Protein AF-A0A3N5QD27-F1 (afdb_monomer)

Solvent-accessible surface area (backbone atoms only — not comparable to full-atom values): 23273 Å² total; per-residue (Å²): 140,82,84,78,80,78,79,81,76,82,70,66,79,84,43,48,78,38,31,32,39,36,38,35,66,45,70,68,58,44,52,51,54,43,53,56,39,44,76,50,41,27,45,69,46,76,38,63,42,72,64,62,54,51,49,45,49,72,77,63,57,81,54,65,32,36,41,28,34,33,88,31,80,101,51,34,28,68,57,48,50,54,58,40,43,73,36,90,74,33,61,78,36,42,35,34,38,38,32,70,77,86,74,79,89,77,92,76,63,62,80,80,71,63,56,64,48,77,46,58,50,87,71,53,70,68,61,55,51,53,50,53,53,58,57,72,56,48,86,78,74,69,70,83,82,73,84,85,74,94,62,98,60,91,68,74,73,79,75,61,42,34,36,37,34,38,56,49,70,65,58,43,53,52,53,49,52,50,37,46,77,71,75,42,61,65,51,81,22,54,29,30,63,47,44,57,57,46,54,76,75,42,85,42,52,33,31,45,29,31,43,81,30,64,103,33,29,30,50,60,35,34,40,50,51,63,72,74,40,58,82,90,66,51,45,47,35,31,35,39,32,82,61,94,52,94,60,50,65,57,53,40,47,75,24,66,34,76,49,73,45,54,52,80,79,45,67,67,60,52,49,52,50,49,52,55,49,50,51,50,51,48,46,55,48,45,50,56,46,40,74,64,58,62,41,47,39,60,81,53,22,91,69,49,62,100,79,57,50,75,66,46,54,53,50,48,49,52,51,51,52,53,50,62,68,46,46,64,59,48,51,51,50,34,50,52,16,54,79,67,67,33,35,71,53,22,29,51,43,26,51,51,50,35,54,58,31,42,58,62,13,28,58,75,50,43,66,51,24,50,52,44,31,49,27,26,75,69,70,50,77,49,74,67,48,53,49,46,52,49,52,49,56,62,50,47,61,55,49,56,54,50,54,54,50,49,48,54,58,52,62,75,72,110

Mean predicted aligned error: 20.29 Å

Secondary structure (DSSP, 8-state):
------------TTTTT-EEEEE-S-HHHHHHHHHHHHHTT-EEEEESSHHHHHHHHHTT---SEEEEESS-SSS-HHHHHHHHHTSTTTSSS-EEEEEETT----S--TTTTT--EEEEESPPHHHHHHHHHHHHT-TTSSTTTS-S-------------EEEE-S-HHHHHHHHHHHHHTT--EEEESSHHHHHHHHHHS--SEEEEES--SSS-HHHHHHHHHHHS-TTTPPEEEEEES---TTHHHHHHHTT--EEEESS--HHHHHHHHHHHHHHHHHHHHHHHHHTTTTB-GGGSTT-STT--HHHHHHHHHHHHHHHHHHHHHHHHHHHHHHTT-HHHHHHHHHHHHHHHHHTTB-TTHHHHHHHHHHHHTT--SHHHHHHHHHHHHHHHHHHHHHHHHHHHHHTT-

Nearest PDB structures (foldseek):
  3fgz-assembly2_B  TM=9.003E-01  e=7.999E-07  Escherichia coli K-12
  3olw-assembly2_B  TM=8.894E-01  e=9.435E-07  Escherichia coli K-12
  1e6m-assembly1_A  TM=8.479E-01  e=9.435E-07  Escherichia coli K-12
  1c4w-assembly1_A  TM=8.609E-01  e=2.684E-06  Escherichia coli
  1e6k-assembly1_A  TM=8.411E-01  e=1.826E-06  Escherichia coli

Sequence (414 aa):
PLQSKVYLSIQPQQLFNKRILIVDDNDTNLKILKMQTENWGMIPVVVNSTMQALDLIKEGAKFDLAILDYNMPVMNGTELAMEIRKTQHGMSMPLIILTSMGKRYSTVNPKELKLSAFLSKPIKQAHLYETITSVLSGPERVHKKIQSKESTSSSKIKQLKILIAEDNAINQKVTLKILEKMGYRADIAATGLEVLDAVRRIPYDLILMDILMPELDGYDTARMLNSELPAEKKPKIIAMTANAVSGEREKCLNAGMDDFICKPIRPIDLKEILLRWSEIIQKEKFERYDIGRHIIDEKKVPFLDEYYSEEDITFLFELIDIYILDLPKIIGNIKNAIDHRNDKKLLFYAHKLKGSSLSMGIDALTEICVGLENAAINLTFDSDTDAIFKNLTDSIQLIVQELELLKSKYSNRL

Foldseek 3Di:
DDDDPDPPPPQPPLLAAFEEEEEALDPVVQVVVCVLSVVSNYHYDYDNDLVVVLVCVVVPPAGQAYEAEQDHPPAGRLRSLVSLCPGPRSVPREYEYEYEPDDDDDDDDCVVSVHQYYHYPVDDSVNVVVSVSVSSVPPPPVPPPPDDDPDDDPPPPPEFAEEEEAQDPVLVVVVQVLQVVVVYHYHYDNALVSVVVCLVPDQGQEYAHEQDGPPAGRLNSLLCLVVPDDPVSRHAYEYEAQDPDPPVQVSCVVSVHDYYAYPVHDSVRVVVVCVVSVVVSVVVVVVVVVVLQQLADQCLQPQRDPDHDPVSLVVLLVLLVVLLVCVVVLLVQCVVCLVVLPLVSQLVSLVVNLVSCSNRRRPVSNVLSVVSNVCSVVSNNDPVNVVSSVVVVVVVVSVNVNSVVVNVVVVVVD

Structure (mmCIF, N/CA/C/O backbone):
data_AF-A0A3N5QD27-F1
#
_entry.id   AF-A0A3N5QD27-F1
#
loop_
_atom_site.group_PDB
_atom_site.id
_atom_site.type_symbol
_atom_site.label_atom_id
_atom_site.label_alt_id
_atom_site.label_comp_id
_atom_site.label_asym_id
_atom_site.label_entity_id
_atom_site.label_seq_id
_atom_site.pdbx_PDB_ins_code
_atom_site.Cartn_x
_atom_site.Cartn_y
_atom_site.Cartn_z
_atom_site.occupancy
_atom_site.B_iso_or_equiv
_atom_site.auth_seq_id
_atom_site.auth_comp_id
_atom_site.auth_asym_id
_atom_site.auth_atom_id
_atom_site.pdbx_PDB_model_num
ATOM 1 N N . PRO A 1 1 ? 44.074 -3.683 25.173 1.00 32.56 1 PRO A N 1
ATOM 2 C CA . PRO A 1 1 ? 43.276 -2.449 24.985 1.00 32.56 1 PRO A CA 1
ATOM 3 C C . PRO A 1 1 ? 42.001 -2.752 24.181 1.00 32.56 1 PRO A C 1
ATOM 5 O O . PRO A 1 1 ? 41.990 -2.669 22.959 1.00 32.56 1 PRO A O 1
ATOM 8 N N . LEU A 1 2 ? 40.952 -3.184 24.882 1.00 29.22 2 LEU A N 1
ATOM 9 C CA . LEU A 1 2 ? 39.611 -3.366 24.328 1.00 29.22 2 LEU A CA 1
ATOM 10 C C . LEU A 1 2 ? 38.834 -2.085 24.632 1.00 29.22 2 LEU A C 1
ATOM 12 O O . LEU A 1 2 ? 38.545 -1.800 25.792 1.00 29.22 2 LEU A O 1
ATOM 16 N N . GLN A 1 3 ? 38.576 -1.277 23.604 1.00 29.08 3 GLN A N 1
ATOM 17 C CA . GLN A 1 3 ? 37.743 -0.086 23.727 1.00 29.08 3 GLN A CA 1
ATOM 18 C C . GLN A 1 3 ? 36.303 -0.508 24.027 1.00 29.08 3 GLN A C 1
ATOM 20 O O . GLN A 1 3 ? 35.623 -1.129 23.210 1.00 29.08 3 GLN A O 1
ATOM 25 N N . SER A 1 4 ? 35.857 -0.147 25.223 1.00 29.70 4 SER A N 1
ATOM 26 C CA . SER A 1 4 ? 34.470 -0.140 25.653 1.00 29.70 4 SER A CA 1
ATOM 27 C C . SER A 1 4 ? 33.648 0.769 24.736 1.00 29.70 4 SER A C 1
ATOM 29 O O . SER A 1 4 ? 33.758 1.993 24.779 1.00 29.70 4 SER A O 1
ATOM 31 N N . LYS A 1 5 ? 32.781 0.178 23.906 1.00 30.42 5 LYS A N 1
ATOM 32 C CA . LYS A 1 5 ? 31.675 0.925 23.299 1.00 30.42 5 LYS A CA 1
ATOM 33 C C . LYS A 1 5 ? 30.649 1.207 24.393 1.00 30.42 5 LYS A C 1
ATOM 35 O O . LYS A 1 5 ? 29.896 0.330 24.803 1.00 30.42 5 LYS A O 1
ATOM 40 N N . VAL A 1 6 ? 30.672 2.441 24.881 1.00 27.86 6 VAL A N 1
ATOM 41 C CA . VAL A 1 6 ? 29.640 3.025 25.736 1.00 27.86 6 VAL A CA 1
ATOM 42 C C . VAL A 1 6 ? 28.346 3.076 24.924 1.00 27.86 6 VAL A C 1
ATOM 44 O O . VAL A 1 6 ? 28.213 3.883 24.006 1.00 27.86 6 VAL A O 1
ATOM 47 N N . TYR A 1 7 ? 27.394 2.199 25.236 1.00 27.17 7 TYR A N 1
ATOM 48 C CA . TYR A 1 7 ? 26.016 2.365 24.788 1.00 27.17 7 TYR A CA 1
ATOM 49 C C . TYR A 1 7 ? 25.403 3.497 25.614 1.00 27.17 7 TYR A C 1
ATOM 51 O O . TYR A 1 7 ? 24.989 3.296 26.752 1.00 27.17 7 TYR A O 1
ATOM 59 N N . LEU A 1 8 ? 25.365 4.704 25.049 1.00 26.78 8 LEU A N 1
ATOM 60 C CA . LEU A 1 8 ? 24.464 5.751 25.517 1.00 26.78 8 LEU A CA 1
ATOM 61 C C . LEU A 1 8 ? 23.036 5.263 25.255 1.00 26.78 8 LEU A C 1
ATOM 63 O O . LEU A 1 8 ? 22.517 5.381 24.147 1.00 26.78 8 LEU A O 1
ATOM 67 N N . SER A 1 9 ? 22.412 4.666 26.271 1.00 30.95 9 SER A N 1
ATOM 68 C CA . SER A 1 9 ? 20.972 4.443 26.288 1.00 30.95 9 SER A CA 1
ATOM 69 C C . SER A 1 9 ? 20.301 5.813 26.252 1.00 30.95 9 SER A C 1
ATOM 71 O O . SER A 1 9 ? 20.266 6.520 27.259 1.00 30.95 9 SER A O 1
ATOM 73 N N . ILE A 1 10 ? 19.797 6.208 25.086 1.00 32.25 10 ILE A N 1
ATOM 74 C CA . ILE A 1 10 ? 18.885 7.341 24.956 1.00 32.25 10 ILE A CA 1
ATOM 75 C C . ILE A 1 10 ? 17.597 6.914 25.669 1.00 32.25 10 ILE A C 1
ATOM 77 O O . ILE A 1 10 ? 16.701 6.331 25.063 1.00 32.25 10 ILE A O 1
ATOM 81 N N . GLN A 1 11 ? 17.539 7.113 26.989 1.00 40.19 11 GLN A N 1
ATOM 82 C CA . GLN A 1 11 ? 16.289 7.009 27.722 1.00 40.19 11 GLN A CA 1
ATOM 83 C C . GLN A 1 11 ? 15.396 8.171 27.266 1.00 40.19 11 GLN A C 1
ATOM 85 O O . GLN A 1 11 ? 15.824 9.328 27.284 1.00 40.19 11 GLN A O 1
ATOM 90 N N . PRO A 1 12 ? 14.161 7.898 26.843 1.00 46.53 12 PRO A N 1
ATOM 91 C CA . PRO A 1 12 ? 13.222 8.940 26.474 1.00 46.53 12 PRO A CA 1
ATOM 92 C C . PRO A 1 12 ? 12.861 9.754 27.725 1.00 46.53 12 PRO A C 1
ATOM 94 O O . PRO A 1 12 ? 12.191 9.260 28.628 1.00 46.53 12 PRO A O 1
ATOM 97 N N . GLN A 1 13 ? 13.285 11.024 27.762 1.00 57.38 13 GLN A N 1
ATOM 98 C CA . GLN A 1 13 ? 13.073 11.993 28.858 1.00 57.38 13 GLN A CA 1
ATOM 99 C C . GLN A 1 13 ? 11.605 12.173 29.304 1.00 57.38 13 GLN A C 1
ATOM 101 O O . GLN A 1 13 ? 11.346 12.831 30.305 1.00 57.38 13 GLN A O 1
ATOM 106 N N . GLN A 1 14 ? 10.634 11.625 28.570 1.00 67.00 14 GLN A N 1
ATOM 107 C CA . GLN A 1 14 ? 9.205 11.884 28.755 1.00 67.00 14 GLN A CA 1
ATOM 108 C C . GLN A 1 14 ? 8.548 11.065 29.878 1.00 67.00 14 GLN A C 1
ATOM 110 O O . GLN A 1 14 ? 7.564 11.528 30.452 1.00 67.00 14 GLN A O 1
ATOM 115 N N . LEU A 1 15 ? 9.065 9.872 30.200 1.00 80.12 15 LEU A N 1
ATOM 116 C CA . LEU A 1 15 ? 8.495 9.001 31.245 1.00 80.12 15 LEU A CA 1
ATOM 117 C C . LEU A 1 15 ? 9.205 9.129 32.596 1.00 80.12 15 LEU A C 1
ATOM 119 O O . LEU A 1 15 ? 8.673 8.715 33.626 1.00 80.12 15 LEU A O 1
ATOM 123 N N . PHE A 1 16 ? 10.397 9.722 32.598 1.00 85.31 16 PHE A N 1
ATOM 124 C CA . PHE A 1 16 ? 11.226 9.824 33.786 1.00 85.31 16 PHE A CA 1
ATOM 125 C C . PHE A 1 16 ? 10.523 10.623 34.895 1.00 85.31 16 PHE A C 1
ATOM 127 O O . PHE A 1 16 ? 9.975 11.699 34.652 1.00 85.31 16 PHE A O 1
ATOM 134 N N . ASN A 1 17 ? 10.555 10.099 36.122 1.00 86.19 17 ASN A N 1
ATOM 135 C CA . ASN A 1 17 ? 9.976 10.692 37.331 1.00 86.19 17 ASN A CA 1
ATOM 136 C C . ASN A 1 17 ? 8.437 10.845 37.325 1.00 86.19 17 ASN A C 1
ATOM 138 O O . ASN A 1 17 ? 7.878 11.519 38.193 1.00 86.19 17 ASN A O 1
ATOM 142 N N . LYS A 1 18 ? 7.735 10.223 36.368 1.00 90.75 18 LYS A N 1
ATOM 143 C CA . LYS A 1 18 ? 6.266 10.201 36.315 1.00 90.75 18 LYS A CA 1
ATOM 144 C C . LYS A 1 18 ? 5.698 9.173 37.287 1.00 90.75 18 LYS A C 1
ATOM 146 O O . LYS A 1 18 ? 6.124 8.019 37.287 1.00 90.75 18 LYS A O 1
ATOM 151 N N . ARG A 1 19 ? 4.726 9.573 38.110 1.00 93.81 19 ARG A N 1
ATOM 152 C CA . ARG A 1 19 ? 4.078 8.699 39.100 1.00 93.81 19 ARG A CA 1
ATOM 153 C C . ARG A 1 19 ? 2.928 7.941 38.454 1.00 93.81 19 ARG A C 1
ATOM 155 O O . ARG A 1 19 ? 1.995 8.564 37.954 1.00 93.81 19 ARG A O 1
ATOM 162 N N . ILE A 1 20 ? 2.962 6.614 38.502 1.00 94.50 20 ILE A N 1
ATOM 163 C CA . ILE A 1 20 ? 1.937 5.760 37.890 1.00 94.50 20 ILE A CA 1
ATOM 164 C C . ILE A 1 20 ? 1.248 4.894 38.942 1.00 94.50 20 ILE A C 1
ATOM 166 O O . ILE A 1 20 ? 1.913 4.243 39.742 1.00 94.50 20 ILE A O 1
ATOM 170 N N . LEU A 1 21 ? -0.084 4.890 38.951 1.00 95.19 21 LEU A N 1
ATOM 171 C CA . LEU A 1 21 ? -0.882 3.979 39.775 1.00 95.19 21 LEU A CA 1
ATOM 172 C C . LEU A 1 21 ? -1.180 2.707 38.978 1.00 95.19 21 LEU A C 1
ATOM 174 O O . LEU A 1 21 ? -1.641 2.790 37.844 1.00 95.19 21 LEU A O 1
ATOM 178 N N . ILE A 1 22 ? -0.937 1.535 39.556 1.00 94.44 22 ILE A N 1
ATOM 179 C CA . ILE A 1 22 ? -1.196 0.242 38.916 1.00 94.44 22 ILE A CA 1
ATOM 180 C C . ILE A 1 22 ? -2.100 -0.571 39.840 1.00 94.44 22 ILE A C 1
ATOM 182 O O . ILE A 1 22 ? -1.724 -0.852 40.978 1.00 94.44 22 ILE A O 1
ATOM 186 N N . VAL A 1 23 ? -3.282 -0.934 39.346 1.00 92.25 23 VAL A N 1
ATOM 187 C CA . VAL A 1 23 ? -4.299 -1.682 40.094 1.00 92.25 23 VAL A CA 1
ATOM 188 C C . VAL A 1 23 ? -4.579 -2.989 39.365 1.00 92.25 23 VAL A C 1
ATOM 190 O O . VAL A 1 23 ? -5.027 -2.967 38.222 1.00 92.25 23 VAL A O 1
ATOM 193 N N . ASP A 1 24 ? -4.293 -4.118 40.002 1.00 87.12 24 ASP A N 1
ATOM 194 C CA . ASP A 1 24 ? -4.503 -5.462 39.450 1.00 87.12 24 ASP A CA 1
ATOM 195 C C . ASP A 1 24 ? -4.657 -6.437 40.620 1.00 87.12 24 ASP A C 1
ATOM 197 O O . ASP A 1 24 ? -3.872 -6.379 41.562 1.00 87.12 24 ASP A O 1
ATOM 201 N N . ASP A 1 25 ? -5.649 -7.323 40.587 1.00 84.00 25 ASP A N 1
ATOM 202 C CA . ASP A 1 25 ? -5.884 -8.306 41.653 1.00 84.00 25 ASP A CA 1
ATOM 203 C C . ASP A 1 25 ? -4.838 -9.438 41.657 1.00 84.00 25 ASP A C 1
ATOM 205 O O . ASP A 1 25 ? -4.738 -10.202 42.618 1.00 84.00 25 ASP A O 1
ATOM 209 N N . ASN A 1 26 ? -4.024 -9.539 40.600 1.00 81.62 26 ASN A N 1
ATOM 210 C CA . ASN A 1 26 ? -2.994 -10.553 40.454 1.00 81.62 26 ASN A CA 1
ATOM 211 C C . ASN A 1 26 ? -1.586 -10.003 40.752 1.00 81.62 26 ASN A C 1
ATOM 213 O O . ASN A 1 26 ? -0.994 -9.258 39.964 1.00 81.62 26 ASN A O 1
ATOM 217 N N . ASP A 1 27 ? -0.979 -10.485 41.841 1.00 82.25 27 ASP A N 1
ATOM 218 C CA . ASP A 1 27 ? 0.371 -10.096 42.280 1.00 82.25 27 ASP A CA 1
ATOM 219 C C . ASP A 1 27 ? 1.465 -10.313 41.217 1.00 82.25 27 ASP A C 1
ATOM 221 O O . ASP A 1 27 ? 2.478 -9.608 41.198 1.00 82.25 27 ASP A O 1
ATOM 225 N N . THR A 1 28 ? 1.292 -11.286 40.317 1.00 71.88 28 THR A N 1
ATOM 226 C CA . THR A 1 28 ? 2.248 -11.539 39.226 1.00 71.88 28 THR A CA 1
ATOM 227 C C . THR A 1 28 ? 2.189 -10.424 38.185 1.00 71.88 28 THR A C 1
ATOM 229 O O . THR A 1 28 ? 3.235 -9.936 37.754 1.00 71.88 28 THR A O 1
ATOM 232 N N . ASN A 1 29 ? 0.985 -9.963 37.828 1.00 80.31 29 ASN A N 1
ATOM 233 C CA . ASN A 1 29 ? 0.804 -8.832 36.914 1.00 80.31 29 ASN A CA 1
ATOM 234 C C . ASN A 1 29 ? 1.374 -7.549 37.523 1.00 80.31 29 ASN A C 1
ATOM 236 O O . ASN A 1 29 ? 2.099 -6.824 36.839 1.00 80.31 29 ASN A O 1
ATOM 240 N N . LEU A 1 30 ? 1.119 -7.308 38.816 1.00 86.56 30 LEU A N 1
ATOM 241 C CA . LEU A 1 30 ? 1.676 -6.161 39.536 1.00 86.56 30 LEU A CA 1
ATOM 242 C C . LEU A 1 30 ? 3.206 -6.157 39.490 1.00 86.56 30 LEU A C 1
ATOM 244 O O . LEU A 1 30 ? 3.800 -5.128 39.178 1.00 86.56 30 LEU A O 1
ATOM 248 N N . LYS A 1 31 ? 3.859 -7.303 39.735 1.00 79.56 31 LYS A N 1
ATOM 249 C CA . LYS A 1 31 ? 5.326 -7.425 39.655 1.00 79.56 31 LYS A CA 1
ATOM 250 C C . LYS A 1 31 ? 5.859 -7.133 38.252 1.00 79.56 31 LYS A C 1
ATOM 252 O O . LYS A 1 31 ? 6.849 -6.416 38.120 1.00 79.56 31 LYS A O 1
ATOM 257 N N . ILE A 1 32 ? 5.209 -7.663 37.214 1.00 77.81 32 ILE A N 1
ATOM 258 C CA . ILE A 1 32 ? 5.616 -7.452 35.816 1.00 77.81 32 ILE A CA 1
ATOM 259 C C . ILE A 1 32 ? 5.480 -5.974 35.431 1.00 77.81 32 ILE A C 1
ATOM 261 O O . ILE A 1 32 ? 6.434 -5.382 34.928 1.00 77.81 32 ILE A O 1
ATOM 265 N N . LEU A 1 33 ? 4.320 -5.366 35.692 1.00 84.56 33 LEU A N 1
ATOM 266 C CA . LEU A 1 33 ? 4.047 -3.970 35.344 1.00 84.56 33 LEU A CA 1
ATOM 267 C C . LEU A 1 33 ? 4.926 -3.002 36.147 1.00 84.56 33 LEU A C 1
ATOM 269 O O . LEU A 1 33 ? 5.439 -2.031 35.587 1.00 84.56 33 LEU A O 1
ATOM 273 N N . LYS A 1 34 ? 5.169 -3.294 37.431 1.00 88.94 34 LYS A N 1
ATOM 274 C CA . LYS A 1 34 ? 6.114 -2.548 38.271 1.00 88.94 34 LYS A CA 1
ATOM 275 C C . LYS A 1 34 ? 7.516 -2.546 37.664 1.00 88.94 34 LYS A C 1
ATOM 277 O O . LYS A 1 34 ? 8.058 -1.481 37.402 1.00 88.94 34 LYS A O 1
ATOM 282 N N . MET A 1 35 ? 8.058 -3.724 37.357 1.00 79.19 35 MET A N 1
ATOM 283 C CA . MET A 1 35 ? 9.399 -3.857 36.779 1.00 79.19 35 MET A CA 1
ATOM 284 C C . MET A 1 35 ? 9.521 -3.137 35.427 1.00 79.19 35 MET A C 1
ATOM 286 O O . MET A 1 35 ? 10.512 -2.462 35.162 1.00 79.19 35 MET A O 1
ATOM 290 N N . GLN A 1 36 ? 8.508 -3.257 34.562 1.00 81.75 36 GLN A N 1
ATOM 291 C CA . GLN A 1 36 ? 8.505 -2.597 33.254 1.00 81.75 36 GLN A CA 1
ATOM 292 C C . GLN A 1 36 ? 8.506 -1.070 33.379 1.00 81.75 36 GLN A C 1
ATOM 294 O O . GLN A 1 36 ? 9.270 -0.406 32.683 1.00 81.75 36 GLN A O 1
ATOM 299 N N . THR A 1 37 ? 7.685 -0.523 34.275 1.00 85.31 37 THR A N 1
ATOM 300 C CA . THR A 1 37 ? 7.561 0.929 34.473 1.00 85.31 37 THR A CA 1
ATOM 301 C C . THR A 1 37 ? 8.758 1.532 35.213 1.00 85.31 37 THR A C 1
ATOM 303 O O . THR A 1 37 ? 9.214 2.609 34.830 1.00 85.31 37 THR A O 1
ATOM 306 N N . GLU A 1 38 ? 9.346 0.819 36.180 1.00 88.00 38 GLU A N 1
ATOM 307 C CA . GLU A 1 38 ? 10.625 1.195 36.811 1.00 88.00 38 GLU A CA 1
ATOM 308 C C . GLU A 1 38 ? 11.764 1.245 35.784 1.00 88.00 38 GLU A C 1
ATOM 310 O O . GLU A 1 38 ? 12.530 2.208 35.759 1.00 88.00 38 GLU A O 1
ATOM 315 N N . ASN A 1 39 ? 11.833 0.269 34.868 1.00 81.12 39 ASN A N 1
ATOM 316 C CA . ASN A 1 39 ? 12.828 0.254 33.788 1.00 81.12 39 ASN A CA 1
ATOM 317 C C . ASN A 1 39 ? 12.709 1.457 32.833 1.00 81.12 39 ASN A C 1
ATOM 319 O O . ASN A 1 39 ? 13.684 1.821 32.173 1.00 81.12 39 ASN A O 1
ATOM 323 N N . TRP A 1 40 ? 11.535 2.088 32.758 1.00 86.12 40 TRP A N 1
ATOM 324 C CA . TRP A 1 40 ? 11.308 3.318 31.993 1.00 86.12 40 TRP A CA 1
ATOM 325 C C . TRP A 1 40 ? 11.535 4.602 32.805 1.00 86.12 40 TRP A C 1
ATOM 327 O O . TRP A 1 40 ? 11.305 5.697 32.293 1.00 86.12 40 TRP A O 1
ATOM 337 N N . GLY A 1 41 ? 11.990 4.486 34.056 1.00 83.19 41 GLY A N 1
ATOM 338 C CA . GLY A 1 41 ? 12.253 5.617 34.946 1.00 83.19 41 GLY A CA 1
ATOM 339 C C . GLY A 1 41 ? 11.004 6.215 35.597 1.00 83.19 41 GLY A C 1
ATOM 340 O O . GLY A 1 41 ? 11.077 7.327 36.120 1.00 83.19 41 GLY A O 1
ATOM 341 N N . MET A 1 42 ? 9.865 5.516 35.562 1.00 93.12 42 MET A N 1
ATOM 342 C CA . MET A 1 42 ? 8.640 5.926 36.257 1.00 93.12 42 MET A CA 1
ATOM 343 C C . MET A 1 42 ? 8.688 5.532 37.741 1.00 93.12 42 MET A C 1
ATOM 345 O O . MET A 1 42 ? 9.489 4.696 38.156 1.00 93.12 42 MET A O 1
ATOM 349 N N . ILE A 1 43 ? 7.784 6.102 38.539 1.00 94.69 43 ILE A N 1
ATOM 350 C CA . ILE A 1 43 ? 7.596 5.776 39.957 1.00 94.69 43 ILE A CA 1
ATOM 351 C C . ILE A 1 43 ? 6.255 5.042 40.109 1.00 94.69 43 ILE A C 1
ATOM 353 O O . ILE A 1 43 ? 5.216 5.704 40.240 1.00 94.69 43 ILE A O 1
ATOM 357 N N . PRO A 1 44 ? 6.228 3.696 40.056 1.00 94.69 44 PRO A N 1
ATOM 358 C CA . PRO A 1 44 ? 4.988 2.952 40.209 1.00 94.69 44 PRO A CA 1
ATOM 359 C C . PRO A 1 44 ? 4.546 2.828 41.665 1.00 94.69 44 PRO A C 1
ATOM 361 O O . PRO A 1 44 ? 5.327 2.514 42.561 1.00 94.69 44 PRO A O 1
ATOM 364 N N . VAL A 1 45 ? 3.244 2.990 41.873 1.00 95.88 45 VAL A N 1
ATOM 365 C CA . VAL A 1 45 ? 2.529 2.602 43.087 1.00 95.88 45 VAL A CA 1
ATOM 366 C C . VAL A 1 45 ? 1.581 1.476 42.702 1.00 95.88 45 VAL A C 1
ATOM 368 O O . VAL A 1 45 ? 0.657 1.677 41.917 1.00 95.88 45 VAL A O 1
ATOM 371 N N . VAL A 1 46 ? 1.850 0.282 43.223 1.00 94.56 46 VAL A N 1
ATOM 372 C CA . VAL A 1 46 ? 1.064 -0.927 42.960 1.00 94.56 46 VAL A CA 1
ATOM 373 C C . VAL A 1 46 ? 0.109 -1.190 44.115 1.00 94.56 46 VAL A C 1
ATOM 375 O O . VAL A 1 46 ? 0.516 -1.132 45.273 1.00 94.56 46 VAL A O 1
ATOM 378 N N . VAL A 1 47 ? -1.141 -1.507 43.800 1.00 92.50 47 VAL A N 1
ATOM 379 C CA . VAL A 1 47 ? -2.154 -1.928 44.774 1.00 92.50 47 VAL A CA 1
ATOM 380 C C . VAL A 1 47 ? -2.942 -3.103 44.208 1.00 92.50 47 VAL A C 1
ATOM 382 O O . VAL A 1 47 ? -3.211 -3.160 43.010 1.00 92.50 47 VAL A O 1
ATOM 385 N N . ASN A 1 48 ? -3.317 -4.043 45.073 1.00 88.25 48 ASN A N 1
ATOM 386 C CA . ASN A 1 48 ? -4.037 -5.258 44.679 1.00 88.25 48 ASN A CA 1
ATOM 387 C C . ASN A 1 48 ? -5.552 -5.187 44.923 1.00 88.25 48 ASN A C 1
ATOM 389 O O . ASN A 1 48 ? -6.264 -6.175 44.769 1.00 88.25 48 ASN A O 1
ATOM 393 N N . SER A 1 49 ? -6.051 -4.017 45.330 1.00 85.75 49 SER A N 1
ATOM 394 C CA . SER A 1 49 ? -7.457 -3.790 45.645 1.00 85.75 49 SER A CA 1
ATOM 395 C C . SER A 1 49 ? -7.919 -2.425 45.150 1.00 85.75 49 SER A C 1
ATOM 397 O O . SER A 1 49 ? -7.222 -1.416 45.287 1.00 85.75 49 SER A O 1
ATOM 399 N N . THR A 1 50 ? -9.140 -2.391 44.621 1.00 87.75 50 THR A N 1
ATOM 400 C CA . THR A 1 50 ? -9.813 -1.174 44.153 1.00 87.75 50 THR A CA 1
ATOM 401 C C . THR A 1 50 ? -10.034 -0.158 45.272 1.00 87.75 50 THR A C 1
ATOM 403 O O . THR A 1 50 ? -9.897 1.042 45.044 1.00 87.75 50 THR A O 1
ATOM 406 N N . MET A 1 51 ? -10.299 -0.619 46.498 1.00 88.12 51 MET A N 1
ATOM 407 C CA . MET A 1 51 ? -10.502 0.260 47.655 1.00 88.12 51 MET A CA 1
ATOM 408 C C . MET A 1 51 ? -9.216 0.983 48.052 1.00 88.12 51 MET A C 1
ATOM 410 O O . MET A 1 51 ? -9.235 2.199 48.209 1.00 88.12 51 MET A O 1
ATOM 414 N N . GLN A 1 52 ? -8.083 0.272 48.092 1.00 90.06 52 GLN A N 1
ATOM 415 C CA . GLN A 1 52 ? -6.778 0.885 48.372 1.00 90.06 52 GLN A CA 1
ATOM 416 C C . GLN A 1 52 ? -6.429 1.961 47.335 1.00 90.06 52 GLN A C 1
ATOM 418 O O . GLN A 1 52 ? -5.904 3.015 47.685 1.00 90.06 52 GLN A O 1
ATOM 423 N N . ALA A 1 53 ? -6.752 1.722 46.058 1.00 90.00 53 ALA A N 1
ATOM 424 C CA . ALA A 1 53 ? -6.556 2.708 44.999 1.00 90.00 53 ALA A CA 1
ATOM 425 C C . ALA A 1 53 ? -7.361 3.997 45.253 1.00 90.00 53 ALA A C 1
ATOM 427 O O . ALA A 1 53 ? -6.837 5.100 45.086 1.00 90.00 53 ALA A O 1
ATOM 428 N N . LEU A 1 54 ? -8.625 3.867 45.669 1.00 88.81 54 LEU A N 1
ATOM 429 C CA . LEU A 1 54 ? -9.494 5.008 45.968 1.00 88.81 54 LEU A CA 1
ATOM 430 C C . LEU A 1 54 ? -9.071 5.751 47.235 1.00 88.81 54 LEU A C 1
ATOM 432 O O . LEU A 1 54 ? -9.119 6.981 47.243 1.00 88.81 54 LEU A O 1
ATOM 436 N N . ASP A 1 55 ? -8.647 5.034 48.274 1.00 90.50 55 ASP A N 1
ATOM 437 C CA . ASP A 1 55 ? -8.188 5.634 49.527 1.00 90.50 55 ASP A CA 1
ATOM 438 C C . ASP A 1 55 ? -6.940 6.492 49.288 1.00 90.50 55 ASP A C 1
ATOM 440 O O . ASP A 1 55 ? -6.941 7.668 49.643 1.00 90.50 55 ASP A O 1
ATOM 444 N N . LEU A 1 56 ? -5.955 5.987 48.533 1.00 90.44 56 LEU A N 1
ATOM 445 C CA . LEU A 1 56 ? -4.765 6.758 48.145 1.00 90.44 56 LEU A CA 1
ATOM 446 C C . LEU A 1 56 ? -5.116 8.061 47.409 1.00 90.44 56 LEU A C 1
ATOM 448 O O . LEU A 1 56 ? -4.535 9.115 47.673 1.00 90.44 56 LEU A O 1
ATOM 452 N N . ILE A 1 57 ? -6.068 8.007 46.473 1.00 88.19 57 ILE A N 1
ATOM 453 C CA . ILE A 1 57 ? -6.487 9.190 45.707 1.00 88.19 57 ILE A CA 1
ATOM 454 C C . ILE A 1 57 ? -7.234 10.187 46.608 1.00 88.19 57 ILE A C 1
ATOM 456 O O . ILE A 1 57 ? -7.038 11.398 46.476 1.00 88.19 57 ILE A O 1
ATOM 460 N N . LYS A 1 58 ? -8.067 9.704 47.539 1.00 85.56 58 LYS A N 1
ATOM 461 C CA . LYS A 1 58 ? -8.803 10.540 48.505 1.00 85.56 58 LYS A CA 1
ATOM 462 C C . LYS A 1 58 ? -7.886 11.186 49.543 1.00 85.56 58 LYS A C 1
ATOM 464 O O . LYS A 1 58 ? -8.108 12.340 49.895 1.00 85.56 58 LYS A O 1
ATOM 469 N N . GLU A 1 59 ? -6.839 10.486 49.969 1.00 87.44 59 GLU A N 1
ATOM 470 C CA . GLU A 1 59 ? -5.777 11.001 50.846 1.00 87.44 59 GLU A CA 1
ATOM 471 C C . GLU A 1 59 ? -4.892 12.058 50.159 1.00 87.44 59 GLU A C 1
ATOM 473 O O . GLU A 1 59 ? -4.057 12.696 50.799 1.00 87.44 59 GLU A O 1
ATOM 478 N N . GLY A 1 60 ? -5.092 12.294 48.857 1.00 82.25 60 GLY A N 1
ATOM 479 C CA . GLY A 1 60 ? -4.432 13.357 48.103 1.00 82.25 60 GLY A CA 1
ATOM 480 C C . GLY A 1 60 ? -3.180 12.911 47.350 1.00 82.25 60 GLY A C 1
ATOM 481 O O . GLY A 1 60 ? -2.424 13.764 46.871 1.00 82.25 60 GLY A O 1
ATOM 482 N N . ALA A 1 61 ? -2.942 11.601 47.203 1.00 86.81 61 ALA A N 1
ATOM 483 C CA . ALA A 1 61 ? -1.875 11.113 46.340 1.00 86.81 61 ALA A CA 1
ATOM 484 C C . ALA A 1 61 ? -2.130 11.534 44.883 1.00 86.81 61 ALA A C 1
ATOM 486 O O . ALA A 1 61 ? -3.216 11.349 44.331 1.00 86.81 61 ALA A O 1
ATOM 487 N N . LYS A 1 62 ? -1.102 12.103 44.246 1.00 87.19 62 LYS A N 1
ATOM 488 C CA . LYS A 1 62 ? -1.145 12.541 42.847 1.00 87.19 62 LYS A CA 1
ATOM 489 C C . LYS A 1 62 ? -0.427 11.537 41.956 1.00 87.19 62 LYS A C 1
ATOM 491 O O . LYS A 1 62 ? 0.714 11.166 42.245 1.00 87.19 62 LYS A O 1
ATOM 496 N N . PHE A 1 63 ? -1.076 11.171 40.858 1.00 91.31 63 PHE A N 1
A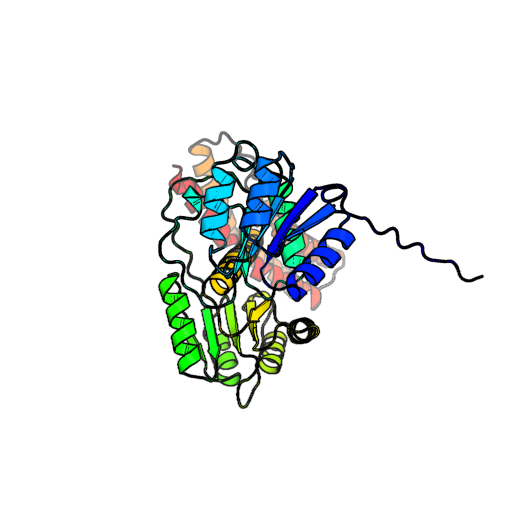TOM 497 C CA . PHE A 1 63 ? -0.530 10.302 39.821 1.00 91.31 63 PHE A CA 1
ATOM 498 C C . PHE A 1 63 ? -0.646 10.991 38.459 1.00 91.31 63 PHE A C 1
ATOM 500 O O . PHE A 1 63 ? -1.616 11.700 38.194 1.00 91.31 63 PHE A O 1
ATOM 507 N N . ASP A 1 64 ? 0.353 10.787 37.605 1.00 89.31 64 ASP A N 1
ATOM 508 C CA . ASP A 1 64 ? 0.371 11.269 36.223 1.00 89.31 64 ASP A CA 1
ATOM 509 C C . ASP A 1 64 ? -0.448 10.361 35.287 1.00 89.31 64 ASP A C 1
ATOM 511 O O . ASP A 1 64 ? -0.850 10.795 34.212 1.00 89.31 64 ASP A O 1
ATOM 515 N N . LEU A 1 65 ? -0.677 9.101 35.672 1.00 90.44 65 LEU A N 1
ATOM 516 C CA . LEU A 1 65 ? -1.403 8.080 34.909 1.00 90.44 65 LEU A CA 1
ATOM 517 C C . LEU A 1 65 ? -1.848 6.950 35.850 1.00 90.44 65 LEU A C 1
ATOM 519 O O . LEU A 1 65 ? -1.138 6.642 36.811 1.00 90.44 65 LEU A O 1
ATOM 523 N N . ALA A 1 66 ? -2.957 6.272 35.535 1.00 91.25 66 ALA A N 1
ATOM 524 C CA . ALA A 1 66 ? -3.266 4.971 36.130 1.00 91.25 66 ALA A CA 1
ATOM 525 C C . ALA A 1 66 ? -3.500 3.860 35.093 1.00 91.25 66 ALA A C 1
ATOM 527 O O . ALA A 1 66 ? -4.106 4.085 34.043 1.00 91.25 66 ALA A O 1
ATOM 528 N N . ILE A 1 67 ? -3.041 2.655 35.430 1.00 90.50 67 ILE A N 1
ATOM 529 C CA . ILE A 1 67 ? -3.308 1.393 34.740 1.00 90.50 67 ILE A CA 1
ATOM 530 C C . ILE A 1 67 ? -4.221 0.559 35.638 1.00 90.50 67 ILE A C 1
ATOM 532 O O . ILE A 1 67 ? -3.855 0.248 36.770 1.00 90.50 67 ILE A O 1
ATOM 536 N N . LEU A 1 68 ? -5.395 0.195 35.133 1.00 89.50 68 LEU A N 1
ATOM 537 C CA . LEU A 1 68 ? -6.418 -0.531 35.882 1.00 89.50 68 LEU A CA 1
ATOM 538 C C . LEU A 1 68 ? -6.690 -1.869 35.205 1.00 89.50 68 LEU A C 1
ATOM 540 O O . LEU A 1 68 ? -7.015 -1.888 34.020 1.00 89.50 68 LEU A O 1
ATOM 544 N N . ASP A 1 69 ? -6.613 -2.980 35.926 1.00 85.12 69 ASP A N 1
ATOM 545 C CA . ASP A 1 69 ? -7.170 -4.226 35.419 1.00 85.12 69 ASP A CA 1
ATOM 546 C C . ASP A 1 69 ? -8.693 -4.135 35.307 1.00 85.12 69 ASP A C 1
ATOM 548 O O . ASP A 1 69 ? -9.364 -3.443 36.067 1.00 85.12 69 ASP A O 1
ATOM 552 N N . TYR A 1 70 ? -9.259 -4.813 34.321 1.00 80.94 70 TYR A N 1
ATOM 553 C CA . TYR A 1 70 ? -10.696 -4.863 34.133 1.00 80.94 70 TYR A CA 1
ATOM 554 C C . TYR A 1 70 ? -11.347 -5.893 35.054 1.00 80.94 70 TYR A C 1
ATOM 556 O O . TYR A 1 70 ? -12.414 -5.621 35.598 1.00 80.94 70 TYR A O 1
ATOM 564 N N . ASN A 1 71 ? -10.741 -7.071 35.219 1.00 73.06 71 ASN A N 1
ATOM 565 C CA . ASN A 1 71 ? -11.334 -8.201 35.930 1.00 73.06 71 ASN A CA 1
ATOM 566 C C . ASN A 1 71 ? -10.831 -8.262 37.376 1.00 73.06 71 ASN A C 1
ATOM 568 O O . ASN A 1 71 ? -10.155 -9.208 37.754 1.00 73.06 71 ASN A O 1
ATOM 572 N N . MET A 1 72 ? -11.242 -7.300 38.197 1.00 79.12 72 MET A N 1
ATOM 573 C CA . MET A 1 72 ? -10.960 -7.323 39.633 1.00 79.12 72 MET A CA 1
ATOM 574 C C . MET A 1 72 ? -12.198 -7.770 40.433 1.00 79.12 72 MET A C 1
ATOM 576 O O . MET A 1 72 ? -13.330 -7.467 40.034 1.00 79.12 72 MET A O 1
ATOM 580 N N . PRO A 1 73 ? -12.027 -8.483 41.563 1.00 67.81 73 PRO A N 1
ATOM 581 C CA . PRO A 1 73 ? -13.117 -8.814 42.473 1.00 67.81 73 PRO A CA 1
ATOM 582 C C . PRO A 1 73 ? -13.795 -7.555 43.025 1.00 67.81 73 PRO A C 1
ATOM 584 O O . PRO A 1 73 ? -13.149 -6.527 43.217 1.00 67.81 73 PRO A O 1
ATOM 587 N N . VAL A 1 74 ? -15.084 -7.664 43.362 1.00 76.25 74 VAL A N 1
ATOM 588 C CA . VAL A 1 74 ? -15.922 -6.603 43.966 1.00 76.25 74 VAL A CA 1
ATOM 589 C C . VAL A 1 74 ? -16.252 -5.437 43.025 1.00 76.25 74 VAL A C 1
ATOM 591 O O . VAL A 1 74 ? -17.420 -5.079 42.922 1.00 76.25 74 VAL A O 1
ATOM 594 N N . MET A 1 75 ? -15.262 -4.864 42.339 1.00 76.94 75 MET A N 1
ATOM 595 C CA . MET A 1 75 ? -15.408 -3.711 41.447 1.00 76.94 75 MET A CA 1
ATOM 596 C C . MET A 1 75 ? -14.515 -3.888 40.218 1.00 76.94 75 MET A C 1
ATOM 598 O O . MET A 1 75 ? -13.308 -4.075 40.356 1.00 76.94 75 MET A O 1
ATOM 602 N N . ASN A 1 76 ? -15.087 -3.795 39.017 1.00 75.56 76 ASN A N 1
ATOM 603 C CA . ASN A 1 76 ? -14.326 -3.929 37.772 1.00 75.56 76 ASN A CA 1
ATOM 604 C C . ASN A 1 76 ? -13.576 -2.633 37.398 1.00 75.56 76 ASN A C 1
ATOM 606 O O . ASN A 1 76 ? -13.841 -1.552 37.925 1.00 75.56 76 ASN A O 1
ATOM 610 N N . GLY A 1 77 ? -12.641 -2.719 36.447 1.00 76.62 77 GLY A N 1
ATOM 611 C CA . GLY A 1 77 ? -11.797 -1.579 36.057 1.00 76.62 77 GLY A CA 1
ATOM 612 C C . GLY A 1 77 ? -12.559 -0.363 35.520 1.00 76.62 77 GLY A C 1
ATOM 613 O O . GLY A 1 77 ? -12.110 0.769 35.692 1.00 76.62 77 GLY A O 1
ATOM 614 N N . THR A 1 78 ? -13.726 -0.563 34.899 1.00 75.75 78 THR A N 1
ATOM 615 C CA . THR A 1 78 ? -14.573 0.545 34.424 1.00 75.75 78 THR A CA 1
ATOM 616 C C . THR A 1 78 ? -15.343 1.226 35.552 1.00 75.75 78 THR A C 1
ATOM 618 O O . THR A 1 78 ? -15.455 2.449 35.550 1.00 75.75 78 THR A O 1
ATOM 621 N N . GLU A 1 79 ? -15.823 0.467 36.535 1.00 79.31 79 GLU A N 1
ATOM 622 C CA . GLU A 1 79 ? -16.452 1.002 37.748 1.00 79.31 79 GLU A CA 1
ATOM 623 C C . GLU A 1 79 ? -15.430 1.777 38.586 1.00 79.31 79 GLU A C 1
ATOM 625 O O . GLU A 1 79 ? -15.696 2.905 39.002 1.00 79.31 79 GLU A O 1
ATOM 630 N N . LEU A 1 80 ? -14.215 1.239 38.733 1.00 86.12 80 LEU A N 1
ATOM 631 C CA . LEU A 1 80 ? -13.116 1.945 39.388 1.00 86.12 80 LEU A CA 1
ATOM 632 C C . LEU A 1 80 ? -12.766 3.244 38.652 1.00 86.12 80 LEU A C 1
ATOM 634 O O . LEU A 1 80 ? -12.587 4.283 39.285 1.00 86.12 80 LEU A O 1
ATOM 638 N N . ALA A 1 81 ? -12.717 3.223 37.317 1.00 84.69 81 ALA A N 1
ATOM 639 C CA . ALA A 1 81 ? -12.492 4.428 36.526 1.00 84.69 81 ALA A CA 1
ATOM 640 C C . ALA A 1 81 ? -13.570 5.499 36.778 1.00 84.69 81 ALA A C 1
ATOM 642 O O . ALA A 1 81 ? -13.230 6.676 36.911 1.00 84.69 81 ALA A O 1
ATOM 643 N N . MET A 1 82 ? -14.849 5.115 36.891 1.00 82.12 82 MET A N 1
ATOM 644 C CA . MET A 1 82 ? -15.936 6.044 37.235 1.00 82.12 82 MET A CA 1
ATOM 645 C C . MET A 1 82 ? -15.737 6.672 38.616 1.00 82.12 82 MET A C 1
ATOM 647 O O . MET A 1 82 ? -15.890 7.884 38.759 1.00 82.12 82 MET A O 1
ATOM 651 N N . GLU A 1 83 ? -15.369 5.880 39.622 1.00 85.12 83 GLU A N 1
ATOM 652 C CA . GLU A 1 83 ? -15.125 6.385 40.977 1.00 85.12 83 GLU A CA 1
ATOM 653 C C . GLU A 1 83 ? -13.909 7.315 41.037 1.00 85.12 83 GLU A C 1
ATOM 655 O O . GLU A 1 83 ? -13.972 8.387 41.641 1.00 85.12 83 GLU A O 1
ATOM 660 N N . ILE A 1 84 ? -12.828 6.981 40.326 1.00 87.19 84 ILE A N 1
ATOM 661 C CA . ILE A 1 84 ? -11.659 7.857 40.193 1.00 87.19 84 ILE A CA 1
ATOM 662 C C . ILE A 1 84 ? -12.065 9.198 39.570 1.00 87.19 84 ILE A C 1
ATOM 664 O O . ILE A 1 84 ? -11.670 10.253 40.073 1.00 87.19 84 ILE A O 1
ATOM 668 N N . ARG A 1 85 ? -12.898 9.189 38.521 1.00 84.56 85 ARG A N 1
ATOM 669 C CA . ARG A 1 85 ? -13.367 10.408 37.834 1.00 84.56 85 ARG A CA 1
ATOM 670 C C . ARG A 1 85 ? -14.200 11.333 38.726 1.00 84.56 85 ARG A C 1
ATOM 672 O O . ARG A 1 85 ? -14.254 12.523 38.432 1.00 84.56 85 ARG A O 1
ATOM 679 N N . LYS A 1 86 ? -14.801 10.834 39.814 1.00 84.88 86 LYS A N 1
ATOM 680 C CA . LYS A 1 86 ? -15.524 11.658 40.805 1.00 84.88 86 LYS A CA 1
ATOM 681 C C . LYS A 1 86 ? -14.595 12.441 41.739 1.00 84.88 86 LYS A C 1
ATOM 683 O O . LYS A 1 86 ? -15.048 13.351 42.427 1.00 84.88 86 LYS A O 1
ATOM 688 N N . THR A 1 87 ? -13.306 12.107 41.785 1.00 81.19 87 THR A N 1
ATOM 689 C CA . THR A 1 87 ? -12.329 12.794 42.641 1.00 81.19 87 THR A CA 1
ATOM 690 C C . THR A 1 87 ? -11.715 14.005 41.932 1.00 81.19 87 THR A C 1
ATOM 692 O O . THR A 1 87 ? -11.530 14.002 40.714 1.00 81.19 87 THR A O 1
ATOM 695 N N . GLN A 1 88 ? -11.336 15.040 42.692 1.00 77.12 88 GLN A N 1
ATOM 696 C CA . GLN A 1 88 ? -10.734 16.266 42.142 1.00 77.12 88 GLN A CA 1
ATOM 697 C C . GLN A 1 88 ? -9.473 15.982 41.308 1.00 77.12 88 GLN A C 1
ATOM 699 O O . GLN A 1 88 ? -9.270 16.595 40.263 1.00 77.12 88 GLN A O 1
ATOM 704 N N . HIS A 1 89 ? -8.648 15.031 41.750 1.00 73.25 89 HIS A N 1
ATOM 705 C CA . HIS A 1 89 ? -7.394 14.668 41.087 1.00 73.25 89 HIS A CA 1
ATOM 706 C C . HIS A 1 89 ? -7.584 13.628 39.973 1.00 73.25 89 HIS A C 1
ATOM 708 O O . HIS A 1 89 ? -6.785 13.574 39.043 1.00 73.25 89 HIS A O 1
ATOM 714 N N . GLY A 1 90 ? -8.655 12.832 40.019 1.00 75.38 90 GLY A N 1
ATOM 715 C CA . GLY A 1 90 ? -8.951 11.821 39.010 1.00 75.38 90 GLY A CA 1
ATOM 716 C C . GLY A 1 90 ? -9.746 12.326 37.803 1.00 75.38 90 GLY A C 1
ATOM 717 O O . GLY A 1 90 ? -9.869 11.587 36.832 1.00 75.38 90 GLY A O 1
ATOM 718 N N . MET A 1 91 ? -10.263 13.562 37.800 1.00 74.88 91 MET A N 1
ATOM 719 C CA . MET A 1 91 ? -11.022 14.115 36.661 1.00 74.88 91 MET A CA 1
ATOM 720 C C . MET A 1 91 ? -10.201 14.265 35.369 1.00 74.88 91 MET A C 1
ATOM 722 O O . MET A 1 91 ? -10.728 14.032 34.280 1.00 74.88 91 MET A O 1
ATOM 726 N N . SER A 1 92 ? -8.933 14.666 35.477 1.00 74.56 92 SER A N 1
ATOM 727 C CA . SER A 1 92 ? -8.027 14.896 34.338 1.00 74.56 92 SER A CA 1
ATOM 728 C C . SER A 1 92 ? -6.933 13.839 34.205 1.00 74.56 92 SER A C 1
ATOM 730 O O . SER A 1 92 ? -6.216 13.832 33.207 1.00 74.56 92 SER A O 1
ATOM 732 N N . MET A 1 93 ? -6.809 12.943 35.188 1.00 83.62 93 MET A N 1
ATOM 733 C CA . MET A 1 93 ? -5.801 11.891 35.181 1.00 83.62 93 MET A CA 1
ATOM 734 C C . MET A 1 93 ? -6.059 10.913 34.026 1.00 83.62 93 MET A C 1
ATOM 736 O O . MET A 1 93 ? -7.150 10.330 33.945 1.00 83.62 93 MET A O 1
ATOM 740 N N . PRO A 1 94 ? -5.084 10.682 33.142 1.00 84.88 94 PRO A N 1
ATOM 741 C CA . PRO A 1 94 ? -5.216 9.668 32.117 1.00 84.88 94 PRO A CA 1
ATOM 742 C C . PRO A 1 94 ? -5.416 8.269 32.714 1.00 84.88 94 PRO A C 1
ATOM 744 O O . PRO A 1 94 ? -4.817 7.929 33.736 1.00 84.88 94 PRO A O 1
ATOM 747 N N . LEU A 1 95 ? -6.277 7.464 32.087 1.00 83.94 95 LEU A N 1
ATOM 748 C CA . LEU A 1 95 ? -6.607 6.105 32.536 1.00 83.94 95 LEU A CA 1
ATOM 749 C C . LEU A 1 95 ? -6.438 5.113 31.387 1.00 83.94 95 LEU A C 1
ATOM 751 O O . LEU A 1 95 ? -7.006 5.311 30.308 1.00 83.94 95 LEU A O 1
ATOM 755 N N . ILE A 1 96 ? -5.697 4.038 31.648 1.00 82.69 96 ILE A N 1
ATOM 756 C CA . ILE A 1 96 ? -5.534 2.886 30.760 1.00 82.69 96 ILE A CA 1
ATOM 757 C C . ILE A 1 96 ? -6.183 1.678 31.433 1.00 82.69 96 ILE A C 1
ATOM 759 O O . ILE A 1 96 ? -5.851 1.359 32.572 1.00 82.69 96 ILE A O 1
ATOM 763 N N . ILE A 1 97 ? -7.081 0.986 30.733 1.00 79.44 97 ILE A N 1
ATOM 764 C CA . ILE A 1 97 ? -7.711 -0.238 31.249 1.00 79.44 97 ILE A CA 1
ATOM 765 C C . ILE A 1 97 ? -7.111 -1.468 30.563 1.00 79.44 97 ILE A C 1
ATOM 767 O O . ILE A 1 97 ? -7.097 -1.550 29.335 1.00 79.44 97 ILE A O 1
ATOM 771 N N . LEU A 1 98 ? -6.653 -2.439 31.352 1.00 75.44 98 LEU A N 1
ATOM 772 C CA . LEU A 1 98 ? -6.162 -3.734 30.896 1.00 75.44 98 LEU A CA 1
ATOM 773 C C . LEU A 1 98 ? -7.299 -4.7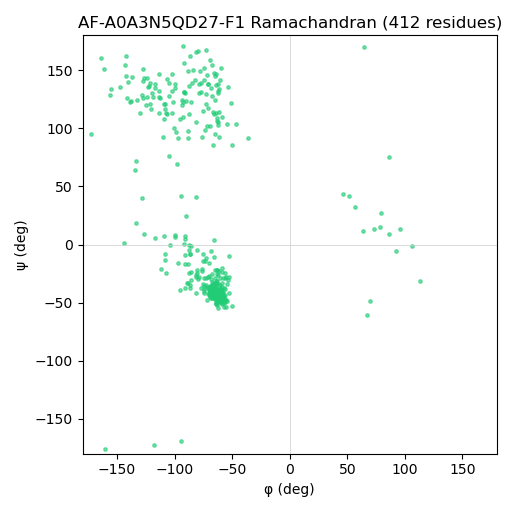52 30.916 1.00 75.44 98 LEU A C 1
ATOM 775 O O . LEU A 1 98 ? -7.920 -4.976 31.942 1.00 75.44 98 LEU A O 1
ATOM 779 N N . THR A 1 99 ? -7.578 -5.402 29.797 1.00 64.50 99 THR A N 1
ATOM 780 C CA . THR A 1 99 ? -8.688 -6.355 29.667 1.00 64.50 99 THR A CA 1
ATOM 781 C C . THR A 1 99 ? -8.169 -7.752 29.356 1.00 64.50 99 THR A C 1
ATOM 783 O O . THR A 1 99 ? -7.270 -7.918 28.533 1.00 64.50 99 THR A O 1
ATOM 786 N N . SER A 1 100 ? -8.725 -8.788 29.985 1.00 53.47 100 SER A N 1
ATOM 787 C CA . SER A 1 100 ? -8.493 -10.174 29.555 1.00 53.47 100 SER A CA 1
ATOM 788 C C . SER A 1 100 ? -9.229 -10.447 28.236 1.00 53.47 100 SER A C 1
ATOM 790 O O . SER A 1 100 ? -10.317 -9.916 28.006 1.00 53.47 100 SER A O 1
ATOM 792 N N . MET A 1 101 ? -8.651 -11.278 27.365 1.00 41.25 101 MET A N 1
ATOM 793 C CA . MET A 1 101 ? -9.215 -11.588 26.045 1.00 41.25 101 MET A CA 1
ATOM 794 C C . MET A 1 101 ? -10.673 -12.079 26.115 1.00 41.25 101 MET A C 1
ATOM 796 O O . MET A 1 101 ? -11.003 -12.959 26.905 1.00 41.25 101 MET A O 1
ATOM 800 N N . GLY A 1 102 ? -11.530 -11.562 25.225 1.00 38.94 102 GLY A N 1
ATOM 801 C CA . GLY A 1 102 ? -12.782 -12.229 24.839 1.00 38.94 102 GLY A CA 1
ATOM 802 C C . GLY A 1 102 ? -14.106 -11.666 25.371 1.00 38.94 102 GLY A C 1
ATOM 803 O O . GLY A 1 102 ? -15.150 -12.182 24.978 1.00 38.94 102 GLY A O 1
ATOM 804 N N . LYS A 1 103 ? -14.137 -10.605 26.190 1.00 35.78 103 LYS A N 1
ATOM 805 C CA . LYS A 1 103 ? -15.417 -9.988 26.599 1.00 35.78 103 LYS A CA 1
ATOM 806 C C . LYS A 1 103 ? -15.821 -8.841 25.666 1.00 35.78 103 LYS A C 1
ATOM 808 O O . LYS A 1 103 ? -15.084 -7.880 25.475 1.00 35.78 103 LYS A O 1
ATOM 813 N N . ARG A 1 104 ? -17.019 -8.960 25.081 1.00 37.66 104 ARG A N 1
ATOM 814 C CA . ARG A 1 104 ? -17.725 -7.871 24.388 1.00 37.66 104 ARG A CA 1
ATOM 815 C C . ARG A 1 104 ? -18.028 -6.764 25.400 1.00 37.66 104 ARG A C 1
ATOM 817 O O . ARG A 1 104 ? -18.572 -7.061 26.460 1.00 37.66 104 ARG A O 1
ATOM 824 N N . TYR A 1 105 ? -17.735 -5.513 25.056 1.00 46.50 105 TYR A N 1
ATOM 825 C CA . TYR A 1 105 ? -18.193 -4.364 25.833 1.00 46.50 105 TYR A CA 1
ATOM 826 C C . TYR A 1 105 ? -19.705 -4.229 25.669 1.00 46.50 105 TYR A C 1
ATOM 828 O O . TYR A 1 105 ? -20.198 -3.763 24.643 1.00 46.50 105 TYR A O 1
ATOM 836 N N . SER A 1 106 ? -20.446 -4.669 26.674 1.00 39.06 106 SER A N 1
ATOM 837 C CA . SER A 1 106 ? -21.804 -4.205 26.897 1.00 39.06 106 SER A CA 1
ATOM 838 C C . SER A 1 106 ? -21.734 -3.014 27.855 1.00 39.06 106 SER A C 1
ATOM 840 O O . SER A 1 106 ? -21.070 -3.104 28.880 1.00 39.06 106 SER A O 1
ATOM 842 N N . THR A 1 107 ? -22.423 -1.935 27.478 1.00 36.69 107 THR A N 1
ATOM 843 C CA . THR A 1 107 ? -22.990 -0.859 28.318 1.00 36.69 107 THR A CA 1
ATOM 844 C C . THR A 1 107 ? -22.233 0.433 28.645 1.00 36.69 107 THR A C 1
ATOM 846 O O . THR A 1 107 ? -22.904 1.310 29.177 1.00 36.69 107 THR A O 1
ATOM 849 N N . VAL A 1 108 ? -20.959 0.674 28.293 1.00 42.91 108 VAL A N 1
ATOM 850 C CA . VAL A 1 108 ? -20.369 2.018 28.543 1.00 42.91 108 VAL A CA 1
ATOM 851 C C . VAL A 1 108 ? -19.626 2.594 27.341 1.00 42.91 108 VAL A C 1
ATOM 853 O O . VAL A 1 108 ? -18.708 1.981 26.802 1.00 42.91 108 VAL A O 1
ATOM 856 N N . ASN A 1 109 ? -20.040 3.793 26.923 1.00 46.41 109 ASN A N 1
ATOM 857 C CA . ASN A 1 109 ? -19.446 4.546 25.826 1.00 46.41 109 ASN A CA 1
ATOM 858 C C . ASN A 1 109 ? -18.059 5.083 26.252 1.00 46.41 109 ASN A C 1
ATOM 860 O O . ASN A 1 109 ? -17.987 5.905 27.168 1.00 46.41 109 ASN A O 1
ATOM 864 N N . PRO A 1 110 ? -16.945 4.691 25.599 1.00 46.12 110 PRO A N 1
ATOM 865 C CA . PRO A 1 110 ? -15.594 5.153 25.950 1.00 46.12 110 PRO A CA 1
ATOM 866 C C . PRO A 1 110 ? -15.432 6.682 25.949 1.00 46.12 110 PRO A C 1
ATOM 868 O O . PRO A 1 110 ? -14.578 7.215 26.660 1.00 46.12 110 PRO A O 1
ATOM 871 N N . LYS A 1 111 ? -16.277 7.393 25.185 1.00 46.59 111 LYS A N 1
ATOM 872 C CA . LYS A 1 111 ? -16.317 8.861 25.139 1.00 46.59 111 LYS A CA 1
ATOM 873 C C . LYS A 1 111 ? -16.861 9.500 26.424 1.00 46.59 111 LYS A C 1
ATOM 875 O O . LYS A 1 111 ? -16.461 10.615 26.740 1.00 46.59 111 LYS A O 1
ATOM 880 N N . GLU A 1 112 ? -17.717 8.813 27.181 1.00 45.69 112 GLU A N 1
ATOM 881 C CA . GLU A 1 112 ? -18.313 9.336 28.424 1.00 45.69 112 GLU A CA 1
ATOM 882 C C . GLU A 1 112 ? -17.356 9.235 29.622 1.00 45.69 112 GLU A C 1
ATOM 884 O O . GLU A 1 112 ? -17.369 10.090 30.503 1.00 45.69 112 GLU A O 1
ATOM 889 N N . LEU A 1 113 ? -16.460 8.242 29.626 1.00 48.97 113 LEU A N 1
ATOM 890 C CA . LEU A 1 113 ? -15.504 8.009 30.717 1.00 48.97 113 LEU A CA 1
ATOM 891 C C . LEU A 1 113 ? -14.182 8.790 30.579 1.00 48.97 113 LEU A C 1
ATOM 893 O O . LEU A 1 113 ? -13.328 8.718 31.469 1.00 48.97 113 LEU A O 1
ATOM 897 N N . LYS A 1 114 ? -13.981 9.522 29.470 1.00 54.31 114 LYS A N 1
ATOM 898 C CA . LYS A 1 114 ? -12.694 10.156 29.109 1.00 54.31 114 LYS A CA 1
ATOM 899 C C . LYS A 1 114 ? -11.515 9.186 29.291 1.00 54.31 114 LYS A C 1
ATOM 901 O O . LYS A 1 114 ? -10.503 9.536 29.903 1.00 54.31 114 LYS A O 1
ATOM 906 N N . LEU A 1 115 ? -11.678 7.934 28.864 1.00 56.62 115 LEU A N 1
ATOM 907 C CA . LEU A 1 115 ? -10.609 6.938 28.947 1.00 56.62 115 LEU A CA 1
ATOM 908 C C . LEU A 1 115 ? -9.555 7.226 27.886 1.00 56.62 115 LEU A C 1
ATOM 910 O O . LEU A 1 115 ? -9.886 7.615 26.768 1.00 56.62 115 LEU A O 1
ATOM 914 N N . SER A 1 116 ? -8.291 7.032 28.251 1.00 54.66 116 SER A N 1
ATOM 915 C CA . SER A 1 116 ? -7.163 7.358 27.384 1.00 54.66 116 SER A CA 1
ATOM 916 C C . SER A 1 116 ? -6.772 6.178 26.491 1.00 54.66 116 SER A C 1
ATOM 918 O O . SER A 1 116 ? -6.377 6.410 25.354 1.00 54.66 116 SER A O 1
ATOM 920 N N . ALA A 1 117 ? -6.926 4.930 26.963 1.00 53.34 117 ALA A N 1
ATOM 921 C CA . ALA A 1 117 ? -6.767 3.719 26.146 1.00 53.34 117 ALA A CA 1
ATOM 922 C C . ALA A 1 117 ? -7.364 2.452 26.803 1.00 53.34 117 ALA A C 1
ATOM 924 O O . ALA A 1 117 ? -7.515 2.378 28.024 1.00 53.34 117 ALA A O 1
ATOM 925 N N . PHE A 1 118 ? -7.628 1.424 25.989 1.00 60.00 118 PHE A N 1
ATOM 926 C CA . PHE A 1 118 ? -7.852 0.038 26.423 1.00 60.00 118 PHE A CA 1
ATOM 927 C C . PHE A 1 118 ? -6.751 -0.849 25.845 1.00 60.00 118 PHE A C 1
ATOM 929 O O . PHE A 1 118 ? -6.472 -0.771 24.652 1.00 60.00 118 PHE A O 1
ATOM 936 N N . LEU A 1 119 ? -6.173 -1.726 26.663 1.00 56.84 119 LEU A N 1
ATOM 937 C CA . LEU A 1 119 ? -5.166 -2.697 26.242 1.00 56.84 119 LEU A CA 1
ATOM 938 C C . LEU A 1 119 ? -5.645 -4.112 26.556 1.00 56.84 119 LEU A C 1
ATOM 940 O O . LEU A 1 119 ? -6.208 -4.367 27.618 1.00 56.84 119 LEU A O 1
ATOM 944 N N . SER A 1 120 ? -5.426 -5.056 25.644 1.00 49.03 120 SER A N 1
ATOM 945 C CA . SER A 1 120 ? -5.724 -6.470 25.890 1.00 49.03 120 SER A CA 1
ATOM 946 C C . SER A 1 120 ? -4.503 -7.197 26.453 1.00 49.03 120 SER A C 1
ATOM 948 O O . SER A 1 120 ? -3.424 -7.117 25.867 1.00 49.03 120 SER A O 1
ATOM 950 N N . LYS A 1 121 ? -4.675 -7.953 27.540 1.00 52.31 121 LYS A N 1
ATOM 951 C CA . LYS A 1 121 ? -3.702 -8.933 28.046 1.00 52.31 121 LYS A CA 1
ATOM 952 C C . LYS A 1 121 ? -3.644 -10.143 27.088 1.00 52.31 121 LYS A C 1
ATOM 954 O O . LYS A 1 121 ? -4.713 -10.574 26.660 1.00 52.31 121 LYS A O 1
ATOM 959 N N . PRO A 1 122 ? -2.465 -10.715 26.758 1.00 45.03 122 PRO A N 1
ATOM 960 C CA . PRO A 1 122 ? -1.139 -10.364 27.265 1.00 45.03 122 PRO A CA 1
ATOM 961 C C . PRO A 1 122 ? -0.593 -9.093 26.604 1.00 45.03 122 PRO A C 1
ATOM 963 O O . PRO A 1 122 ? -0.582 -8.955 25.383 1.00 45.03 122 PRO A O 1
ATOM 966 N N . ILE A 1 123 ? -0.111 -8.166 27.429 1.00 60.31 123 ILE A N 1
ATOM 967 C CA . ILE A 1 123 ? 0.397 -6.878 26.957 1.00 60.31 123 ILE A CA 1
ATOM 968 C C . ILE A 1 123 ? 1.893 -7.016 26.678 1.00 60.31 123 ILE A C 1
ATOM 970 O O . ILE A 1 123 ? 2.668 -7.380 27.563 1.00 60.31 123 ILE A O 1
ATOM 974 N N . LYS A 1 124 ? 2.310 -6.709 25.446 1.00 60.31 124 LYS A N 1
ATOM 975 C CA . LYS A 1 124 ? 3.730 -6.624 25.080 1.00 60.31 124 LYS A CA 1
ATOM 976 C C . LYS A 1 124 ? 4.321 -5.307 25.597 1.00 60.31 124 LYS A C 1
ATOM 978 O O . LYS A 1 124 ? 3.701 -4.256 25.453 1.00 60.31 124 LYS A O 1
ATOM 983 N N . GLN A 1 125 ? 5.544 -5.358 26.130 1.00 61.53 125 GLN A N 1
ATOM 984 C CA . GLN A 1 125 ? 6.237 -4.211 26.735 1.00 61.53 125 GLN A CA 1
ATOM 985 C C . GLN A 1 125 ? 6.301 -2.983 25.803 1.00 61.53 125 GLN A C 1
ATOM 987 O O . GLN A 1 125 ? 6.039 -1.871 26.249 1.00 61.53 125 GLN A O 1
ATOM 992 N N . ALA A 1 126 ? 6.577 -3.181 24.508 1.00 60.41 126 ALA A N 1
ATOM 993 C CA . ALA A 1 126 ? 6.633 -2.097 23.519 1.00 60.41 126 ALA A CA 1
ATOM 994 C C . ALA A 1 126 ? 5.282 -1.382 23.332 1.00 60.41 126 ALA A C 1
ATOM 996 O O . ALA A 1 126 ? 5.224 -0.158 23.311 1.00 60.41 126 ALA A O 1
ATOM 997 N N . HIS A 1 127 ? 4.185 -2.139 23.285 1.00 63.84 127 HIS A N 1
ATOM 998 C CA . HIS A 1 127 ? 2.851 -1.574 23.091 1.00 63.84 127 HIS A CA 1
ATOM 999 C C . HIS A 1 127 ? 2.359 -0.816 24.334 1.00 63.84 127 HIS A C 1
ATOM 1001 O O . HIS A 1 127 ? 1.740 0.244 24.226 1.00 63.84 127 HIS A O 1
ATOM 1007 N N . LEU A 1 128 ? 2.685 -1.319 25.531 1.00 72.62 128 LEU A N 1
ATOM 1008 C CA . LEU A 1 128 ? 2.433 -0.593 26.776 1.00 72.62 128 LEU A CA 1
ATOM 1009 C C . LEU A 1 128 ? 3.221 0.721 26.819 1.00 72.62 128 LEU A C 1
ATOM 1011 O O . LEU A 1 128 ? 2.657 1.759 27.151 1.00 72.62 128 LEU A O 1
ATOM 1015 N N . TYR A 1 129 ? 4.496 0.684 26.432 1.00 72.25 129 TYR A N 1
ATOM 1016 C CA . TYR A 1 129 ? 5.361 1.859 26.361 1.00 72.25 129 TYR A CA 1
ATOM 1017 C C . TYR A 1 129 ? 4.803 2.938 25.410 1.00 72.25 129 TYR A C 1
ATOM 1019 O O . TYR A 1 129 ? 4.633 4.094 25.803 1.00 72.25 129 TYR A O 1
ATOM 1027 N N . GLU A 1 130 ? 4.447 2.563 24.178 1.00 69.56 130 GLU A N 1
ATOM 1028 C CA . GLU A 1 130 ? 3.848 3.469 23.184 1.00 69.56 130 GLU A CA 1
ATOM 1029 C C . GLU A 1 130 ? 2.537 4.082 23.686 1.00 69.56 130 GLU A C 1
ATOM 1031 O O . GLU A 1 130 ? 2.318 5.288 23.581 1.00 69.56 130 GLU A O 1
ATOM 1036 N N . THR A 1 131 ? 1.690 3.271 24.321 1.00 68.69 131 THR A N 1
ATOM 1037 C CA . THR A 1 131 ? 0.421 3.750 24.876 1.00 68.69 131 THR A CA 1
ATOM 1038 C C . THR A 1 131 ? 0.654 4.769 25.992 1.00 68.69 131 THR A C 1
ATOM 1040 O O . THR A 1 131 ? 0.058 5.842 25.981 1.00 68.69 131 THR A O 1
ATOM 1043 N N . ILE A 1 132 ? 1.556 4.486 26.936 1.00 79.06 132 ILE A N 1
ATOM 1044 C CA . ILE A 1 132 ? 1.866 5.396 28.049 1.00 79.06 132 ILE A CA 1
ATOM 1045 C C . ILE A 1 132 ? 2.451 6.719 27.531 1.00 79.06 132 ILE A C 1
ATOM 1047 O O . ILE A 1 132 ? 2.020 7.789 27.962 1.00 79.06 132 ILE A O 1
ATOM 1051 N N . THR A 1 133 ? 3.392 6.664 26.585 1.00 76.69 133 THR A N 1
ATOM 1052 C CA . THR A 1 133 ? 4.001 7.871 25.991 1.00 76.69 133 THR A CA 1
ATOM 1053 C C . THR A 1 133 ? 2.990 8.722 25.226 1.00 76.69 133 THR A C 1
ATOM 1055 O O . THR A 1 133 ? 2.969 9.945 25.396 1.00 76.69 133 THR A O 1
ATOM 1058 N N . SER A 1 134 ? 2.108 8.094 24.442 1.00 69.31 134 SER A N 1
ATOM 1059 C CA . SER A 1 134 ? 1.035 8.785 23.723 1.00 69.31 134 SER A CA 1
ATOM 1060 C C . SER A 1 134 ? 0.061 9.467 24.681 1.00 69.31 134 SER A C 1
ATOM 1062 O O . SER A 1 134 ? -0.390 10.580 24.422 1.00 69.31 134 SER A O 1
ATOM 1064 N N . VAL A 1 135 ? -0.270 8.804 25.787 1.00 76.31 135 VAL A N 1
ATOM 1065 C CA . VAL A 1 135 ? -1.255 9.290 26.752 1.00 76.31 135 VAL A CA 1
ATOM 1066 C C . VAL A 1 135 ? -0.701 10.438 27.606 1.00 76.31 135 VAL A C 1
ATOM 1068 O O . VAL A 1 135 ? -1.405 11.418 27.848 1.00 76.31 135 VAL A O 1
ATOM 1071 N N . LEU A 1 136 ? 0.565 10.361 28.024 1.00 76.12 136 LEU A N 1
ATOM 1072 C CA . LEU A 1 136 ? 1.215 11.390 28.846 1.00 76.12 136 LEU A CA 1
ATOM 1073 C C . LEU A 1 136 ? 1.629 12.646 28.062 1.00 76.12 136 LEU A C 1
ATOM 1075 O O . LEU A 1 136 ? 1.799 13.706 28.662 1.00 76.12 136 LEU A O 1
ATOM 1079 N N . SER A 1 137 ? 1.773 12.553 26.737 1.00 66.00 137 SER A N 1
ATOM 1080 C CA . SER A 1 137 ? 2.141 13.694 25.880 1.00 66.00 137 SER A CA 1
ATOM 1081 C C . SER A 1 137 ? 0.993 14.686 25.634 1.00 66.00 137 SER A C 1
ATOM 1083 O O . SER A 1 137 ? 1.225 15.764 25.082 1.00 66.00 137 SER A O 1
ATOM 1085 N N . GLY A 1 138 ? -0.230 14.350 26.065 1.00 48.78 138 GLY A N 1
ATOM 1086 C CA . GLY A 1 138 ? -1.433 15.156 25.865 1.00 48.78 138 GLY A CA 1
ATOM 1087 C C . GLY A 1 138 ? -1.839 15.302 24.386 1.00 48.78 138 GLY A C 1
ATOM 1088 O O . GLY A 1 138 ? -1.081 14.956 23.477 1.00 48.78 138 GLY A O 1
ATOM 1089 N N . PRO A 1 139 ? -3.037 15.841 24.104 1.00 39.12 139 PRO A N 1
ATOM 1090 C CA . PRO A 1 139 ? -3.530 16.031 22.737 1.00 39.12 139 PRO A CA 1
ATOM 1091 C C . PRO A 1 139 ? -2.740 17.058 21.893 1.00 39.12 139 PRO A C 1
ATOM 1093 O O . PRO A 1 139 ? -3.103 17.296 20.749 1.00 39.12 139 PRO A O 1
ATOM 1096 N N . GLU A 1 140 ? -1.639 17.646 22.375 1.00 34.75 140 GLU A N 1
ATOM 1097 C CA . GLU A 1 140 ? -0.969 18.763 21.683 1.00 34.75 140 GLU A CA 1
ATOM 1098 C C . GLU A 1 140 ? 0.388 18.464 21.025 1.00 34.75 140 GLU A C 1
ATOM 1100 O O . GLU A 1 140 ? 1.008 19.376 20.479 1.00 34.75 140 GLU A O 1
ATOM 1105 N N . ARG A 1 141 ? 0.857 17.209 20.954 1.00 31.38 141 ARG A N 1
ATOM 1106 C CA . ARG A 1 141 ? 2.074 16.895 20.161 1.00 31.38 141 ARG A CA 1
ATOM 1107 C C . ARG A 1 141 ? 1.967 15.789 19.115 1.00 31.38 141 ARG A C 1
ATOM 1109 O O . ARG A 1 141 ? 2.957 15.498 18.452 1.00 31.38 141 ARG A O 1
ATOM 1116 N N . VAL A 1 142 ? 0.759 15.294 18.847 1.00 30.11 142 VAL A N 1
ATOM 1117 C CA . VAL A 1 142 ? 0.467 14.483 17.643 1.00 30.11 142 VAL A CA 1
ATOM 1118 C C . VAL A 1 142 ? -0.386 15.261 16.616 1.00 30.11 142 VAL A C 1
ATOM 1120 O O . VAL A 1 142 ? -0.402 14.938 15.429 1.00 30.11 142 VAL A O 1
ATOM 1123 N N . HIS A 1 143 ? -0.969 16.401 17.008 1.00 28.23 143 HIS A N 1
ATOM 1124 C CA . HIS A 1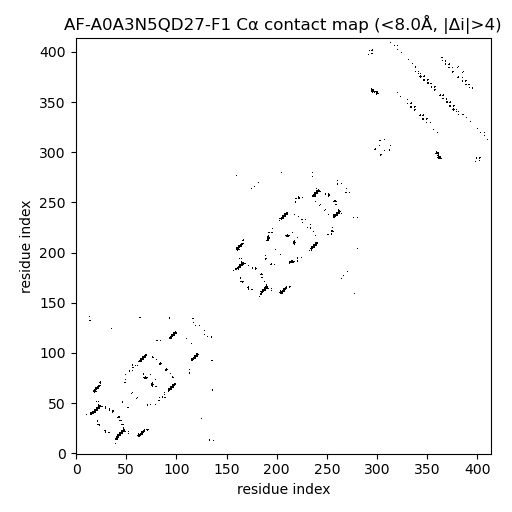 143 ? -1.777 17.289 16.157 1.00 28.23 143 HIS A CA 1
ATOM 1125 C C . HIS A 1 143 ? -0.967 18.267 15.273 1.00 28.23 143 HIS A C 1
ATOM 1127 O O . HIS A 1 143 ? -1.350 19.420 15.093 1.00 28.23 143 HIS A O 1
ATOM 1133 N N . LYS A 1 144 ? 0.152 17.832 14.669 1.00 26.59 144 LYS A N 1
ATOM 1134 C CA . LYS A 1 144 ? 0.814 18.631 13.609 1.00 26.59 144 LYS A CA 1
ATOM 1135 C C . LYS A 1 144 ? 1.242 17.877 12.349 1.00 26.59 144 LYS A C 1
ATOM 1137 O O . LYS A 1 144 ? 2.013 18.413 11.559 1.00 26.59 144 LYS A O 1
ATOM 1142 N N . LYS A 1 145 ? 0.700 16.682 12.089 1.00 27.52 145 LYS A N 1
ATOM 1143 C CA . LYS A 1 145 ? 0.762 16.113 10.725 1.00 27.52 145 LYS A CA 1
ATOM 1144 C C . LYS A 1 145 ? -0.454 15.315 10.260 1.00 27.52 145 LYS A C 1
ATOM 1146 O O . LYS A 1 145 ? -0.468 14.870 9.122 1.00 27.52 145 LYS A O 1
ATOM 1151 N N . ILE A 1 146 ? -1.491 15.200 11.088 1.00 32.03 146 ILE A N 1
ATOM 1152 C CA . ILE A 1 146 ? -2.753 14.555 10.716 1.00 32.03 146 ILE A CA 1
ATOM 1153 C C . ILE A 1 146 ? -3.892 15.463 11.173 1.00 32.03 146 ILE A C 1
ATOM 1155 O O . ILE A 1 146 ? -4.533 15.215 12.184 1.00 32.03 146 ILE A O 1
ATOM 1159 N N . GLN A 1 147 ? -4.059 16.590 10.485 1.00 29.66 147 GLN A N 1
ATOM 1160 C CA . GLN A 1 147 ? -5.340 17.282 10.340 1.00 29.66 147 GLN A CA 1
ATOM 1161 C C . GLN A 1 147 ? -5.165 18.430 9.342 1.00 29.66 147 GLN A C 1
ATOM 1163 O O . GLN A 1 147 ? -4.779 19.544 9.683 1.00 29.66 147 GLN A O 1
ATOM 1168 N N . SER A 1 148 ? -5.504 18.158 8.088 1.00 30.75 148 SER A N 1
ATOM 1169 C CA . SER A 1 148 ? -6.332 19.092 7.340 1.00 30.75 148 SER A CA 1
ATOM 1170 C C . SER A 1 148 ? -7.366 18.295 6.546 1.00 30.75 148 SER A C 1
ATOM 1172 O O . SER A 1 148 ? -7.035 17.414 5.758 1.00 30.75 148 SER A O 1
ATOM 1174 N N . LYS A 1 149 ? -8.627 18.657 6.809 1.00 31.36 149 LYS A N 1
ATOM 1175 C CA . LYS A 1 149 ? -9.881 18.264 6.149 1.00 31.36 149 LYS A CA 1
ATOM 1176 C C . LYS A 1 149 ? -10.561 16.976 6.626 1.00 31.36 149 LYS A C 1
ATOM 1178 O O . LYS A 1 149 ? -10.719 16.010 5.889 1.00 31.36 149 LYS A O 1
ATOM 1183 N N . GLU A 1 150 ? -11.191 17.089 7.796 1.00 33.91 150 GLU A N 1
ATOM 1184 C CA . GLU A 1 150 ? -12.622 16.773 7.860 1.00 33.91 150 GLU A CA 1
ATOM 1185 C C . GLU A 1 150 ? -13.374 17.743 6.937 1.00 33.91 150 GLU A C 1
ATOM 1187 O O . GLU A 1 150 ? -13.736 18.858 7.300 1.00 33.91 150 GLU A O 1
ATOM 1192 N N . SER A 1 151 ? -13.566 17.318 5.697 1.00 27.48 151 SER A N 1
ATOM 1193 C CA . SER A 1 151 ? -14.741 17.687 4.923 1.00 27.48 151 SER A CA 1
ATOM 1194 C C . SER A 1 151 ? -15.581 16.427 4.844 1.00 27.48 151 SER A C 1
ATOM 1196 O O . SER A 1 151 ? -15.104 15.397 4.362 1.00 27.48 151 SER A O 1
ATOM 1198 N N . THR A 1 152 ? -16.807 16.524 5.342 1.00 33.41 152 THR A N 1
ATOM 1199 C CA . THR A 1 152 ? -17.944 15.666 5.019 1.00 33.41 152 THR A CA 1
ATOM 1200 C C . THR A 1 152 ? -17.921 15.256 3.549 1.00 33.41 152 THR A C 1
ATOM 1202 O O . THR A 1 152 ? -18.463 15.909 2.667 1.00 33.41 152 THR A O 1
ATOM 1205 N N . SER A 1 153 ? -17.295 14.123 3.286 1.00 29.70 153 SER A N 1
ATOM 1206 C CA . SER A 1 153 ? -17.620 13.286 2.156 1.00 29.70 153 SER A CA 1
ATOM 1207 C C . SER A 1 153 ? -17.834 11.916 2.760 1.00 29.70 153 SER A C 1
ATOM 1209 O O . SER A 1 153 ? -17.009 11.413 3.522 1.00 29.70 153 SER A O 1
ATOM 1211 N N . SER A 1 154 ? -18.987 11.333 2.477 1.00 32.53 154 SER A N 1
ATOM 1212 C CA . SER A 1 154 ? -19.130 9.893 2.385 1.00 32.53 154 SER A CA 1
ATOM 1213 C C . SER A 1 154 ? -18.013 9.394 1.466 1.00 32.53 154 SER A C 1
ATOM 1215 O O . SER A 1 154 ? -18.162 9.323 0.246 1.00 32.53 154 SER A O 1
ATOM 1217 N N . SER A 1 155 ? -16.837 9.149 2.042 1.00 33.88 155 SER A N 1
ATOM 1218 C CA . SER A 1 155 ? -15.691 8.658 1.311 1.00 33.88 155 SER A CA 1
ATOM 1219 C C . SER A 1 155 ? -16.099 7.292 0.793 1.00 33.88 155 SER A C 1
ATOM 1221 O O . SER A 1 155 ? -16.293 6.338 1.544 1.00 33.88 155 SER A O 1
ATOM 1223 N N . LYS A 1 156 ? -16.304 7.216 -0.524 1.00 38.66 156 LYS A N 1
ATOM 1224 C CA . LYS A 1 156 ? -16.260 5.958 -1.257 1.00 38.66 156 LYS A CA 1
ATOM 1225 C C . LYS A 1 156 ? -14.999 5.252 -0.766 1.00 38.66 156 LYS A C 1
ATOM 1227 O O . LYS A 1 156 ? -13.902 5.672 -1.132 1.00 38.66 156 LYS A O 1
ATOM 1232 N N . ILE A 1 157 ? -15.147 4.243 0.096 1.00 47.00 157 ILE A N 1
ATOM 1233 C CA . ILE A 1 157 ? -14.064 3.323 0.435 1.00 47.00 157 ILE A CA 1
ATOM 1234 C C . ILE A 1 157 ? -13.610 2.795 -0.922 1.00 47.00 157 ILE A C 1
ATOM 1236 O O . ILE A 1 157 ? -14.342 2.044 -1.568 1.00 47.00 157 ILE A O 1
ATOM 1240 N N . LYS A 1 158 ? -12.475 3.290 -1.429 1.00 55.16 158 LYS A N 1
ATOM 1241 C CA . LYS A 1 158 ? -11.897 2.797 -2.677 1.00 55.16 158 LYS A CA 1
ATOM 1242 C C . LYS A 1 158 ? -11.577 1.329 -2.408 1.00 55.16 158 LYS A C 1
ATOM 1244 O O . LYS A 1 158 ? -10.697 1.031 -1.604 1.00 55.16 158 LYS A O 1
ATOM 1249 N N . GLN A 1 159 ? -12.392 0.442 -2.975 1.00 69.25 159 GLN A N 1
ATOM 1250 C CA . GLN A 1 159 ? -12.384 -0.986 -2.674 1.00 69.25 159 GLN A CA 1
ATOM 1251 C C . GLN A 1 159 ? -11.025 -1.579 -3.038 1.00 69.25 159 GLN A C 1
ATOM 1253 O O . GLN A 1 159 ? -10.667 -1.620 -4.213 1.00 69.25 159 GLN A O 1
ATOM 1258 N N . LEU A 1 160 ? -10.286 -2.035 -2.024 1.00 85.50 160 LEU A N 1
ATOM 1259 C CA . LEU A 1 160 ? -9.153 -2.929 -2.234 1.00 85.50 160 LEU A CA 1
ATOM 1260 C C . LEU A 1 160 ? -9.673 -4.248 -2.808 1.00 85.50 160 LEU A C 1
ATOM 1262 O O . LEU A 1 160 ? -10.677 -4.778 -2.321 1.00 85.50 160 LEU A O 1
ATOM 1266 N N . LYS A 1 161 ? -8.977 -4.791 -3.806 1.00 90.62 161 LYS A N 1
ATOM 1267 C CA . LYS A 1 161 ? -9.170 -6.173 -4.253 1.00 90.62 161 LYS A CA 1
ATOM 1268 C C . LYS A 1 161 ? -8.388 -7.096 -3.328 1.00 90.62 161 LYS A C 1
ATOM 1270 O O . LYS A 1 161 ? -7.161 -7.136 -3.397 1.00 90.62 161 LYS A O 1
ATOM 1275 N N . ILE A 1 162 ? -9.098 -7.802 -2.456 1.00 94.56 162 ILE A N 1
ATOM 1276 C CA . ILE A 1 162 ? -8.502 -8.649 -1.420 1.00 94.56 162 ILE A CA 1
ATOM 1277 C C . ILE A 1 162 ? -8.644 -10.122 -1.810 1.00 94.56 162 ILE A C 1
ATOM 1279 O O . ILE A 1 162 ? -9.704 -10.536 -2.276 1.00 94.56 162 ILE A O 1
ATOM 1283 N N . LEU A 1 163 ? -7.597 -10.909 -1.576 1.00 96.12 163 LEU A N 1
ATOM 1284 C CA . LEU A 1 163 ? -7.632 -12.369 -1.631 1.00 96.12 163 LEU A CA 1
ATOM 1285 C C . LEU A 1 163 ? -7.392 -12.931 -0.225 1.00 96.12 163 LEU A C 1
ATOM 1287 O O . LEU A 1 163 ? -6.472 -12.499 0.468 1.00 96.12 163 LEU A O 1
ATOM 1291 N N . ILE A 1 164 ? -8.216 -13.882 0.205 1.00 96.12 164 ILE A N 1
ATOM 1292 C CA . ILE A 1 164 ? -8.004 -14.663 1.428 1.00 96.12 164 ILE A CA 1
ATOM 1293 C C . ILE A 1 164 ? -7.451 -16.023 1.014 1.00 96.12 164 ILE A C 1
ATOM 1295 O O . ILE A 1 164 ? -8.117 -16.740 0.275 1.00 96.12 164 ILE A O 1
ATOM 1299 N N . ALA A 1 165 ? -6.278 -16.390 1.516 1.00 95.44 165 ALA A N 1
ATOM 1300 C CA . ALA A 1 165 ? -5.700 -17.717 1.355 1.00 95.44 165 ALA A CA 1
ATOM 1301 C C . ALA A 1 165 ? -5.748 -18.450 2.698 1.00 95.44 165 ALA A C 1
ATOM 1303 O O . ALA A 1 165 ? -5.058 -18.066 3.639 1.00 95.44 165 ALA A O 1
ATOM 1304 N N . GLU A 1 166 ? -6.628 -19.437 2.813 1.00 89.56 166 GLU A N 1
ATOM 1305 C CA . GLU A 1 166 ? -6.912 -20.162 4.053 1.00 89.56 166 GLU A CA 1
ATOM 1306 C C . GLU A 1 166 ? -7.480 -21.532 3.693 1.00 89.56 166 GLU A C 1
ATOM 1308 O O . GLU A 1 166 ? -8.457 -21.597 2.954 1.00 89.56 166 GLU A O 1
ATOM 1313 N N . ASP A 1 167 ? -6.938 -22.615 4.242 1.00 87.75 167 ASP A N 1
ATOM 1314 C CA . ASP A 1 167 ? -7.373 -23.984 3.932 1.00 87.75 167 ASP A CA 1
ATOM 1315 C C . ASP A 1 167 ? -8.641 -24.402 4.702 1.00 87.75 167 ASP A C 1
ATOM 1317 O O . ASP A 1 167 ? -9.431 -25.240 4.255 1.00 87.75 167 ASP A O 1
ATOM 1321 N N . ASN A 1 168 ? -8.896 -23.776 5.851 1.00 84.88 168 ASN A N 1
ATOM 1322 C CA . ASN A 1 168 ? -10.046 -24.074 6.684 1.00 84.88 168 ASN A CA 1
ATOM 1323 C C . ASN A 1 168 ? -11.289 -23.259 6.283 1.00 84.88 168 ASN A C 1
ATOM 1325 O O . ASN A 1 168 ? -11.397 -22.056 6.536 1.00 84.88 168 ASN A O 1
ATOM 1329 N N . ALA A 1 169 ? -12.311 -23.944 5.766 1.00 79.00 169 ALA A N 1
ATOM 1330 C CA . ALA A 1 169 ? -13.573 -23.335 5.330 1.00 79.00 169 ALA A CA 1
ATOM 1331 C C . ALA A 1 169 ? -14.305 -22.500 6.406 1.00 79.00 169 ALA A C 1
ATOM 1333 O O . ALA A 1 169 ? -15.044 -21.566 6.077 1.00 79.00 169 ALA A O 1
ATOM 1334 N N . ILE A 1 170 ? -14.134 -22.808 7.699 1.00 77.56 170 ILE A N 1
ATOM 1335 C CA . ILE A 1 170 ? -14.708 -22.001 8.787 1.00 77.56 170 ILE A CA 1
ATOM 1336 C C . ILE A 1 170 ? -13.945 -20.680 8.904 1.00 77.56 170 ILE A C 1
ATOM 1338 O O . ILE A 1 170 ? -14.570 -19.619 8.939 1.00 77.56 170 ILE A O 1
ATOM 1342 N N . ASN A 1 171 ? -12.613 -20.727 8.911 1.00 81.31 171 ASN A N 1
ATOM 1343 C CA . ASN A 1 171 ? -11.769 -19.534 8.977 1.00 81.31 171 ASN A CA 1
ATOM 1344 C C . ASN A 1 171 ? -11.942 -18.646 7.735 1.00 81.31 171 ASN A C 1
ATOM 1346 O O . ASN A 1 171 ? -12.022 -17.424 7.882 1.00 81.31 171 ASN A O 1
ATOM 1350 N N . GLN A 1 172 ? -12.113 -19.234 6.545 1.00 83.06 172 GLN A N 1
ATOM 1351 C CA . GLN A 1 172 ? -12.477 -18.511 5.321 1.00 83.06 172 GLN A CA 1
ATOM 1352 C C . GLN A 1 172 ? -13.766 -17.701 5.528 1.00 83.06 172 GLN A C 1
ATOM 1354 O O . GLN A 1 172 ? -13.785 -16.484 5.335 1.00 83.06 172 GLN A O 1
ATOM 1359 N N . LYS A 1 173 ? -14.845 -18.354 5.994 1.00 77.81 173 LYS A N 1
ATOM 1360 C CA . LYS A 1 173 ? -16.147 -17.703 6.233 1.00 77.81 173 LYS A CA 1
ATOM 1361 C C . LYS A 1 173 ? -16.078 -16.634 7.316 1.00 77.81 173 LYS A C 1
ATOM 1363 O O . LYS A 1 173 ? -16.714 -15.590 7.177 1.00 77.81 173 LYS A O 1
ATOM 1368 N N . VAL A 1 174 ? -15.333 -16.876 8.393 1.00 79.69 174 VAL A N 1
ATOM 1369 C CA . VAL A 1 174 ? -15.155 -15.900 9.477 1.00 79.69 174 VAL A CA 1
ATOM 1370 C C . VAL A 1 174 ? -14.425 -14.664 8.958 1.00 79.69 174 VAL A C 1
ATOM 1372 O O . VAL A 1 174 ? -14.925 -13.552 9.129 1.00 79.69 174 VAL A O 1
ATOM 1375 N N . THR A 1 175 ? -13.294 -14.848 8.279 1.00 83.00 175 THR A N 1
ATOM 1376 C CA . THR A 1 175 ? -12.476 -13.755 7.732 1.00 83.00 175 THR A CA 1
ATOM 1377 C C . THR A 1 175 ? -13.253 -12.950 6.697 1.00 83.00 175 THR A C 1
ATOM 1379 O O . THR A 1 175 ? -13.338 -11.725 6.805 1.00 83.00 175 THR A O 1
ATOM 1382 N N . LEU A 1 176 ? -13.928 -13.635 5.770 1.00 85.00 176 LEU A N 1
ATOM 1383 C CA . LEU A 1 176 ? -14.803 -13.004 4.786 1.00 85.00 176 LEU A CA 1
ATOM 1384 C C . LEU A 1 176 ? -15.918 -12.201 5.468 1.00 85.00 176 LEU A C 1
ATOM 1386 O O . LEU A 1 176 ? -16.147 -11.046 5.115 1.00 85.00 176 LEU A O 1
ATOM 1390 N N . LYS A 1 177 ? -16.575 -12.751 6.501 1.00 83.12 177 LYS A N 1
ATOM 1391 C CA . LYS A 1 177 ? -17.663 -12.042 7.190 1.00 83.12 177 LYS A CA 1
ATOM 1392 C C . LYS A 1 177 ? -17.189 -10.795 7.931 1.00 83.12 177 LYS A C 1
ATOM 1394 O O . LYS A 1 177 ? -17.943 -9.825 8.047 1.00 83.12 177 LYS A O 1
ATOM 1399 N N . ILE A 1 178 ? -15.968 -10.817 8.463 1.00 83.38 178 ILE A N 1
ATOM 1400 C CA . ILE A 1 178 ? -15.352 -9.647 9.093 1.00 83.38 178 ILE A CA 1
ATOM 1401 C C . ILE A 1 178 ? -15.090 -8.566 8.034 1.00 83.38 178 ILE A C 1
ATOM 1403 O O . ILE A 1 178 ? -15.469 -7.417 8.259 1.00 83.38 178 ILE A O 1
ATOM 1407 N N . LEU A 1 179 ? -14.532 -8.933 6.874 1.00 85.62 179 LEU A N 1
ATOM 1408 C CA . LEU A 1 179 ? -14.298 -8.015 5.752 1.00 85.62 179 LEU A CA 1
ATOM 1409 C C . LEU A 1 179 ? -15.599 -7.414 5.200 1.00 85.62 179 LEU A C 1
ATOM 1411 O O . LEU A 1 179 ? -15.683 -6.197 5.030 1.00 85.62 179 LEU A O 1
ATOM 1415 N N . GLU A 1 180 ? -16.639 -8.230 5.009 1.00 84.44 180 GLU A N 1
ATOM 1416 C CA . GLU A 1 180 ? -17.962 -7.775 4.558 1.00 84.44 180 GLU A CA 1
ATOM 1417 C C . GLU A 1 180 ? -18.552 -6.718 5.498 1.00 84.44 180 GLU A C 1
ATOM 1419 O O . GLU A 1 180 ? -19.062 -5.692 5.050 1.00 84.44 180 GLU A O 1
ATOM 1424 N N . LYS A 1 181 ? -18.460 -6.938 6.818 1.00 80.00 181 LYS A N 1
ATOM 1425 C CA . LYS A 1 181 ? -18.933 -5.974 7.827 1.00 80.00 181 LYS A CA 1
ATOM 1426 C C . LYS A 1 181 ? -18.169 -4.651 7.791 1.00 80.00 181 LYS A C 1
ATOM 1428 O O . LYS A 1 181 ? -18.687 -3.647 8.270 1.00 80.00 181 LYS A O 1
ATOM 1433 N N . MET A 1 182 ? -16.954 -4.653 7.248 1.00 80.38 182 MET A N 1
ATOM 1434 C CA . MET A 1 182 ? -16.132 -3.462 7.037 1.00 80.38 182 MET A CA 1
ATOM 1435 C C . MET A 1 182 ? -16.332 -2.837 5.646 1.00 80.38 182 MET A C 1
ATOM 1437 O O . MET A 1 182 ? -15.708 -1.823 5.351 1.00 80.38 182 MET A O 1
ATOM 1441 N N . GLY A 1 183 ? -17.202 -3.406 4.802 1.00 79.75 183 GLY A N 1
ATOM 1442 C CA . GLY A 1 183 ? -17.499 -2.904 3.457 1.00 79.75 183 GLY A CA 1
ATOM 1443 C C . GLY A 1 183 ? -16.554 -3.401 2.358 1.00 79.75 183 GLY A C 1
ATOM 1444 O O . GLY A 1 183 ? -16.635 -2.919 1.225 1.00 79.75 183 GLY A O 1
ATOM 1445 N N . TYR A 1 184 ? -15.679 -4.364 2.661 1.00 84.69 184 TYR A N 1
ATOM 1446 C CA . TYR A 1 184 ? -14.781 -4.979 1.684 1.00 84.69 184 TYR A CA 1
ATOM 1447 C C . TYR A 1 184 ? -15.397 -6.231 1.059 1.00 84.69 184 TYR A C 1
ATOM 1449 O O . TYR A 1 184 ? -16.259 -6.891 1.640 1.00 84.69 184 TYR A O 1
ATOM 1457 N N . ARG A 1 185 ? -14.915 -6.564 -0.139 1.00 83.75 185 ARG A N 1
ATOM 1458 C CA . ARG A 1 185 ? -15.129 -7.859 -0.789 1.00 83.75 185 ARG A CA 1
ATOM 1459 C C . ARG A 1 185 ? -13.785 -8.564 -0.887 1.00 83.75 185 ARG A C 1
ATOM 1461 O O . ARG A 1 185 ? -12.766 -7.894 -1.052 1.00 83.75 185 ARG A O 1
ATOM 1468 N N . ALA A 1 186 ? -13.801 -9.883 -0.789 1.00 90.00 186 ALA A N 1
ATOM 1469 C CA . ALA A 1 186 ? -12.610 -10.687 -0.974 1.00 90.00 186 ALA A CA 1
ATOM 1470 C C . ALA A 1 186 ? -12.943 -11.983 -1.701 1.00 90.00 186 ALA A C 1
ATOM 1472 O O . ALA A 1 186 ? -14.010 -12.559 -1.475 1.00 90.00 186 ALA A O 1
ATOM 1473 N N . ASP A 1 187 ? -12.008 -12.420 -2.533 1.00 89.25 187 ASP A N 1
ATOM 1474 C CA . ASP A 1 187 ? -12.017 -13.758 -3.109 1.00 89.25 187 ASP A CA 1
ATOM 1475 C C . ASP A 1 187 ? -11.323 -14.729 -2.145 1.00 89.25 187 ASP A C 1
ATOM 1477 O O . ASP A 1 187 ? -10.611 -14.308 -1.227 1.00 89.25 187 ASP A O 1
ATOM 1481 N N . ILE A 1 188 ? -11.549 -16.028 -2.325 1.00 91.44 188 ILE A N 1
ATOM 1482 C CA . ILE A 1 188 ? -11.005 -17.082 -1.463 1.00 91.44 188 ILE A CA 1
ATOM 1483 C C . ILE A 1 188 ? -10.174 -18.044 -2.311 1.00 91.44 188 ILE A C 1
ATOM 1485 O O . ILE A 1 188 ? -10.615 -18.457 -3.381 1.00 91.44 188 ILE A O 1
ATOM 1489 N N . ALA A 1 189 ? -9.014 -18.420 -1.784 1.00 90.12 189 ALA A N 1
ATOM 1490 C CA . ALA A 1 189 ? -8.183 -19.529 -2.224 1.00 90.12 189 ALA A CA 1
ATOM 1491 C C . ALA A 1 189 ? -7.970 -20.486 -1.039 1.00 90.12 189 ALA A C 1
ATOM 1493 O O . ALA A 1 189 ? -7.716 -20.047 0.086 1.00 90.12 189 ALA A O 1
ATOM 1494 N N . ALA A 1 190 ? -8.092 -21.788 -1.278 1.00 84.88 190 ALA A N 1
ATOM 1495 C CA . ALA A 1 190 ? -7.947 -22.826 -0.262 1.00 84.88 190 ALA A CA 1
ATOM 1496 C C . ALA A 1 190 ? -6.510 -23.358 -0.130 1.00 84.88 190 ALA A C 1
ATOM 1498 O O . ALA A 1 190 ? -6.186 -23.994 0.870 1.00 84.88 190 ALA A O 1
ATOM 1499 N N . THR A 1 191 ? -5.646 -23.114 -1.119 1.00 82.75 191 THR A N 1
ATOM 1500 C CA . THR A 1 191 ? -4.257 -23.603 -1.137 1.00 82.75 191 THR A CA 1
ATOM 1501 C C . THR A 1 191 ? -3.306 -22.567 -1.729 1.00 82.75 191 THR A C 1
ATOM 1503 O O . THR A 1 191 ? -3.726 -21.665 -2.460 1.00 82.75 191 THR A O 1
ATOM 1506 N N . GLY A 1 192 ? -2.001 -22.717 -1.476 1.00 89.12 192 GLY A N 1
ATOM 1507 C CA . GLY A 1 192 ? -0.979 -21.867 -2.091 1.00 89.12 192 GLY A CA 1
ATOM 1508 C C . GLY A 1 192 ? -0.986 -21.911 -3.626 1.00 89.12 192 GLY A C 1
ATOM 1509 O O . GLY A 1 192 ? -0.761 -20.892 -4.276 1.00 89.12 192 GLY A O 1
ATOM 1510 N N . LEU A 1 193 ? -1.324 -23.056 -4.229 1.00 89.69 193 LEU A N 1
ATOM 1511 C CA . LEU A 1 193 ? -1.441 -23.179 -5.688 1.00 89.69 193 LEU A CA 1
ATOM 1512 C C . LEU A 1 193 ? -2.612 -22.355 -6.240 1.00 89.69 193 LEU A C 1
ATOM 1514 O O . LEU A 1 193 ? -2.454 -21.654 -7.240 1.00 89.69 193 LEU A O 1
ATOM 1518 N N . GLU A 1 194 ? -3.760 -22.371 -5.557 1.00 89.25 194 GLU A N 1
ATOM 1519 C CA . GLU A 1 194 ? -4.905 -21.536 -5.928 1.00 89.25 194 GLU A CA 1
ATOM 1520 C C . GLU A 1 194 ? -4.584 -20.040 -5.815 1.00 89.25 194 GLU A C 1
ATOM 1522 O O . GLU A 1 194 ? -5.054 -19.250 -6.635 1.00 89.25 194 GLU A O 1
ATOM 1527 N N . VAL A 1 195 ? -3.741 -19.641 -4.855 1.00 94.12 195 VAL A N 1
ATOM 1528 C CA . VAL A 1 195 ? -3.258 -18.254 -4.742 1.00 94.12 195 VAL A CA 1
ATOM 1529 C C . VAL A 1 195 ? -2.460 -17.846 -5.975 1.00 94.12 195 VAL A C 1
ATOM 1531 O O . VAL A 1 195 ? -2.727 -16.790 -6.553 1.00 94.12 195 VAL A O 1
ATOM 1534 N N . LEU A 1 196 ? -1.497 -18.670 -6.396 1.00 91.62 196 LEU A N 1
ATOM 1535 C CA . LEU A 1 196 ? -0.677 -18.386 -7.577 1.00 91.62 196 LEU A CA 1
ATOM 1536 C C . LEU A 1 196 ? -1.549 -18.243 -8.832 1.00 91.62 196 LEU A C 1
ATOM 1538 O O . LEU A 1 196 ? -1.386 -17.295 -9.603 1.00 91.62 196 LEU A O 1
ATOM 1542 N N . ASP A 1 197 ? -2.523 -19.134 -9.010 1.00 89.44 197 ASP A N 1
ATOM 1543 C CA . ASP A 1 197 ? -3.447 -19.077 -10.142 1.00 89.44 197 ASP A CA 1
ATOM 1544 C C . ASP A 1 197 ? -4.388 -17.868 -10.090 1.00 89.44 197 ASP A C 1
ATOM 1546 O O . ASP A 1 197 ? -4.646 -17.244 -11.126 1.00 89.44 197 ASP A O 1
ATOM 1550 N N . ALA A 1 198 ? -4.871 -17.497 -8.903 1.00 88.94 198 ALA A N 1
ATOM 1551 C CA . ALA A 1 198 ? -5.725 -16.331 -8.718 1.00 88.94 198 ALA A CA 1
ATOM 1552 C C . ALA A 1 198 ? -4.982 -15.033 -9.075 1.00 88.94 198 ALA A C 1
ATOM 1554 O O . ALA A 1 198 ? -5.496 -14.226 -9.854 1.00 88.94 198 ALA A O 1
ATOM 1555 N N . VAL A 1 199 ? -3.751 -14.849 -8.582 1.00 90.94 199 VAL A N 1
ATOM 1556 C CA . VAL A 1 199 ? -2.961 -13.624 -8.812 1.00 90.94 199 VAL A CA 1
ATOM 1557 C C . VAL A 1 199 ? -2.522 -13.476 -10.274 1.00 90.94 199 VAL A C 1
ATOM 1559 O O . VAL A 1 199 ? -2.425 -12.359 -10.782 1.00 90.94 199 VAL A O 1
ATOM 1562 N N . ARG A 1 200 ? -2.325 -14.583 -11.003 1.00 87.19 200 ARG A N 1
ATOM 1563 C CA . ARG A 1 200 ? -2.058 -14.550 -12.455 1.00 87.19 200 ARG A CA 1
ATOM 1564 C C . ARG A 1 200 ? -3.243 -14.020 -13.267 1.00 87.19 200 ARG A C 1
ATOM 1566 O O . ARG A 1 200 ? -3.044 -13.466 -14.346 1.00 87.19 200 ARG A O 1
ATOM 1573 N N . ARG A 1 201 ? -4.472 -14.200 -12.772 1.00 84.31 201 ARG A N 1
ATOM 1574 C CA . ARG A 1 201 ? -5.712 -13.809 -13.466 1.00 84.31 201 ARG A CA 1
ATOM 1575 C C . ARG A 1 201 ? -6.215 -12.439 -13.035 1.00 84.31 201 ARG A C 1
ATOM 1577 O O . ARG A 1 201 ? -6.722 -11.683 -13.862 1.00 84.31 201 ARG A O 1
ATOM 1584 N N . ILE A 1 202 ? -6.111 -12.136 -11.745 1.00 83.62 202 ILE A N 1
ATOM 1585 C CA . ILE A 1 202 ? -6.684 -10.941 -11.134 1.00 83.62 202 ILE A CA 1
ATOM 1586 C C . ILE A 1 202 ? -5.569 -10.165 -10.421 1.00 83.62 202 ILE A C 1
ATOM 1588 O O . ILE A 1 202 ? -4.889 -10.720 -9.560 1.00 83.62 202 ILE A O 1
ATOM 1592 N N . PRO A 1 203 ? -5.397 -8.862 -10.718 1.00 85.88 203 PRO A N 1
ATOM 1593 C CA . PRO A 1 203 ? -4.456 -8.022 -9.992 1.00 85.88 203 PRO A CA 1
ATOM 1594 C C . PRO A 1 203 ? -5.049 -7.664 -8.626 1.00 85.88 203 PRO A C 1
ATOM 1596 O O . PRO A 1 203 ? -5.829 -6.712 -8.506 1.00 85.88 203 PRO A O 1
ATOM 1599 N N . TYR A 1 204 ? -4.724 -8.466 -7.616 1.00 90.62 204 TYR A N 1
ATOM 1600 C CA . TYR A 1 204 ? -5.079 -8.187 -6.229 1.00 90.62 204 TYR A CA 1
ATOM 1601 C C . TYR A 1 204 ? -4.201 -7.079 -5.647 1.00 90.62 204 TYR A C 1
ATOM 1603 O O . TYR A 1 204 ? -3.053 -6.892 -6.043 1.00 90.62 204 TYR A O 1
ATOM 1611 N N . ASP A 1 205 ? -4.756 -6.351 -4.685 1.00 91.38 205 ASP A N 1
ATOM 1612 C CA . ASP A 1 205 ? -4.048 -5.309 -3.945 1.00 91.38 205 ASP A CA 1
ATOM 1613 C C . ASP A 1 205 ? -3.396 -5.873 -2.685 1.00 91.38 205 ASP A C 1
ATOM 1615 O O . ASP A 1 205 ? -2.305 -5.459 -2.294 1.00 91.38 205 ASP A O 1
ATOM 1619 N N . LEU A 1 206 ? -4.088 -6.816 -2.043 1.00 94.75 206 LEU A N 1
ATOM 1620 C CA . LEU A 1 206 ? -3.708 -7.358 -0.751 1.00 94.75 206 LEU A CA 1
ATOM 1621 C C . LEU A 1 206 ? -4.122 -8.828 -0.643 1.00 94.75 206 LEU A C 1
ATOM 1623 O O . LEU A 1 206 ? -5.248 -9.185 -0.989 1.00 94.75 206 LEU A O 1
ATOM 1627 N N . ILE A 1 207 ? -3.224 -9.662 -0.126 1.00 97.12 207 ILE A N 1
ATOM 1628 C CA . ILE A 1 207 ? -3.488 -11.058 0.220 1.00 97.12 207 ILE A CA 1
ATOM 1629 C C . ILE A 1 207 ? -3.404 -11.198 1.740 1.00 97.12 207 ILE A C 1
ATOM 1631 O O . ILE A 1 207 ? -2.396 -10.839 2.346 1.00 97.12 207 ILE A O 1
ATOM 1635 N N . LEU A 1 208 ? -4.456 -11.735 2.352 1.00 96.19 208 LEU A N 1
ATOM 1636 C CA . LEU A 1 208 ? -4.420 -12.260 3.716 1.00 96.19 208 LEU A CA 1
ATOM 1637 C C . LEU A 1 208 ? -4.103 -13.749 3.609 1.00 96.19 208 LEU A C 1
ATOM 1639 O O . LEU A 1 208 ? -4.944 -14.499 3.117 1.00 96.19 208 LEU A O 1
ATOM 1643 N N . MET A 1 209 ? -2.905 -14.173 4.009 1.00 96.12 209 MET A N 1
ATOM 1644 C CA . MET A 1 209 ? -2.419 -15.520 3.705 1.00 96.12 209 MET A CA 1
ATOM 1645 C C . MET A 1 209 ? -2.077 -16.329 4.938 1.00 96.12 209 MET A C 1
ATOM 1647 O O . MET A 1 209 ? -1.190 -15.955 5.698 1.00 96.12 209 MET A O 1
ATOM 1651 N N . ASP A 1 210 ? -2.743 -17.464 5.104 1.00 92.75 210 ASP A N 1
ATOM 1652 C CA . ASP A 1 210 ? -2.380 -18.445 6.108 1.00 92.75 210 ASP A CA 1
ATOM 1653 C C . ASP A 1 210 ? -0.981 -18.994 5.852 1.00 92.75 210 ASP A C 1
ATOM 1655 O O . ASP A 1 210 ? -0.588 -19.264 4.719 1.00 92.75 210 ASP A O 1
ATOM 1659 N N . ILE A 1 211 ? -0.219 -19.147 6.929 1.00 89.88 211 ILE A N 1
ATOM 1660 C CA . ILE A 1 211 ? 1.113 -19.738 6.860 1.00 89.88 211 ILE A CA 1
ATOM 1661 C C . ILE A 1 211 ? 0.999 -21.245 6.659 1.00 89.88 211 ILE A C 1
ATOM 1663 O O . ILE A 1 211 ? 1.757 -21.815 5.881 1.00 89.88 211 ILE A O 1
ATOM 1667 N N . LEU A 1 212 ? 0.063 -21.891 7.354 1.00 86.69 212 LEU A N 1
ATOM 1668 C CA . LEU A 1 212 ? -0.084 -23.339 7.326 1.00 86.69 212 LEU A CA 1
ATOM 1669 C C . LEU A 1 212 ? -1.203 -23.713 6.357 1.00 86.69 212 LEU A C 1
ATOM 1671 O O . LEU A 1 212 ? -2.367 -23.695 6.722 1.00 86.69 212 LEU A O 1
ATOM 1675 N N . MET A 1 213 ? -0.832 -24.059 5.129 1.00 89.62 213 MET A N 1
ATOM 1676 C CA . MET A 1 213 ? -1.743 -24.591 4.116 1.00 89.62 213 MET A CA 1
ATOM 1677 C C . MET A 1 213 ? -1.175 -25.906 3.564 1.00 89.62 213 MET A C 1
ATOM 1679 O O . MET A 1 213 ? 0.047 -26.088 3.568 1.00 89.62 213 MET A O 1
ATOM 1683 N N . PRO A 1 214 ? -2.023 -26.844 3.108 1.00 76.19 214 PRO A N 1
ATOM 1684 C CA . PRO A 1 214 ? -1.566 -28.083 2.493 1.00 76.19 214 PRO A CA 1
ATOM 1685 C C . PRO A 1 214 ? -0.917 -27.822 1.127 1.00 76.19 214 PRO A C 1
ATOM 1687 O O . PRO A 1 214 ? -1.205 -26.822 0.469 1.00 76.19 214 PRO A O 1
ATOM 1690 N N . GLU A 1 215 ? -0.085 -28.775 0.694 1.00 86.06 215 GLU A N 1
ATOM 1691 C CA . GLU A 1 215 ? 0.643 -28.808 -0.591 1.00 86.06 215 GLU A CA 1
ATOM 1692 C C . GLU A 1 215 ? 1.716 -27.725 -0.742 1.00 86.06 215 GLU A C 1
ATOM 1694 O O . GLU A 1 215 ? 2.894 -28.051 -0.882 1.00 86.06 215 GLU A O 1
ATOM 1699 N N . LEU A 1 216 ? 1.316 -26.457 -0.680 1.00 90.25 216 LEU A N 1
ATOM 1700 C CA . LEU A 1 216 ? 2.194 -25.299 -0.733 1.00 90.25 216 LEU A CA 1
ATOM 1701 C C . LEU A 1 216 ? 1.847 -24.360 0.422 1.00 90.25 216 LEU A C 1
ATOM 1703 O O . LEU A 1 216 ? 0.762 -23.772 0.455 1.00 90.25 216 LEU A O 1
ATOM 1707 N N . ASP A 1 217 ? 2.779 -24.232 1.365 1.00 90.88 217 ASP A N 1
ATOM 1708 C CA . ASP A 1 217 ? 2.593 -23.398 2.547 1.00 90.88 217 ASP A CA 1
ATOM 1709 C C . ASP A 1 217 ? 2.653 -21.897 2.204 1.00 90.88 217 ASP A C 1
ATOM 1711 O O . ASP A 1 217 ? 3.049 -21.489 1.104 1.00 90.88 217 ASP A O 1
ATOM 1715 N N . GLY A 1 218 ? 2.239 -21.042 3.139 1.00 91.75 218 GLY A N 1
ATOM 1716 C CA . GLY A 1 218 ? 2.216 -19.598 2.912 1.00 91.75 218 GLY A CA 1
ATOM 1717 C C . GLY A 1 218 ? 3.607 -18.997 2.692 1.00 91.75 218 GLY A C 1
ATOM 1718 O O . GLY A 1 218 ? 3.751 -18.039 1.932 1.00 91.75 218 GLY A O 1
ATOM 1719 N N . TYR A 1 219 ? 4.659 -19.542 3.308 1.00 92.19 219 TYR A N 1
ATOM 1720 C CA . TYR A 1 219 ? 6.013 -19.018 3.120 1.00 92.19 219 TYR A CA 1
ATOM 1721 C C . TYR A 1 219 ? 6.528 -19.272 1.709 1.00 92.19 219 TYR A C 1
ATOM 1723 O O . TYR A 1 219 ? 7.065 -18.363 1.072 1.00 92.19 219 TYR A O 1
ATOM 1731 N N . ASP A 1 220 ? 6.348 -20.485 1.209 1.00 94.12 220 ASP A N 1
ATOM 1732 C CA . ASP A 1 220 ? 6.790 -20.863 -0.124 1.00 94.12 220 ASP A CA 1
ATOM 1733 C C . ASP A 1 220 ? 5.903 -20.224 -1.196 1.00 94.12 220 ASP A C 1
ATOM 1735 O O . ASP A 1 220 ? 6.422 -19.723 -2.196 1.00 94.12 220 ASP A O 1
ATOM 1739 N N . THR A 1 221 ? 4.602 -20.072 -0.926 1.00 95.56 221 THR A N 1
ATOM 1740 C CA . THR A 1 221 ? 3.698 -19.265 -1.763 1.00 95.56 221 THR A CA 1
ATOM 1741 C C . THR A 1 221 ? 4.185 -17.816 -1.877 1.00 95.56 221 THR A C 1
ATOM 1743 O O . THR A 1 221 ? 4.284 -17.283 -2.984 1.00 95.56 221 THR A O 1
ATOM 1746 N N . ALA A 1 222 ? 4.551 -17.170 -0.760 1.00 94.56 222 ALA A N 1
ATOM 1747 C CA . ALA A 1 222 ? 5.082 -15.803 -0.773 1.00 94.56 222 ALA A CA 1
ATOM 1748 C C . ALA A 1 222 ? 6.393 -15.700 -1.562 1.00 94.56 222 ALA A C 1
ATOM 1750 O O . ALA A 1 222 ? 6.573 -14.755 -2.335 1.00 94.56 222 ALA A O 1
ATOM 1751 N N . ARG A 1 223 ? 7.301 -16.673 -1.408 1.00 94.31 223 ARG A N 1
ATOM 1752 C CA . ARG A 1 223 ? 8.560 -16.711 -2.165 1.00 94.31 223 ARG A CA 1
ATOM 1753 C C . ARG A 1 223 ? 8.315 -16.810 -3.667 1.00 94.31 223 ARG A C 1
ATOM 1755 O O . ARG A 1 223 ? 8.929 -16.053 -4.415 1.00 94.31 223 ARG A O 1
ATOM 1762 N N . MET A 1 224 ? 7.396 -17.675 -4.093 1.00 94.12 224 MET A N 1
ATOM 1763 C CA . MET A 1 224 ? 7.044 -17.838 -5.506 1.00 94.12 224 MET A CA 1
ATOM 1764 C C . MET A 1 224 ? 6.382 -16.586 -6.087 1.00 94.12 224 MET A C 1
ATOM 1766 O O . MET A 1 224 ? 6.788 -16.111 -7.145 1.00 94.12 224 MET A O 1
ATOM 1770 N N . LEU A 1 225 ? 5.429 -15.977 -5.373 1.00 92.69 225 LEU A N 1
ATOM 1771 C CA . LEU A 1 225 ? 4.844 -14.694 -5.787 1.00 92.69 225 LEU A CA 1
ATOM 1772 C C . LEU A 1 225 ? 5.922 -13.614 -5.942 1.00 92.69 225 LEU A C 1
ATOM 1774 O O . LEU A 1 225 ? 5.875 -12.799 -6.864 1.00 92.69 225 LEU A O 1
ATOM 1778 N N . ASN A 1 226 ? 6.922 -13.621 -5.060 1.00 89.62 226 ASN A N 1
ATOM 1779 C CA . ASN A 1 226 ? 8.019 -12.671 -5.109 1.00 89.62 226 ASN A CA 1
ATOM 1780 C C . ASN A 1 226 ? 9.021 -12.915 -6.245 1.00 89.62 226 ASN A C 1
ATOM 1782 O O . ASN A 1 226 ? 9.632 -11.943 -6.696 1.00 89.62 226 ASN A O 1
ATOM 1786 N N . SER A 1 227 ? 9.206 -14.150 -6.707 1.00 89.44 227 SER A N 1
ATOM 1787 C CA . SER A 1 227 ? 10.091 -14.454 -7.836 1.00 89.44 227 SER A CA 1
ATOM 1788 C C . SER A 1 227 ? 9.395 -14.325 -9.191 1.00 89.44 227 SER A C 1
ATOM 1790 O O . SER A 1 227 ? 10.033 -13.912 -10.155 1.00 89.44 227 SER A O 1
ATOM 1792 N N . GLU A 1 228 ? 8.107 -14.662 -9.277 1.00 86.88 228 GLU A N 1
ATOM 1793 C CA . GLU A 1 228 ? 7.365 -14.705 -10.544 1.00 86.88 228 GLU A CA 1
ATOM 1794 C C . GLU A 1 228 ? 6.784 -13.348 -10.964 1.00 86.88 228 GLU A C 1
ATOM 1796 O O . GLU A 1 228 ? 6.644 -13.083 -12.159 1.00 86.88 228 GLU A O 1
ATOM 1801 N N . LEU A 1 229 ? 6.425 -12.482 -10.009 1.00 83.25 229 LEU A N 1
ATOM 1802 C CA . LEU A 1 229 ? 5.737 -11.228 -10.316 1.00 83.25 229 LEU A CA 1
ATOM 1803 C C . LEU A 1 229 ? 6.691 -10.028 -10.330 1.00 83.25 229 LEU A C 1
ATOM 1805 O O . LEU A 1 229 ? 7.507 -9.872 -9.418 1.00 83.25 229 LEU A O 1
ATOM 1809 N N . PRO A 1 230 ? 6.550 -9.106 -11.300 1.00 81.19 230 PRO A N 1
ATOM 1810 C CA . PRO A 1 230 ? 7.244 -7.827 -11.245 1.00 81.19 230 PRO A CA 1
ATOM 1811 C C . PRO A 1 230 ? 6.746 -7.015 -10.044 1.00 81.19 230 PRO A C 1
ATOM 1813 O O . PRO A 1 230 ? 5.564 -7.071 -9.703 1.00 81.19 230 PRO A O 1
ATOM 1816 N N . ALA A 1 231 ? 7.630 -6.224 -9.425 1.00 74.69 231 ALA A N 1
ATOM 1817 C CA . ALA A 1 231 ? 7.343 -5.466 -8.197 1.00 74.69 231 ALA A CA 1
ATOM 1818 C C . ALA A 1 231 ? 6.083 -4.580 -8.284 1.00 74.69 231 ALA A C 1
ATOM 1820 O O . ALA A 1 231 ? 5.407 -4.341 -7.287 1.00 74.69 231 ALA A O 1
ATOM 1821 N N . GLU A 1 232 ? 5.735 -4.129 -9.488 1.00 72.50 232 GLU A N 1
ATOM 1822 C CA . GLU A 1 232 ? 4.550 -3.319 -9.780 1.00 72.50 232 GLU A CA 1
ATOM 1823 C C . GLU A 1 232 ? 3.225 -4.074 -9.673 1.00 72.50 232 GLU A C 1
ATOM 1825 O O . GLU A 1 232 ? 2.195 -3.468 -9.384 1.00 72.50 232 GLU A O 1
ATOM 1830 N N . LYS A 1 233 ? 3.246 -5.388 -9.908 1.00 77.12 233 LYS A N 1
ATOM 1831 C CA . LYS A 1 233 ? 2.062 -6.256 -9.889 1.00 77.12 233 LYS A CA 1
ATOM 1832 C C . LYS A 1 233 ? 1.974 -7.110 -8.628 1.00 77.12 233 LYS A C 1
ATOM 1834 O O . LYS A 1 233 ? 1.035 -7.890 -8.500 1.00 77.12 233 LYS A O 1
ATOM 1839 N N . LYS A 1 234 ? 2.941 -6.987 -7.715 1.00 86.56 234 LYS A N 1
ATOM 1840 C CA . LYS A 1 234 ? 2.942 -7.738 -6.462 1.00 86.56 234 LYS A CA 1
ATOM 1841 C C . LYS A 1 234 ? 1.868 -7.192 -5.517 1.00 86.56 234 LYS A C 1
ATOM 1843 O O . LYS A 1 234 ? 1.941 -6.014 -5.154 1.00 86.56 234 LYS A O 1
ATOM 1848 N N . PRO A 1 235 ? 0.899 -8.020 -5.095 1.00 92.88 235 PRO A N 1
ATOM 1849 C CA . PRO A 1 235 ? 0.009 -7.646 -4.008 1.00 92.88 235 PRO A CA 1
ATOM 1850 C C . PRO A 1 235 ? 0.798 -7.567 -2.700 1.00 92.88 235 PRO A C 1
ATOM 1852 O O . PRO A 1 235 ? 1.806 -8.256 -2.537 1.00 92.88 235 PRO A O 1
ATOM 1855 N N . LYS A 1 236 ? 0.311 -6.772 -1.745 1.00 94.44 236 LYS A N 1
ATOM 1856 C CA . LYS A 1 236 ? 0.855 -6.793 -0.383 1.00 94.44 236 LYS A CA 1
ATOM 1857 C C . LYS A 1 236 ? 0.426 -8.072 0.324 1.00 94.44 236 LYS A C 1
ATOM 1859 O O . LYS A 1 236 ? -0.759 -8.402 0.325 1.00 94.44 236 LYS A O 1
ATOM 1864 N N . ILE A 1 237 ? 1.368 -8.788 0.924 1.00 96.19 237 ILE A N 1
ATOM 1865 C CA . ILE A 1 237 ? 1.137 -10.100 1.531 1.00 96.19 237 ILE A CA 1
ATOM 1866 C C . ILE A 1 237 ? 1.170 -9.965 3.052 1.00 96.19 237 ILE A C 1
ATOM 1868 O O . ILE A 1 237 ? 2.215 -9.698 3.644 1.00 96.19 237 ILE A O 1
ATOM 1872 N N . ILE A 1 238 ? 0.022 -10.185 3.690 1.00 94.12 238 ILE A N 1
ATOM 1873 C CA . ILE A 1 238 ? -0.135 -10.143 5.143 1.00 94.12 238 ILE A CA 1
ATOM 1874 C C . ILE A 1 238 ? -0.299 -11.570 5.660 1.00 94.12 238 ILE A C 1
ATOM 1876 O O . ILE A 1 238 ? -1.316 -12.220 5.413 1.00 94.12 238 ILE A O 1
ATOM 1880 N N . ALA A 1 239 ? 0.693 -12.054 6.400 1.00 91.44 239 ALA A N 1
ATOM 1881 C CA . ALA A 1 239 ? 0.685 -13.400 6.957 1.00 91.44 239 ALA A CA 1
ATOM 1882 C C . ALA A 1 239 ? -0.381 -13.542 8.050 1.00 91.44 239 ALA A C 1
ATOM 1884 O O . ALA A 1 239 ? -0.457 -12.714 8.951 1.00 91.44 239 ALA A O 1
ATOM 1885 N N . MET A 1 240 ? -1.164 -14.612 8.043 1.00 89.69 240 MET A N 1
ATOM 1886 C CA . MET A 1 240 ? -2.073 -14.983 9.121 1.00 89.69 240 MET A CA 1
ATOM 1887 C C . MET A 1 240 ? -1.400 -16.088 9.932 1.00 89.69 240 MET A C 1
ATOM 1889 O O . MET A 1 240 ? -1.386 -17.245 9.528 1.00 89.69 240 MET A O 1
ATOM 1893 N N . THR A 1 241 ? -0.803 -15.732 11.068 1.00 76.81 241 THR A N 1
ATOM 1894 C CA . THR A 1 241 ? -0.009 -16.662 11.888 1.00 76.81 241 THR A CA 1
ATOM 1895 C C . THR A 1 241 ? -0.742 -17.074 13.156 1.00 76.81 241 THR A C 1
ATOM 1897 O O . THR A 1 241 ? -1.394 -16.256 13.801 1.00 76.81 241 THR A O 1
ATOM 1900 N N . ALA A 1 242 ? -0.601 -18.332 13.572 1.00 66.62 242 ALA A N 1
ATOM 1901 C CA . ALA A 1 242 ? -1.085 -18.795 14.872 1.00 66.62 242 ALA A CA 1
ATOM 1902 C C . ALA A 1 242 ? -0.226 -18.298 16.056 1.00 66.62 242 ALA A C 1
ATOM 1904 O O . ALA A 1 242 ? -0.673 -18.392 17.197 1.00 66.62 242 ALA A O 1
ATOM 1905 N N . ASN A 1 243 ? 0.988 -17.770 15.820 1.00 52.91 243 ASN A N 1
ATOM 1906 C CA . ASN A 1 243 ? 1.952 -17.458 16.880 1.00 52.91 243 ASN A CA 1
ATOM 1907 C C . ASN A 1 243 ? 2.682 -16.118 16.666 1.00 52.91 243 ASN A C 1
ATOM 1909 O O . ASN A 1 243 ? 3.398 -15.916 15.694 1.00 52.91 243 ASN A O 1
ATOM 1913 N N . ALA A 1 244 ? 2.583 -15.210 17.642 1.00 52.69 244 ALA A N 1
ATOM 1914 C CA . ALA A 1 244 ? 3.233 -13.889 17.623 1.00 52.69 244 ALA A CA 1
ATOM 1915 C C . ALA A 1 244 ? 4.643 -13.878 18.256 1.00 52.69 244 ALA A C 1
ATOM 1917 O O . ALA A 1 244 ? 5.058 -12.848 18.812 1.00 52.69 244 ALA A O 1
ATOM 1918 N N . VAL A 1 245 ? 5.316 -15.035 18.277 1.00 48.12 245 VAL A N 1
ATOM 1919 C CA . VAL A 1 245 ? 6.571 -15.277 19.010 1.00 48.12 245 VAL A CA 1
ATOM 1920 C C . VAL A 1 245 ? 7.761 -14.681 18.247 1.00 48.12 245 VAL A C 1
ATOM 1922 O O . VAL A 1 245 ? 7.755 -14.603 17.017 1.00 48.12 245 VAL A O 1
ATOM 1925 N N . SER A 1 246 ? 8.793 -14.250 18.974 1.00 46.56 246 SER A N 1
ATOM 1926 C CA . SER A 1 246 ? 10.066 -13.783 18.414 1.00 46.56 246 SER A CA 1
ATOM 1927 C C . SER A 1 246 ? 10.634 -14.808 17.419 1.00 46.56 246 SER A C 1
ATOM 1929 O O . SER A 1 246 ? 10.834 -15.963 17.782 1.00 46.56 246 SER A O 1
ATOM 1931 N N . GLY A 1 247 ? 10.862 -14.391 16.169 1.00 60.84 247 GLY A N 1
ATOM 1932 C CA . GLY A 1 247 ? 11.368 -15.232 15.071 1.00 60.84 247 GLY A CA 1
ATOM 1933 C C . GLY A 1 247 ? 10.366 -15.464 13.933 1.00 60.84 247 GLY A C 1
ATOM 1934 O O . GLY A 1 247 ? 10.766 -15.511 12.775 1.00 60.84 247 GLY A O 1
ATOM 1935 N N . GLU A 1 248 ? 9.057 -15.496 14.208 1.00 64.50 248 GLU A N 1
ATOM 1936 C CA . GLU A 1 248 ? 8.027 -15.648 13.158 1.00 64.50 248 GLU A CA 1
ATOM 1937 C C . GLU A 1 248 ? 7.974 -14.428 12.232 1.00 64.50 248 GLU A C 1
ATOM 1939 O O . GLU A 1 248 ? 7.871 -14.566 11.015 1.00 64.50 248 GLU A O 1
ATOM 1944 N N . ARG A 1 249 ? 8.150 -13.224 12.792 1.00 67.50 249 ARG A N 1
ATOM 1945 C CA . ARG A 1 249 ? 8.270 -11.985 12.009 1.00 67.50 249 ARG A CA 1
ATOM 1946 C C . ARG A 1 249 ? 9.447 -12.038 11.036 1.00 67.50 249 ARG A C 1
ATOM 1948 O O . ARG A 1 249 ? 9.322 -11.597 9.902 1.00 67.50 249 ARG A O 1
ATOM 1955 N N . GLU A 1 250 ? 10.580 -12.570 11.482 1.00 75.25 250 GLU A N 1
ATOM 1956 C CA . GLU A 1 250 ? 11.787 -12.679 10.662 1.00 75.25 250 GLU A CA 1
ATOM 1957 C C . GLU A 1 250 ? 11.595 -13.703 9.540 1.00 75.25 250 GLU A C 1
ATOM 1959 O O . GLU A 1 250 ? 11.944 -13.423 8.399 1.00 75.25 250 GLU A O 1
ATOM 1964 N N . LYS A 1 251 ? 10.930 -14.834 9.814 1.00 79.06 251 LYS A N 1
ATOM 1965 C CA . LYS A 1 251 ? 10.541 -15.797 8.772 1.00 79.06 251 LYS A CA 1
ATOM 1966 C C . LYS A 1 251 ? 9.590 -15.200 7.736 1.00 79.06 251 LYS A C 1
ATOM 1968 O O . LYS A 1 251 ? 9.803 -15.415 6.547 1.00 79.06 251 LYS A O 1
ATOM 1973 N N . CYS A 1 252 ? 8.578 -14.441 8.168 1.00 81.00 252 CYS A N 1
ATOM 1974 C CA . CYS A 1 252 ? 7.643 -13.768 7.259 1.00 81.00 252 CYS A CA 1
ATOM 1975 C C . CYS A 1 252 ? 8.383 -12.773 6.354 1.00 81.00 252 CYS A C 1
ATOM 1977 O O . CYS A 1 252 ? 8.237 -12.822 5.135 1.00 81.00 252 CYS A O 1
ATOM 1979 N N . LEU A 1 253 ? 9.246 -11.934 6.935 1.00 78.62 253 LEU A N 1
ATOM 1980 C CA . LEU A 1 253 ? 10.059 -10.974 6.183 1.00 78.62 253 LEU A CA 1
ATOM 1981 C C . LEU A 1 253 ? 11.026 -11.672 5.214 1.00 78.62 253 LEU A C 1
ATOM 1983 O O . LEU A 1 253 ? 11.126 -11.270 4.059 1.00 78.62 253 LEU A O 1
ATOM 1987 N N . ASN A 1 254 ? 11.684 -12.753 5.640 1.00 85.12 254 ASN A N 1
ATOM 1988 C CA . ASN A 1 254 ? 12.594 -13.532 4.793 1.00 85.12 254 ASN A CA 1
ATOM 1989 C C . ASN A 1 254 ? 11.870 -14.274 3.658 1.00 85.12 254 ASN A C 1
ATOM 1991 O O . ASN A 1 254 ? 12.477 -14.578 2.634 1.00 85.12 254 ASN A O 1
ATOM 1995 N N . ALA A 1 255 ? 10.580 -14.578 3.820 1.00 86.69 255 ALA A N 1
ATOM 1996 C CA . ALA A 1 255 ? 9.729 -15.095 2.749 1.00 86.69 255 ALA A CA 1
ATOM 1997 C C . ALA A 1 255 ? 9.209 -13.990 1.806 1.00 86.69 255 ALA A C 1
ATOM 1999 O O . ALA A 1 255 ? 8.565 -14.292 0.803 1.00 86.69 255 ALA A O 1
ATOM 2000 N N . GLY A 1 256 ? 9.502 -12.719 2.106 1.00 87.31 256 GLY A N 1
ATOM 2001 C CA . GLY A 1 256 ? 9.068 -11.561 1.330 1.00 87.31 256 GLY A CA 1
ATOM 2002 C C . GLY A 1 256 ? 7.622 -11.141 1.604 1.00 87.31 256 GLY A C 1
ATOM 2003 O O . GLY A 1 256 ? 6.975 -10.593 0.716 1.00 87.31 256 GLY A O 1
ATOM 2004 N N . MET A 1 257 ? 7.103 -11.425 2.802 1.00 91.62 257 MET A N 1
ATOM 2005 C CA . MET A 1 257 ? 5.808 -10.920 3.265 1.00 91.62 257 MET A CA 1
ATOM 2006 C C . MET A 1 257 ? 5.956 -9.518 3.862 1.00 91.62 257 MET A C 1
ATOM 2008 O O . MET A 1 257 ? 6.983 -9.184 4.455 1.00 91.62 257 MET A O 1
ATOM 2012 N N . ASP A 1 258 ? 4.903 -8.717 3.746 1.00 90.69 258 ASP A N 1
ATOM 2013 C CA . ASP A 1 258 ? 4.910 -7.304 4.114 1.00 90.69 258 ASP A CA 1
ATOM 2014 C C . ASP A 1 258 ? 4.546 -7.061 5.588 1.00 90.69 258 ASP A C 1
ATOM 2016 O O . ASP A 1 258 ? 5.049 -6.128 6.220 1.00 90.69 258 ASP A O 1
ATOM 2020 N N . ASP A 1 259 ? 3.664 -7.890 6.151 1.00 89.00 259 ASP A N 1
ATOM 2021 C CA . ASP A 1 259 ? 3.227 -7.793 7.547 1.00 89.00 259 ASP A CA 1
ATOM 2022 C C . ASP A 1 259 ? 2.614 -9.114 8.035 1.00 89.00 259 ASP A C 1
ATOM 2024 O O . ASP A 1 259 ? 2.575 -10.108 7.308 1.00 89.00 259 ASP A O 1
ATOM 2028 N N . PHE A 1 260 ? 2.101 -9.125 9.264 1.00 85.75 260 PHE A N 1
ATOM 2029 C CA . PHE A 1 260 ? 1.386 -10.265 9.821 1.00 85.75 260 PHE A CA 1
ATOM 2030 C C . PHE A 1 260 ? 0.200 -9.853 10.705 1.00 85.75 260 PHE A C 1
ATOM 2032 O O . PHE A 1 260 ? 0.186 -8.798 11.336 1.00 85.75 260 PHE A O 1
ATOM 2039 N N . ILE A 1 261 ? -0.782 -10.744 10.803 1.00 83.38 261 ILE A N 1
ATOM 2040 C CA . ILE A 1 261 ? -1.909 -10.713 11.728 1.00 83.38 261 ILE A CA 1
ATOM 2041 C C . ILE A 1 261 ? -1.978 -12.041 12.478 1.00 83.38 261 ILE A C 1
ATOM 2043 O O . ILE A 1 261 ? -1.744 -13.111 11.920 1.00 83.38 261 ILE A O 1
ATOM 2047 N N . CYS A 1 262 ? -2.289 -11.982 13.769 1.00 81.44 262 CYS A N 1
ATOM 2048 C CA . CYS A 1 262 ? -2.395 -13.187 14.583 1.00 81.44 262 CYS A CA 1
ATOM 2049 C C . CYS A 1 262 ? -3.788 -13.808 14.462 1.00 81.44 262 CYS A C 1
ATOM 2051 O O . CYS A 1 262 ? -4.803 -13.110 14.510 1.00 81.44 262 CYS A O 1
ATOM 2053 N N . LYS A 1 263 ? -3.833 -15.134 14.367 1.00 75.50 263 LYS A N 1
ATOM 2054 C CA . LYS A 1 263 ? -5.042 -15.933 14.516 1.00 75.50 263 LYS A CA 1
ATOM 2055 C C . LYS A 1 263 ? -5.327 -16.154 16.015 1.00 75.50 263 LYS A C 1
ATOM 2057 O O . LYS A 1 263 ? -4.388 -16.367 16.781 1.00 75.50 263 LYS A O 1
ATOM 2062 N N . PRO A 1 264 ? -6.597 -16.128 16.456 1.00 75.62 264 PRO A N 1
ATOM 2063 C CA . PRO A 1 264 ? -7.792 -15.858 15.660 1.00 75.62 264 PRO A CA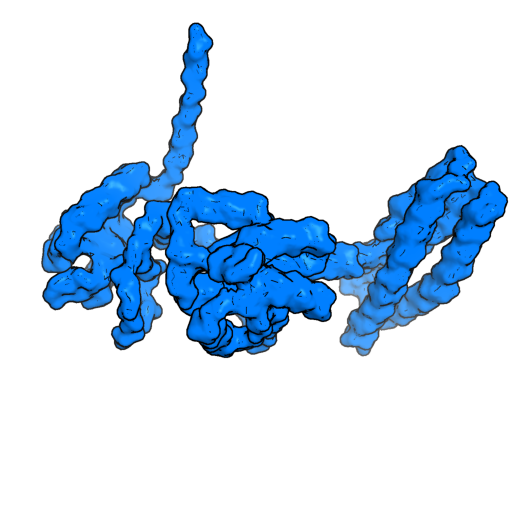 1
ATOM 2064 C C . PRO A 1 264 ? -7.868 -14.387 15.231 1.00 75.62 264 PRO A C 1
ATOM 2066 O O . PRO A 1 264 ? -7.613 -13.485 16.028 1.00 75.62 264 PRO A O 1
ATOM 2069 N N . ILE A 1 265 ? -8.261 -14.155 13.976 1.00 75.25 265 ILE A N 1
ATOM 2070 C CA . ILE A 1 265 ? -8.306 -12.815 13.384 1.00 75.25 265 ILE A CA 1
ATOM 2071 C C . ILE A 1 265 ? -9.337 -11.964 14.120 1.00 75.25 265 ILE A C 1
ATOM 2073 O O . ILE A 1 265 ? -10.546 -12.212 14.057 1.00 75.25 265 ILE A O 1
ATOM 2077 N N . ARG A 1 266 ? -8.862 -10.932 14.819 1.00 78.69 266 ARG A N 1
ATOM 2078 C CA . ARG A 1 266 ? -9.736 -9.984 15.511 1.00 78.69 266 ARG A CA 1
ATOM 2079 C C . ARG A 1 266 ? -10.137 -8.870 14.540 1.00 78.69 266 ARG A C 1
ATOM 2081 O O . ARG A 1 266 ? -9.270 -8.321 13.862 1.00 78.69 266 ARG A O 1
ATOM 2088 N N . PRO A 1 267 ? -11.420 -8.457 14.503 1.00 77.50 267 PRO A N 1
ATOM 2089 C CA . PRO A 1 267 ? -11.866 -7.380 13.620 1.00 77.50 267 PRO A CA 1
ATOM 2090 C C . PRO A 1 267 ? -11.085 -6.072 13.782 1.00 77.50 267 PRO A C 1
ATOM 2092 O O . PRO A 1 267 ? -10.882 -5.360 12.808 1.00 77.50 267 PRO A O 1
ATOM 2095 N N . ILE A 1 268 ? -10.643 -5.740 14.997 1.00 74.25 268 ILE A N 1
ATOM 2096 C CA . ILE A 1 268 ? -9.902 -4.497 15.231 1.00 74.25 268 ILE A CA 1
ATOM 2097 C C . ILE A 1 268 ? -8.507 -4.533 14.590 1.00 74.25 268 ILE A C 1
ATOM 2099 O O . ILE A 1 268 ? -8.156 -3.595 13.882 1.00 74.25 268 ILE A O 1
ATOM 2103 N N . ASP A 1 269 ? -7.788 -5.649 14.737 1.00 79.25 269 ASP A N 1
ATOM 2104 C CA . ASP A 1 269 ? -6.451 -5.839 14.160 1.00 79.25 269 ASP A CA 1
ATOM 2105 C C . ASP A 1 269 ? -6.521 -5.842 12.632 1.00 79.25 269 ASP A C 1
ATOM 2107 O O . ASP A 1 269 ? -5.722 -5.195 11.956 1.00 79.25 269 ASP A O 1
ATOM 2111 N N . LEU A 1 270 ? -7.526 -6.533 12.080 1.00 84.25 270 LEU A N 1
ATOM 2112 C CA . LEU A 1 270 ? -7.734 -6.567 10.639 1.00 84.25 270 LEU A CA 1
ATOM 2113 C C . LEU A 1 270 ? -8.078 -5.175 10.101 1.00 84.25 270 LEU A C 1
ATOM 2115 O O . LEU A 1 270 ? -7.553 -4.775 9.069 1.00 84.25 270 LEU A O 1
ATOM 2119 N N . LYS A 1 271 ? -8.905 -4.403 10.815 1.00 81.75 271 LYS A N 1
ATOM 2120 C CA . LYS A 1 271 ? -9.225 -3.025 10.427 1.00 81.75 271 LYS A CA 1
ATOM 2121 C C . LYS A 1 271 ? -7.979 -2.138 10.412 1.00 81.75 271 LYS A C 1
ATOM 2123 O O . LYS A 1 271 ? -7.817 -1.355 9.483 1.00 81.75 271 LYS A O 1
ATOM 2128 N N . GLU A 1 272 ? -7.117 -2.245 11.418 1.00 80.38 272 GLU A N 1
ATOM 2129 C CA . GLU A 1 272 ? -5.887 -1.452 11.504 1.00 80.38 272 GLU A CA 1
ATOM 2130 C C . GLU A 1 272 ? -4.909 -1.789 10.371 1.00 80.38 272 GLU A C 1
ATOM 2132 O O . GLU A 1 272 ? -4.389 -0.888 9.713 1.00 80.38 272 GLU A O 1
ATOM 2137 N N . ILE A 1 273 ? -4.716 -3.082 10.093 1.00 86.06 273 ILE A N 1
ATOM 2138 C CA . ILE A 1 273 ? -3.924 -3.555 8.952 1.00 86.06 273 ILE A CA 1
ATOM 2139 C C . ILE A 1 273 ? -4.506 -3.035 7.641 1.00 86.06 273 ILE A C 1
ATOM 2141 O O . ILE A 1 273 ? -3.771 -2.460 6.844 1.00 86.06 273 ILE A O 1
ATOM 2145 N N . LEU A 1 274 ? -5.816 -3.168 7.426 1.00 87.56 274 LEU A N 1
ATOM 2146 C CA . LEU A 1 274 ? -6.448 -2.722 6.187 1.00 87.56 274 LEU A CA 1
ATOM 2147 C C . LEU A 1 274 ? -6.367 -1.211 6.004 1.00 87.56 274 LEU A C 1
ATOM 2149 O O . LEU A 1 274 ? -6.103 -0.775 4.892 1.00 87.56 274 LEU A O 1
ATOM 2153 N N . LEU A 1 275 ? -6.550 -0.409 7.056 1.00 84.19 275 LEU A N 1
ATOM 2154 C CA . LEU A 1 275 ? -6.404 1.046 6.964 1.00 84.19 275 LEU A CA 1
ATOM 2155 C C . LEU A 1 275 ? -4.974 1.422 6.574 1.00 84.19 275 LEU A C 1
ATOM 2157 O O . LEU A 1 275 ? -4.773 2.062 5.542 1.00 84.19 275 LEU A O 1
ATOM 2161 N N . ARG A 1 276 ? -3.985 0.935 7.328 1.00 84.44 276 ARG A N 1
ATOM 2162 C CA . ARG A 1 276 ? -2.562 1.200 7.086 1.00 84.44 276 ARG A CA 1
ATOM 2163 C C . ARG A 1 276 ? -2.124 0.776 5.687 1.00 84.44 276 ARG A C 1
ATOM 2165 O O . ARG A 1 276 ? -1.530 1.565 4.957 1.00 84.44 276 ARG A O 1
ATOM 2172 N N . TRP A 1 277 ? -2.446 -0.450 5.288 1.00 88.00 277 TRP A N 1
ATOM 2173 C CA . TRP A 1 277 ? -2.060 -0.958 3.976 1.00 88.00 277 TRP A CA 1
ATOM 2174 C C . TRP A 1 277 ? -2.890 -0.351 2.848 1.00 88.00 277 TRP A C 1
ATOM 2176 O O . TRP A 1 277 ? -2.352 -0.161 1.765 1.00 88.00 277 TRP A O 1
ATOM 2186 N N . SER A 1 278 ? -4.144 0.051 3.083 1.00 84.44 278 SER A N 1
ATOM 2187 C CA . SER A 1 278 ? -4.909 0.801 2.082 1.00 84.44 278 SER A CA 1
ATOM 2188 C C . SER A 1 278 ? -4.266 2.147 1.767 1.00 84.44 278 SER A C 1
ATOM 2190 O O . SER A 1 278 ? -4.177 2.495 0.595 1.00 84.44 278 SER A O 1
ATOM 2192 N N . GLU A 1 279 ? -3.765 2.868 2.772 1.00 80.31 279 GLU A N 1
ATOM 2193 C CA . GLU A 1 279 ? -3.061 4.137 2.575 1.00 80.31 279 GLU A CA 1
ATOM 2194 C C . GLU A 1 279 ? -1.732 3.929 1.852 1.00 80.31 279 GLU A C 1
ATOM 2196 O O . GLU A 1 279 ? -1.460 4.638 0.889 1.00 80.31 279 GLU A O 1
ATOM 2201 N N . ILE A 1 280 ? -0.934 2.933 2.255 1.00 82.06 280 ILE A N 1
ATOM 2202 C CA . ILE A 1 280 ? 0.345 2.619 1.599 1.00 82.06 280 ILE A CA 1
ATOM 2203 C C . ILE A 1 280 ? 0.116 2.190 0.150 1.00 82.06 280 ILE A C 1
ATOM 2205 O O . ILE A 1 280 ? 0.734 2.751 -0.744 1.00 82.06 280 ILE A O 1
ATOM 2209 N N . ILE A 1 281 ? -0.801 1.255 -0.114 1.00 82.94 281 ILE A N 1
ATOM 2210 C CA . ILE A 1 281 ? -1.107 0.791 -1.475 1.00 82.94 281 ILE A CA 1
ATOM 2211 C C . ILE A 1 281 ? -1.652 1.943 -2.313 1.00 82.94 281 ILE A C 1
ATOM 2213 O O . ILE A 1 281 ? -1.265 2.091 -3.468 1.00 82.94 281 ILE A O 1
ATOM 2217 N N . GLN A 1 282 ? -2.541 2.773 -1.762 1.00 76.69 282 GLN A N 1
ATOM 2218 C CA . GLN A 1 282 ? -3.050 3.938 -2.481 1.00 76.69 282 GLN A CA 1
ATOM 2219 C C . GLN A 1 282 ? -1.964 4.965 -2.733 1.00 76.69 282 GLN A C 1
ATOM 2221 O O . GLN A 1 282 ? -1.978 5.548 -3.804 1.00 76.69 282 GLN A O 1
ATOM 2226 N N . LYS A 1 283 ? -1.036 5.172 -1.800 1.00 70.88 283 LYS A N 1
ATOM 2227 C CA . LYS A 1 283 ? 0.097 6.072 -1.971 1.00 70.88 283 LYS A CA 1
ATOM 2228 C C . LYS A 1 283 ? 1.087 5.523 -2.986 1.00 70.88 283 LYS A C 1
ATOM 2230 O O . LYS A 1 283 ? 1.448 6.259 -3.876 1.00 70.88 283 LYS A O 1
ATOM 2235 N N . GLU A 1 284 ? 1.451 4.247 -2.947 1.00 69.06 284 GLU A N 1
ATOM 2236 C CA . GLU A 1 284 ? 2.324 3.632 -3.953 1.00 69.06 284 GLU A CA 1
ATOM 2237 C C . GLU A 1 284 ? 1.649 3.570 -5.327 1.00 69.06 284 GLU A C 1
ATOM 2239 O O . GLU A 1 284 ? 2.314 3.661 -6.353 1.00 69.06 284 GLU A O 1
ATOM 2244 N N . LYS A 1 285 ? 0.326 3.374 -5.379 1.00 67.00 285 LYS A N 1
ATOM 2245 C CA . LYS A 1 285 ? -0.438 3.500 -6.621 1.00 67.00 285 LYS A CA 1
ATOM 2246 C C . LYS A 1 285 ? -0.496 4.944 -7.063 1.00 67.00 285 LYS A C 1
ATOM 2248 O O . LYS A 1 285 ? -0.327 5.163 -8.241 1.00 67.00 285 LYS A O 1
ATOM 2253 N N . PHE A 1 286 ? -0.723 5.894 -6.160 1.00 55.69 286 PHE A N 1
ATOM 2254 C CA . PHE A 1 286 ? -0.768 7.317 -6.463 1.00 55.69 286 PHE A CA 1
ATOM 2255 C C . PHE A 1 286 ? 0.595 7.796 -6.930 1.00 55.69 286 PHE A C 1
ATOM 2257 O O . PHE A 1 286 ? 0.622 8.395 -7.972 1.00 55.69 286 PHE A O 1
ATOM 2264 N N . GLU A 1 287 ? 1.698 7.451 -6.270 1.00 49.59 287 GLU A N 1
ATOM 2265 C CA . GLU A 1 287 ? 3.078 7.757 -6.659 1.00 49.59 287 GLU A CA 1
ATOM 2266 C C . GLU A 1 287 ? 3.463 7.060 -7.965 1.00 49.59 287 GLU A C 1
ATOM 2268 O O . GLU A 1 287 ? 4.043 7.701 -8.823 1.00 49.59 287 GLU A O 1
ATOM 2273 N N . ARG A 1 288 ? 3.075 5.798 -8.206 1.00 52.34 288 ARG A N 1
ATOM 2274 C CA . ARG A 1 288 ? 3.225 5.177 -9.542 1.00 52.34 288 ARG A CA 1
ATOM 2275 C C . ARG A 1 288 ? 2.363 5.863 -10.602 1.00 52.34 288 ARG A C 1
ATOM 2277 O O . ARG A 1 288 ? 2.762 5.965 -11.754 1.00 52.34 288 ARG A O 1
ATOM 2284 N N . TYR A 1 289 ? 1.194 6.342 -10.201 1.00 41.84 289 TYR A N 1
ATOM 2285 C CA . TYR A 1 289 ? 0.285 7.119 -11.029 1.00 41.84 289 TYR A CA 1
ATOM 2286 C C . TYR A 1 289 ? 0.774 8.573 -11.194 1.00 41.84 289 TYR A C 1
ATOM 2288 O O . TYR A 1 289 ? 0.437 9.178 -12.194 1.00 41.84 289 TYR A O 1
ATOM 2296 N N . ASP A 1 290 ? 1.603 9.106 -10.287 1.00 37.81 290 ASP A N 1
ATOM 2297 C CA . ASP A 1 290 ? 2.194 10.457 -10.272 1.00 37.81 290 ASP A CA 1
ATOM 2298 C C . ASP A 1 290 ? 3.494 10.484 -11.077 1.00 37.81 290 ASP A C 1
ATOM 2300 O O . ASP A 1 290 ? 3.718 11.398 -11.858 1.00 37.81 290 ASP A O 1
ATOM 2304 N N . ILE A 1 291 ? 4.292 9.415 -10.999 1.00 43.41 291 ILE A N 1
ATOM 2305 C CA . ILE A 1 291 ? 5.378 9.125 -11.946 1.00 43.41 291 ILE A CA 1
ATOM 2306 C C . ILE A 1 291 ? 4.791 8.930 -13.362 1.00 43.41 291 ILE A C 1
ATOM 2308 O O . ILE A 1 291 ? 5.462 9.209 -14.349 1.00 43.41 291 ILE A O 1
ATOM 2312 N N . GLY A 1 292 ? 3.518 8.522 -13.464 1.00 43.56 292 GLY A N 1
ATOM 2313 C CA . GLY A 1 292 ? 2.743 8.487 -14.709 1.00 43.56 292 GLY A CA 1
ATOM 2314 C C . GLY A 1 292 ? 1.976 9.772 -15.073 1.00 43.56 292 GLY A C 1
ATOM 2315 O O . GLY A 1 292 ? 1.592 9.894 -16.230 1.00 43.56 292 GLY A O 1
ATOM 2316 N N . ARG A 1 293 ? 1.754 10.722 -14.145 1.00 43.09 293 ARG A N 1
ATOM 2317 C CA . ARG A 1 293 ? 0.964 11.961 -14.363 1.00 43.09 293 ARG A CA 1
ATOM 2318 C C . ARG A 1 293 ? 1.795 13.235 -14.438 1.00 43.09 293 ARG A C 1
ATOM 2320 O O . ARG A 1 293 ? 1.379 14.192 -15.074 1.00 43.09 293 ARG A O 1
ATOM 2327 N N . HIS A 1 294 ? 2.984 13.269 -13.854 1.00 52.47 294 HIS A N 1
ATOM 2328 C CA . HIS A 1 294 ? 3.901 14.397 -14.006 1.00 52.47 294 HIS A CA 1
ATOM 2329 C C . HIS A 1 294 ? 4.903 14.153 -15.133 1.00 52.47 294 HIS A C 1
ATOM 2331 O O . HIS A 1 294 ? 6.082 14.475 -15.016 1.00 52.47 294 HIS A O 1
ATOM 2337 N N . ILE A 1 295 ? 4.427 13.594 -16.251 1.00 62.41 295 ILE A N 1
ATOM 2338 C CA . ILE A 1 295 ? 5.181 13.687 -17.501 1.00 62.41 295 ILE A CA 1
ATOM 2339 C C . ILE A 1 295 ? 5.184 15.142 -17.980 1.00 62.41 295 ILE A C 1
ATOM 2341 O O . ILE A 1 295 ? 6.193 15.595 -18.510 1.00 62.41 295 ILE A O 1
ATOM 2345 N N . ILE A 1 296 ? 4.076 15.861 -17.756 1.00 75.69 296 ILE A N 1
ATOM 2346 C CA . ILE A 1 296 ? 3.903 17.268 -18.110 1.00 75.69 296 ILE A CA 1
ATOM 2347 C C . ILE A 1 296 ? 3.918 18.122 -16.838 1.00 75.69 296 ILE A C 1
ATOM 2349 O O . ILE A 1 296 ? 3.034 18.012 -15.986 1.00 75.69 296 ILE A O 1
ATOM 2353 N N . ASP A 1 297 ? 4.907 19.001 -16.717 1.00 80.31 297 ASP A N 1
ATOM 2354 C CA . ASP A 1 297 ? 4.920 20.079 -15.732 1.00 80.31 297 ASP A CA 1
ATOM 2355 C C . ASP A 1 297 ? 4.226 21.315 -16.320 1.00 80.31 297 ASP A C 1
ATOM 2357 O O . ASP A 1 297 ? 4.822 22.103 -17.055 1.00 80.31 297 ASP A O 1
ATOM 2361 N N . GLU A 1 298 ? 2.945 21.491 -15.984 1.00 79.38 298 GLU A N 1
ATOM 2362 C CA . GLU A 1 298 ? 2.117 22.624 -16.428 1.00 79.38 298 GLU A CA 1
ATOM 2363 C C . GLU A 1 298 ? 2.762 23.983 -16.127 1.00 79.38 298 GLU A C 1
ATOM 2365 O O . GLU A 1 298 ? 2.602 24.919 -16.903 1.00 79.38 298 GLU A O 1
ATOM 2370 N N . LYS A 1 299 ? 3.553 24.090 -15.048 1.00 78.75 299 LYS A N 1
ATOM 2371 C CA . LYS A 1 299 ? 4.221 25.344 -14.663 1.00 78.75 299 LYS A CA 1
ATOM 2372 C C . LYS A 1 299 ? 5.345 25.741 -15.616 1.00 78.75 299 LYS A C 1
ATOM 2374 O O . LYS A 1 299 ? 5.825 26.871 -15.553 1.00 78.75 299 LYS A O 1
ATOM 2379 N N . LYS A 1 300 ? 5.813 24.808 -16.447 1.00 79.25 300 LYS A N 1
ATOM 2380 C CA . LYS A 1 300 ? 6.838 25.054 -17.465 1.00 79.25 300 LYS A CA 1
ATOM 2381 C C . LYS A 1 300 ? 6.246 25.453 -18.811 1.00 79.25 300 LYS A C 1
ATOM 2383 O O . LYS A 1 300 ? 7.006 25.870 -19.683 1.00 79.25 300 LYS A O 1
ATOM 2388 N N . VAL A 1 301 ? 4.927 25.355 -18.987 1.00 82.50 301 VAL A N 1
ATOM 2389 C CA . VAL A 1 301 ? 4.262 25.833 -20.200 1.00 82.50 301 VAL A CA 1
ATOM 2390 C C . VAL A 1 301 ? 4.206 27.367 -20.133 1.00 82.50 301 VAL A C 1
ATOM 2392 O O . VAL A 1 301 ? 3.545 27.899 -19.242 1.00 82.50 301 VAL A O 1
ATOM 2395 N N . PRO A 1 302 ? 4.886 28.106 -21.036 1.00 74.94 302 PRO A N 1
ATOM 2396 C CA . PRO A 1 302 ? 5.192 29.532 -20.840 1.00 74.94 302 PRO A CA 1
ATOM 2397 C C . PRO A 1 302 ? 4.000 30.478 -20.636 1.00 74.94 302 PRO A C 1
ATOM 2399 O O . PRO A 1 302 ? 4.195 31.587 -20.149 1.00 74.94 302 PRO A O 1
ATOM 2402 N N . PHE A 1 303 ? 2.798 30.067 -21.037 1.00 75.19 303 PHE A N 1
ATOM 2403 C CA . PHE A 1 303 ? 1.575 30.875 -21.022 1.00 75.19 303 PHE A CA 1
ATOM 2404 C C . PHE A 1 303 ? 0.480 30.306 -20.092 1.00 75.19 303 PHE A C 1
ATOM 2406 O O . PHE A 1 303 ? -0.625 30.834 -20.053 1.00 75.19 303 PHE A O 1
ATOM 2413 N N . LEU A 1 304 ? 0.770 29.238 -19.333 1.00 73.88 304 LEU A N 1
ATOM 2414 C CA . LEU A 1 304 ? -0.122 28.680 -18.305 1.00 73.88 304 LEU A CA 1
ATOM 2415 C C . LEU A 1 304 ? 0.386 29.061 -16.909 1.00 73.88 304 LEU A C 1
ATOM 2417 O O . LEU A 1 304 ? 0.975 28.245 -16.199 1.00 73.88 304 LEU A O 1
ATOM 2421 N N . ASP A 1 305 ? 0.170 30.312 -16.509 1.00 70.88 305 ASP A N 1
ATOM 2422 C CA . ASP A 1 305 ? 0.424 30.765 -15.138 1.00 70.88 305 ASP A CA 1
ATOM 2423 C C . ASP A 1 305 ? -0.846 30.693 -14.257 1.00 70.88 305 ASP A C 1
ATOM 2425 O O . ASP A 1 305 ? -1.834 30.054 -14.615 1.00 70.88 305 ASP A O 1
ATOM 2429 N N . GLU A 1 306 ? -0.834 31.283 -13.054 1.00 63.22 306 GLU A N 1
ATOM 2430 C CA . GLU A 1 306 ? -2.017 31.300 -12.169 1.00 63.22 306 GLU A CA 1
ATOM 2431 C C . GLU A 1 306 ? -3.205 32.117 -12.729 1.00 63.22 306 GLU A C 1
ATOM 2433 O O . GLU A 1 306 ? -4.307 32.007 -12.187 1.00 63.22 306 GLU A O 1
ATOM 2438 N N . TYR A 1 307 ? -3.014 32.894 -13.803 1.00 64.12 307 TYR A N 1
ATOM 2439 C CA . TYR A 1 307 ? -3.976 33.851 -14.359 1.00 64.12 307 TYR A CA 1
ATOM 2440 C C . TYR A 1 307 ? -4.212 33.663 -15.872 1.00 64.12 307 TYR A C 1
ATOM 2442 O O . TYR A 1 307 ? -4.357 34.643 -16.603 1.00 64.12 307 TYR A O 1
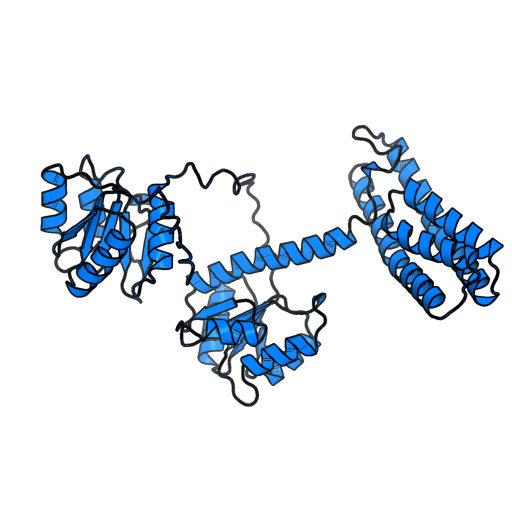ATOM 2450 N N . TYR A 1 308 ? -4.297 32.417 -16.348 1.00 76.00 308 TYR A N 1
ATOM 2451 C CA . TYR A 1 308 ? -4.615 32.121 -17.752 1.00 76.00 308 TYR A CA 1
ATOM 2452 C C . TYR A 1 308 ? -6.040 32.565 -18.152 1.00 76.00 308 TYR A C 1
ATOM 2454 O O . TYR A 1 308 ? -6.989 32.471 -17.368 1.00 76.00 308 TYR A O 1
ATOM 2462 N N . SER A 1 309 ? -6.201 33.014 -19.399 1.00 81.94 309 SER A N 1
ATOM 2463 C CA . SER A 1 309 ? -7.485 33.367 -20.024 1.00 81.94 309 SER A CA 1
ATOM 2464 C C . SER A 1 309 ? -8.112 32.193 -20.799 1.00 81.94 309 SER A C 1
ATOM 2466 O O . SER A 1 309 ? -7.478 31.162 -21.020 1.00 81.94 309 SER A O 1
ATOM 2468 N N . GLU A 1 310 ? -9.367 32.329 -21.249 1.00 81.94 310 GLU A N 1
ATOM 2469 C CA . GLU A 1 310 ? -10.001 31.332 -22.137 1.00 81.94 310 GLU A CA 1
ATOM 2470 C C . GLU A 1 310 ? -9.279 31.213 -23.494 1.00 81.94 310 GLU A C 1
ATOM 2472 O O . GLU A 1 310 ? -9.209 30.125 -24.078 1.00 81.94 310 GLU A O 1
ATOM 2477 N N . GLU A 1 311 ? -8.692 32.314 -23.979 1.00 83.31 311 GLU A N 1
ATOM 2478 C CA . GLU A 1 311 ? -7.876 32.338 -25.198 1.00 83.31 311 GLU A CA 1
ATOM 2479 C C . GLU A 1 311 ? -6.590 31.513 -25.017 1.00 83.31 311 GLU A C 1
ATOM 2481 O O . GLU A 1 311 ? -6.235 30.739 -25.906 1.00 83.31 311 GLU A O 1
ATOM 2486 N N . ASP A 1 312 ? -5.958 31.572 -23.838 1.00 83.88 312 ASP A N 1
ATOM 2487 C CA . ASP A 1 312 ? -4.757 30.784 -23.516 1.00 83.88 312 ASP A CA 1
ATOM 2488 C C . ASP A 1 312 ? -5.046 29.276 -23.454 1.00 83.88 312 ASP A C 1
ATOM 2490 O O . ASP A 1 312 ? -4.239 28.461 -23.906 1.00 83.88 312 ASP A O 1
ATOM 2494 N N . ILE A 1 313 ? -6.219 28.879 -22.943 1.00 83.62 313 ILE A N 1
ATOM 2495 C CA . ILE A 1 313 ? -6.653 27.470 -22.949 1.00 83.62 313 ILE A CA 1
ATOM 2496 C C . ILE A 1 313 ? -6.923 26.995 -24.381 1.00 83.62 313 ILE A C 1
ATOM 2498 O O . ILE A 1 313 ? -6.568 25.873 -24.748 1.00 83.62 313 ILE A O 1
ATOM 2502 N N . THR A 1 314 ? -7.539 27.842 -25.204 1.00 85.19 314 THR A N 1
ATOM 2503 C CA . THR A 1 314 ? -7.804 27.518 -26.611 1.00 85.19 314 THR A CA 1
ATOM 2504 C C . THR A 1 314 ? -6.491 27.337 -27.376 1.00 85.19 314 THR A C 1
ATOM 2506 O O . THR A 1 314 ? -6.329 26.358 -28.107 1.00 85.19 314 THR A O 1
ATOM 2509 N N . PHE A 1 315 ? -5.518 28.219 -27.135 1.00 86.38 315 PHE A N 1
ATOM 2510 C CA . PHE A 1 315 ? -4.173 28.116 -27.696 1.00 86.38 315 PHE A CA 1
ATOM 2511 C C . PHE A 1 315 ? -3.417 26.875 -27.193 1.00 86.38 315 PHE A C 1
ATOM 2513 O O . PHE A 1 315 ? -2.750 26.198 -27.976 1.00 86.38 315 PHE A O 1
ATOM 2520 N N . LEU A 1 316 ? -3.575 26.499 -25.915 1.00 87.44 316 LEU A N 1
ATOM 2521 C CA . LEU A 1 316 ? -3.042 25.239 -25.385 1.00 87.44 316 LEU A CA 1
ATOM 2522 C C . LEU A 1 316 ? -3.555 24.035 -26.180 1.00 87.44 316 LEU A C 1
ATOM 2524 O O . LEU A 1 316 ? -2.774 23.151 -26.526 1.00 87.44 316 LEU A O 1
ATOM 2528 N N . PHE A 1 317 ? -4.859 23.979 -26.457 1.00 88.06 317 PHE A N 1
ATOM 2529 C CA . PHE A 1 317 ? -5.445 22.860 -27.195 1.00 88.06 317 PHE A CA 1
ATOM 2530 C C . PHE A 1 317 ? -4.894 22.774 -28.617 1.00 88.06 317 PHE A C 1
ATOM 2532 O O . PHE A 1 317 ? -4.555 21.676 -29.053 1.00 88.06 317 PHE A O 1
ATOM 2539 N N . GLU A 1 318 ? -4.732 23.915 -29.291 1.00 89.62 318 GLU A N 1
ATOM 2540 C CA . GLU A 1 318 ? -4.100 23.980 -30.610 1.00 89.62 318 GLU A CA 1
ATOM 2541 C C . GLU A 1 318 ? -2.660 23.444 -30.573 1.00 89.62 318 GLU A C 1
ATOM 2543 O O . GLU A 1 318 ? -2.292 22.601 -31.394 1.00 89.62 318 GLU A O 1
ATOM 2548 N N . LEU A 1 319 ? -1.852 23.860 -29.590 1.00 89.69 319 LEU A N 1
ATOM 2549 C CA . LEU A 1 319 ? -0.478 23.371 -29.447 1.00 89.69 319 LEU A CA 1
ATOM 2550 C C . LEU A 1 319 ? -0.410 21.870 -29.159 1.00 89.69 319 LEU A C 1
ATOM 2552 O O . LEU A 1 319 ? 0.434 21.181 -29.736 1.00 89.69 319 LEU A O 1
ATOM 2556 N N . ILE A 1 320 ? -1.294 21.355 -28.300 1.00 90.31 320 ILE A N 1
ATOM 2557 C CA . ILE A 1 320 ? -1.384 19.917 -28.024 1.00 90.31 320 ILE A CA 1
ATOM 2558 C C . ILE A 1 320 ? -1.705 19.151 -29.311 1.00 90.31 320 ILE A C 1
ATOM 2560 O O . ILE A 1 320 ? -1.032 18.164 -29.616 1.00 90.31 320 ILE A O 1
ATOM 2564 N N . ASP A 1 321 ? -2.681 19.618 -30.090 1.00 90.94 321 ASP A N 1
ATOM 2565 C CA . ASP A 1 321 ? -3.092 18.960 -31.331 1.00 90.94 321 ASP A CA 1
ATOM 2566 C C . ASP A 1 321 ? -1.970 18.969 -32.375 1.00 90.94 321 ASP A C 1
ATOM 2568 O O . ASP A 1 321 ? -1.669 17.932 -32.972 1.00 90.94 321 ASP A O 1
ATOM 2572 N N . ILE A 1 322 ? -1.284 20.104 -32.547 1.00 91.12 322 ILE A N 1
ATOM 2573 C CA . ILE A 1 322 ? -0.113 20.212 -33.429 1.00 91.12 322 ILE A CA 1
ATOM 2574 C C . ILE A 1 322 ? 0.985 19.238 -32.988 1.00 91.12 322 ILE A C 1
ATOM 2576 O O . ILE A 1 322 ? 1.547 18.521 -33.819 1.00 91.12 322 ILE A O 1
ATOM 2580 N N . TYR A 1 323 ? 1.279 19.178 -31.688 1.00 92.94 323 TYR A N 1
ATOM 2581 C CA . TYR A 1 323 ? 2.319 18.309 -31.148 1.00 92.94 323 TYR A CA 1
ATOM 2582 C C . TYR A 1 323 ? 1.999 16.824 -31.370 1.00 92.94 323 TYR A C 1
ATOM 2584 O O . TYR A 1 323 ? 2.835 16.085 -31.897 1.00 92.94 323 TYR A O 1
ATOM 2592 N N . ILE A 1 324 ? 0.774 16.388 -31.049 1.00 91.38 324 ILE A N 1
ATOM 2593 C CA . ILE A 1 324 ? 0.318 15.003 -31.256 1.00 91.38 324 ILE A CA 1
ATOM 2594 C C . ILE A 1 324 ? 0.364 14.623 -32.743 1.00 91.38 324 ILE A C 1
ATOM 2596 O O . ILE A 1 324 ? 0.792 13.517 -33.081 1.00 91.38 324 ILE A O 1
ATOM 2600 N N . LEU A 1 325 ? -0.020 15.534 -33.643 1.00 91.75 325 LEU A N 1
ATOM 2601 C CA . LEU A 1 325 ? 0.018 15.299 -35.091 1.00 91.75 325 LEU A CA 1
ATOM 2602 C C . LEU A 1 325 ? 1.444 15.173 -35.654 1.00 91.75 325 LEU A C 1
ATOM 2604 O O . LEU A 1 325 ? 1.660 14.438 -36.625 1.00 91.75 325 LEU A O 1
ATOM 2608 N N . ASP A 1 326 ? 2.420 15.872 -35.073 1.00 91.69 326 ASP A N 1
ATOM 2609 C CA . ASP A 1 326 ? 3.808 15.865 -35.547 1.00 91.69 326 ASP A CA 1
ATOM 2610 C C . ASP A 1 326 ? 4.663 14.733 -34.955 1.00 91.69 326 ASP A C 1
ATOM 2612 O O . ASP A 1 326 ? 5.615 14.284 -35.610 1.00 91.69 326 ASP A O 1
ATOM 2616 N N . LEU A 1 327 ? 4.306 14.211 -33.776 1.00 92.94 327 LEU A N 1
ATOM 2617 C CA . LEU A 1 327 ? 5.024 13.125 -33.098 1.00 92.94 327 LEU A CA 1
ATOM 2618 C C . LEU A 1 327 ? 5.295 11.905 -34.005 1.00 92.94 327 LEU A C 1
ATOM 2620 O O . LEU A 1 327 ? 6.467 11.542 -34.154 1.00 92.94 327 LEU A O 1
ATOM 2624 N N . PRO A 1 328 ? 4.301 11.293 -34.690 1.00 92.69 328 PRO A N 1
ATOM 2625 C CA . PRO A 1 328 ? 4.539 10.119 -35.535 1.00 92.69 328 PRO A CA 1
ATOM 2626 C C . PRO A 1 328 ? 5.557 10.369 -36.653 1.00 92.69 328 PRO A C 1
ATOM 2628 O O . PRO A 1 328 ? 6.372 9.499 -36.966 1.00 92.69 328 PRO A O 1
ATOM 2631 N N . LYS A 1 329 ? 5.549 11.574 -37.241 1.00 93.75 329 LYS A N 1
ATOM 2632 C CA . LYS A 1 329 ? 6.491 11.952 -38.303 1.00 93.75 329 LYS A CA 1
ATOM 2633 C C . LYS A 1 329 ? 7.910 12.061 -37.755 1.00 93.75 329 LYS A C 1
ATOM 2635 O O . LYS A 1 329 ? 8.849 11.583 -38.387 1.00 93.75 329 LYS A O 1
ATOM 2640 N N . ILE A 1 330 ? 8.082 12.696 -36.594 1.00 95.06 330 ILE A N 1
ATOM 2641 C CA . ILE A 1 330 ? 9.396 12.863 -35.963 1.00 95.06 330 ILE A CA 1
ATOM 2642 C C . ILE A 1 330 ? 9.969 11.501 -35.555 1.00 95.06 330 ILE A C 1
ATOM 2644 O O . ILE A 1 330 ? 11.112 11.209 -35.899 1.00 95.06 330 ILE A O 1
ATOM 2648 N N . ILE A 1 331 ? 9.172 10.635 -34.925 1.00 95.12 331 ILE A N 1
ATOM 2649 C CA . ILE A 1 331 ? 9.591 9.277 -34.532 1.00 95.12 331 ILE A CA 1
ATOM 2650 C C . ILE A 1 331 ? 9.985 8.451 -35.758 1.00 95.12 331 ILE A C 1
ATOM 2652 O O . ILE A 1 331 ? 11.040 7.818 -35.762 1.00 95.12 331 ILE A O 1
ATOM 2656 N N . GLY A 1 332 ? 9.174 8.487 -36.821 1.00 95.44 332 GLY A N 1
ATOM 2657 C CA . GLY A 1 332 ? 9.479 7.788 -38.070 1.00 95.44 332 GLY A CA 1
ATOM 2658 C C . GLY A 1 332 ? 10.795 8.260 -38.695 1.00 95.44 332 GLY A C 1
ATOM 2659 O O . GLY A 1 332 ? 11.583 7.445 -39.175 1.00 95.44 332 GLY A O 1
ATOM 2660 N N . ASN A 1 333 ? 11.080 9.562 -38.627 1.00 96.69 333 ASN A N 1
ATOM 2661 C CA . ASN A 1 333 ? 12.346 10.122 -39.095 1.00 96.69 333 ASN A CA 1
ATOM 2662 C C . ASN A 1 333 ? 13.542 9.724 -38.215 1.00 96.69 333 ASN A C 1
ATOM 2664 O O . ASN A 1 333 ? 14.612 9.447 -38.757 1.00 96.69 333 ASN A O 1
ATOM 2668 N N . ILE A 1 334 ? 13.368 9.653 -36.889 1.00 97.00 334 ILE A N 1
ATOM 2669 C CA . ILE A 1 334 ? 14.388 9.134 -35.962 1.00 97.00 334 ILE A CA 1
ATOM 2670 C C . ILE A 1 334 ? 14.689 7.670 -36.293 1.00 97.00 334 ILE A C 1
ATOM 2672 O O . ILE A 1 334 ? 15.853 7.318 -36.470 1.00 97.00 334 ILE A O 1
ATOM 2676 N N . LYS A 1 335 ? 1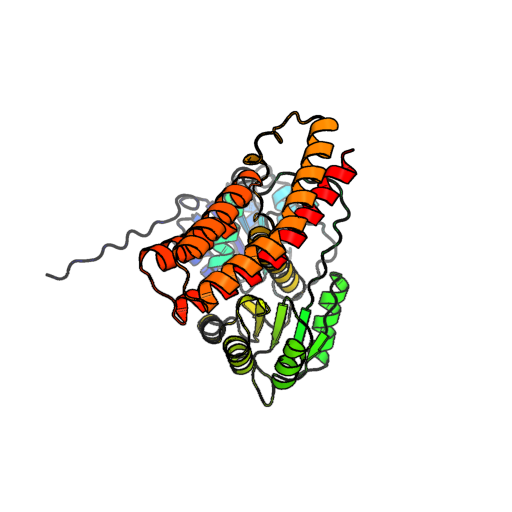3.659 6.830 -36.466 1.00 97.00 335 LYS A N 1
ATOM 2677 C CA . LYS A 1 335 ? 13.845 5.418 -36.829 1.00 97.00 335 LYS A CA 1
ATOM 2678 C C . LYS A 1 335 ? 14.569 5.266 -38.161 1.00 97.00 335 LYS A C 1
ATOM 2680 O O . LYS A 1 335 ? 15.557 4.546 -38.241 1.00 97.00 335 LYS A O 1
ATOM 2685 N N . ASN A 1 336 ? 14.141 6.007 -39.184 1.00 97.06 336 ASN A N 1
ATOM 2686 C CA . ASN A 1 336 ? 14.802 5.993 -40.485 1.00 97.06 336 ASN A CA 1
ATOM 2687 C C . ASN A 1 336 ? 16.282 6.395 -40.377 1.00 97.06 336 ASN A C 1
ATOM 2689 O O . ASN A 1 336 ? 17.129 5.770 -41.015 1.00 97.06 336 ASN A O 1
ATOM 2693 N N . ALA A 1 337 ? 16.598 7.401 -39.556 1.00 96.75 337 ALA A N 1
ATOM 2694 C CA . ALA A 1 337 ? 17.970 7.830 -39.322 1.00 96.75 337 ALA A CA 1
ATOM 2695 C C . ALA A 1 337 ? 18.811 6.752 -38.620 1.00 96.75 337 ALA A C 1
ATOM 2697 O O . ALA A 1 337 ? 19.960 6.559 -39.010 1.00 96.75 337 ALA A O 1
ATOM 2698 N N . ILE A 1 338 ? 18.244 6.021 -37.655 1.00 95.69 338 ILE A N 1
ATOM 2699 C CA . ILE A 1 338 ? 18.907 4.879 -37.006 1.00 95.69 338 ILE A CA 1
ATOM 2700 C C . ILE A 1 338 ? 19.154 3.754 -38.023 1.00 95.69 338 ILE A C 1
ATOM 2702 O O . ILE A 1 338 ? 20.293 3.321 -38.192 1.00 95.69 338 ILE A O 1
ATOM 2706 N N . ASP A 1 339 ? 18.122 3.348 -38.768 1.00 95.12 339 ASP A N 1
ATOM 2707 C CA . ASP A 1 339 ? 18.187 2.233 -39.727 1.00 95.12 339 ASP A CA 1
ATOM 2708 C C . ASP A 1 339 ? 19.210 2.473 -40.847 1.00 95.12 339 ASP A C 1
ATOM 2710 O O . ASP A 1 339 ? 19.883 1.549 -41.301 1.00 95.12 339 ASP A O 1
ATOM 2714 N N . HIS A 1 340 ? 19.357 3.730 -41.276 1.00 96.00 340 HIS A N 1
ATOM 2715 C CA . HIS A 1 340 ? 20.287 4.129 -42.335 1.00 96.00 340 HIS A CA 1
ATOM 2716 C C . HIS A 1 340 ? 21.596 4.723 -41.799 1.00 96.00 340 HIS A C 1
ATOM 2718 O O . HIS A 1 340 ? 22.382 5.250 -42.588 1.00 96.00 340 HIS A O 1
ATOM 2724 N N . ARG A 1 341 ? 21.834 4.661 -40.480 1.00 95.50 341 ARG A N 1
ATOM 2725 C CA . ARG A 1 341 ? 23.043 5.176 -39.810 1.00 95.50 341 ARG A CA 1
ATOM 2726 C C . ARG A 1 341 ? 23.368 6.632 -40.170 1.00 95.50 341 ARG A C 1
ATOM 2728 O O . ARG A 1 341 ? 24.512 6.984 -40.444 1.00 95.50 341 ARG A O 1
ATOM 2735 N N . ASN A 1 342 ? 22.338 7.475 -40.223 1.00 96.44 342 ASN A N 1
ATOM 2736 C CA . ASN A 1 342 ? 22.439 8.886 -40.584 1.00 96.44 342 ASN A CA 1
ATOM 2737 C C . ASN A 1 342 ? 22.513 9.758 -39.323 1.00 96.44 342 ASN A C 1
ATOM 2739 O O . ASN A 1 342 ? 21.493 10.193 -38.786 1.00 96.44 342 ASN A O 1
ATOM 2743 N N . ASP A 1 343 ? 23.736 10.030 -38.884 1.00 94.88 343 ASP A N 1
ATOM 2744 C CA . ASP A 1 343 ? 24.084 10.831 -37.708 1.00 94.88 343 ASP A CA 1
ATOM 2745 C C . ASP A 1 343 ? 23.448 12.225 -37.737 1.00 94.88 343 ASP A C 1
ATOM 2747 O O . ASP A 1 343 ? 22.779 12.630 -36.786 1.00 94.88 343 ASP A O 1
ATOM 2751 N N . LYS A 1 344 ? 23.561 12.936 -38.864 1.00 96.88 344 LYS A N 1
ATOM 2752 C CA . LYS A 1 344 ? 23.051 14.309 -38.989 1.00 96.88 344 LYS A CA 1
ATOM 2753 C C . LYS A 1 344 ? 21.540 14.375 -38.816 1.00 96.88 344 LYS A C 1
ATOM 2755 O O . LYS A 1 344 ? 21.034 15.275 -38.145 1.00 96.88 344 LYS A O 1
ATOM 2760 N N . LYS A 1 345 ? 20.812 13.433 -39.424 1.00 96.44 345 LYS A N 1
ATOM 2761 C CA . LYS A 1 345 ? 19.354 13.356 -39.278 1.00 96.44 345 LYS A CA 1
ATOM 2762 C C . LYS A 1 345 ? 18.965 12.936 -37.866 1.00 96.44 345 LYS A C 1
ATOM 2764 O O . LYS A 1 345 ? 18.058 13.547 -37.311 1.00 96.44 345 LYS A O 1
ATOM 2769 N N . LEU A 1 346 ? 19.644 11.948 -37.281 1.00 96.88 346 LEU A N 1
ATOM 2770 C CA . LEU A 1 346 ? 19.352 11.495 -35.922 1.00 96.88 346 LEU A CA 1
ATOM 2771 C C . LEU A 1 346 ? 19.521 12.640 -34.917 1.00 96.88 346 LEU A C 1
ATOM 2773 O O . LEU A 1 346 ? 18.589 12.925 -34.168 1.00 96.88 346 LEU A O 1
ATOM 2777 N N . LEU A 1 347 ? 20.647 13.357 -34.983 1.00 96.69 347 LEU A N 1
ATOM 2778 C CA . LEU A 1 347 ? 20.918 14.520 -34.139 1.00 96.69 347 LEU A CA 1
ATOM 2779 C C . LEU A 1 347 ? 19.846 15.603 -34.316 1.00 96.69 347 LEU A C 1
ATOM 2781 O O . LEU A 1 347 ? 19.291 16.091 -33.336 1.00 96.69 347 LEU A O 1
ATOM 2785 N N . PHE A 1 348 ? 19.511 15.949 -35.564 1.00 97.25 348 PHE A N 1
ATOM 2786 C CA . PHE A 1 348 ? 18.511 16.974 -35.861 1.00 97.25 348 PHE A CA 1
ATOM 2787 C C . PHE A 1 348 ? 17.124 16.628 -35.302 1.00 97.25 348 PHE A C 1
ATOM 2789 O O . PHE A 1 348 ? 16.495 17.466 -34.655 1.00 97.25 348 PHE A O 1
ATOM 2796 N N . TYR A 1 349 ? 16.630 15.408 -35.536 1.00 97.44 349 TYR A N 1
ATOM 2797 C CA . TYR A 1 349 ? 15.286 15.026 -35.099 1.00 97.44 349 TYR A CA 1
ATOM 2798 C C . TYR A 1 349 ? 15.202 14.762 -33.591 1.00 97.44 349 TYR A C 1
ATOM 2800 O O . TYR A 1 349 ? 14.188 15.121 -32.994 1.00 97.44 349 TYR A O 1
ATOM 2808 N N . ALA A 1 350 ? 16.254 14.219 -32.965 1.00 95.06 350 ALA A N 1
ATOM 2809 C CA . ALA A 1 350 ? 16.327 14.082 -31.509 1.00 95.06 350 ALA A CA 1
ATOM 2810 C C . ALA A 1 350 ? 16.330 15.458 -30.820 1.00 95.06 350 ALA A C 1
ATOM 2812 O O . ALA A 1 350 ? 15.559 15.687 -29.887 1.00 95.06 350 ALA A O 1
ATOM 2813 N N . HIS A 1 351 ? 17.112 16.406 -31.346 1.00 94.88 351 HIS A N 1
ATOM 2814 C CA . HIS A 1 351 ? 17.149 17.777 -30.840 1.00 94.88 351 HIS A CA 1
ATOM 2815 C C . HIS A 1 351 ? 15.809 18.498 -31.007 1.00 94.88 351 HIS A C 1
ATOM 2817 O O . HIS A 1 351 ? 15.313 19.139 -30.077 1.00 94.88 351 HIS A O 1
ATOM 2823 N N . LYS A 1 352 ? 15.184 18.357 -32.185 1.00 94.25 352 LYS A N 1
ATOM 2824 C CA . LYS A 1 352 ? 13.864 18.930 -32.462 1.00 94.25 352 LYS A CA 1
ATOM 2825 C C . LYS A 1 352 ? 12.816 18.399 -31.482 1.00 94.25 352 LYS A C 1
ATOM 2827 O O . LYS A 1 352 ? 12.083 19.203 -30.914 1.00 94.25 352 LYS A O 1
ATOM 2832 N N . LEU A 1 353 ? 12.774 17.079 -31.264 1.00 94.56 353 LEU A N 1
ATOM 2833 C CA . LEU A 1 353 ? 11.822 16.447 -30.348 1.00 94.56 353 LEU A CA 1
ATOM 2834 C C . LEU A 1 353 ? 12.005 16.942 -28.912 1.00 94.56 353 LEU A C 1
ATOM 2836 O O . LEU A 1 353 ? 11.028 17.320 -28.266 1.00 94.56 353 LEU A O 1
ATOM 2840 N N . LYS A 1 354 ? 13.252 16.997 -28.437 1.00 91.75 354 LYS A N 1
ATOM 2841 C CA . LYS A 1 354 ? 13.612 17.515 -27.112 1.00 91.75 354 LYS A CA 1
ATOM 2842 C C . LYS A 1 354 ? 13.125 18.946 -26.901 1.00 91.75 354 LYS A C 1
ATOM 2844 O O . LYS A 1 354 ? 12.461 19.219 -25.906 1.00 91.75 354 LYS A O 1
ATOM 2849 N N . GLY A 1 355 ? 13.405 19.839 -27.853 1.00 87.50 355 GLY A N 1
ATOM 2850 C CA . GLY A 1 355 ? 12.983 21.240 -27.784 1.00 87.50 355 GLY A CA 1
ATOM 2851 C C . GLY A 1 355 ? 11.464 21.391 -27.710 1.00 87.50 355 GLY A C 1
ATOM 2852 O O . GLY A 1 355 ? 10.959 22.038 -26.796 1.00 87.50 355 GLY A O 1
ATOM 2853 N N . SER A 1 356 ? 10.730 20.733 -28.614 1.00 90.56 356 SER A N 1
ATOM 2854 C CA . SER A 1 356 ? 9.261 20.778 -28.604 1.00 90.56 356 SER A CA 1
ATOM 2855 C C . SER A 1 356 ? 8.645 20.147 -27.351 1.00 90.56 356 SER A C 1
ATOM 2857 O O . SER A 1 356 ? 7.637 20.643 -26.861 1.00 90.56 356 SER A O 1
ATOM 2859 N N . SER A 1 357 ? 9.264 19.094 -26.804 1.00 90.44 357 SER A N 1
ATOM 2860 C CA . SER A 1 357 ? 8.804 18.437 -25.570 1.00 90.44 357 SER A CA 1
ATOM 2861 C C . SER A 1 357 ? 8.916 19.381 -24.373 1.00 90.44 357 SER A C 1
ATOM 2863 O O . SER A 1 357 ? 7.952 19.562 -23.636 1.00 90.44 357 SER A O 1
ATOM 2865 N N . LEU A 1 358 ? 10.059 20.054 -24.217 1.00 86.94 358 LEU A N 1
ATOM 2866 C CA . LEU A 1 358 ? 10.293 20.986 -23.111 1.00 86.94 358 LEU A CA 1
ATOM 2867 C C . LEU A 1 358 ? 9.345 22.191 -23.143 1.00 86.94 358 LEU A C 1
ATOM 2869 O O . LEU A 1 358 ? 8.865 22.608 -22.093 1.00 86.94 358 LEU A O 1
ATOM 2873 N N . SER A 1 359 ? 9.025 22.722 -24.330 1.00 84.44 359 SER A N 1
ATOM 2874 C CA . SER A 1 359 ? 8.035 23.802 -24.477 1.00 84.44 359 SER A CA 1
ATOM 2875 C C . SER A 1 359 ? 6.622 23.394 -24.044 1.00 84.44 359 SER A C 1
ATOM 2877 O O . SER A 1 359 ? 5.841 24.251 -23.640 1.00 84.44 359 SER A O 1
ATOM 2879 N N . MET A 1 360 ? 6.315 22.096 -24.093 1.00 86.44 360 MET A N 1
ATOM 2880 C CA . MET A 1 360 ? 5.067 21.502 -23.607 1.00 86.44 360 MET A CA 1
ATOM 2881 C C . MET A 1 360 ? 5.157 21.042 -22.142 1.00 86.44 360 MET A C 1
ATOM 2883 O O . MET A 1 360 ? 4.243 20.380 -21.665 1.00 86.44 360 MET A O 1
ATOM 2887 N N . GLY A 1 361 ? 6.252 21.342 -21.433 1.00 84.88 361 GLY A N 1
ATOM 2888 C CA . GLY A 1 361 ? 6.487 20.887 -20.059 1.00 84.88 361 GLY A CA 1
ATOM 2889 C C . GLY A 1 361 ? 6.846 19.402 -19.933 1.00 84.88 361 GLY A C 1
ATOM 2890 O O . GLY A 1 361 ? 6.811 18.868 -18.829 1.00 84.88 361 GLY A O 1
ATOM 2891 N N . ILE A 1 362 ? 7.184 18.720 -21.033 1.00 88.94 362 ILE A N 1
ATOM 2892 C CA . ILE A 1 362 ? 7.488 17.283 -21.065 1.00 88.94 362 ILE A CA 1
ATOM 2893 C C . ILE A 1 362 ? 8.979 17.046 -20.795 1.00 88.94 362 ILE A C 1
ATOM 2895 O O . ILE A 1 362 ? 9.795 17.014 -21.719 1.00 88.94 362 ILE A O 1
ATOM 2899 N N . ASP A 1 363 ? 9.349 16.838 -19.530 1.00 80.75 363 ASP A N 1
ATOM 2900 C CA . ASP A 1 363 ? 10.749 16.578 -19.162 1.00 80.75 363 ASP A CA 1
ATOM 2901 C C . ASP A 1 363 ? 11.181 15.131 -19.435 1.00 80.75 363 ASP A C 1
ATOM 2903 O O . ASP A 1 363 ? 12.358 14.882 -19.707 1.00 80.75 363 ASP A O 1
ATOM 2907 N N . ALA A 1 364 ? 10.239 14.180 -19.396 1.00 79.62 364 ALA A N 1
ATOM 2908 C CA . ALA A 1 364 ? 10.515 12.740 -19.442 1.00 79.62 364 ALA A CA 1
ATOM 2909 C C . ALA A 1 364 ? 11.269 12.283 -20.707 1.00 79.62 364 ALA A C 1
ATOM 2911 O O . ALA A 1 364 ? 11.963 11.270 -20.686 1.00 79.62 364 ALA A O 1
ATOM 2912 N N . LEU A 1 365 ? 11.174 13.038 -21.809 1.00 85.62 365 LEU A N 1
ATOM 2913 C CA . LEU A 1 365 ? 11.876 12.724 -23.058 1.00 85.62 365 LEU A CA 1
ATOM 2914 C C . LEU A 1 365 ? 13.303 13.276 -23.126 1.00 85.62 365 LEU A C 1
ATOM 2916 O O . LEU A 1 365 ? 14.037 12.942 -24.057 1.00 85.62 365 LEU A O 1
ATOM 2920 N N . THR A 1 366 ? 13.718 14.108 -22.171 1.00 83.38 366 THR A N 1
ATOM 2921 C CA . THR A 1 366 ? 14.989 14.840 -22.249 1.00 83.38 366 THR A CA 1
ATOM 2922 C C . THR A 1 366 ? 16.186 13.900 -22.259 1.00 83.38 366 THR A C 1
ATOM 2924 O O . THR A 1 366 ? 17.019 13.991 -23.159 1.00 83.38 366 THR A O 1
ATOM 2927 N N . GLU A 1 367 ? 16.267 12.976 -21.299 1.00 81.56 367 GLU A N 1
ATOM 2928 C CA . GLU A 1 367 ? 17.388 12.032 -21.198 1.00 81.56 367 GLU A CA 1
ATOM 2929 C C . GLU A 1 367 ? 17.429 11.069 -22.386 1.00 81.56 367 GLU A C 1
ATOM 2931 O O . GLU A 1 367 ? 18.499 10.798 -22.928 1.00 81.56 367 GLU A O 1
ATOM 2936 N N . ILE A 1 368 ? 16.260 10.618 -22.851 1.00 87.50 368 ILE A N 1
ATOM 2937 C CA . ILE A 1 368 ? 16.134 9.741 -24.019 1.00 87.50 368 ILE A CA 1
ATOM 2938 C C . ILE A 1 368 ? 16.652 10.454 -25.274 1.00 87.50 368 ILE A C 1
ATOM 2940 O O . ILE A 1 368 ? 17.466 9.902 -26.016 1.00 87.50 368 ILE A O 1
ATOM 2944 N N . CYS A 1 369 ? 16.232 11.703 -25.496 1.00 92.19 369 CYS A N 1
ATOM 2945 C CA . CYS A 1 369 ? 16.700 12.493 -26.631 1.00 92.19 369 CYS A CA 1
ATOM 2946 C C . CYS A 1 369 ? 18.199 12.793 -26.527 1.00 92.19 369 CYS A C 1
ATOM 2948 O O . CYS A 1 369 ? 18.890 12.675 -27.530 1.00 92.19 369 CYS A O 1
ATOM 2950 N N . VAL A 1 370 ? 18.722 13.106 -25.335 1.00 90.19 370 VAL A N 1
ATOM 2951 C CA . VAL A 1 370 ? 20.171 13.272 -25.107 1.00 90.19 370 VAL A CA 1
ATOM 2952 C C . VAL A 1 370 ? 20.932 11.984 -25.428 1.00 90.19 370 VAL A C 1
ATOM 2954 O O . VAL A 1 370 ? 21.993 12.042 -26.043 1.00 90.19 370 VAL A O 1
ATOM 2957 N N . GLY A 1 371 ? 20.389 10.818 -25.071 1.00 89.81 371 GLY A N 1
ATOM 2958 C CA . GLY A 1 371 ? 20.952 9.520 -25.444 1.00 89.81 371 GLY A CA 1
ATOM 2959 C C . GLY A 1 371 ? 21.068 9.348 -26.961 1.00 89.81 371 GLY A C 1
ATOM 2960 O O . GLY A 1 371 ? 22.126 8.963 -27.454 1.00 89.81 371 GLY A O 1
ATOM 2961 N N . LEU A 1 372 ? 20.022 9.708 -27.711 1.00 93.69 372 LEU A N 1
ATOM 2962 C CA . LEU A 1 372 ? 20.030 9.666 -29.179 1.00 93.69 372 LEU A CA 1
ATOM 2963 C C . LEU A 1 372 ? 20.950 10.728 -29.808 1.00 93.69 372 LEU A C 1
ATOM 2965 O O . LEU A 1 372 ? 21.632 10.436 -30.788 1.00 93.69 372 LEU A O 1
ATOM 2969 N N . GLU A 1 373 ? 21.004 11.941 -29.245 1.00 95.88 373 GLU A N 1
ATOM 2970 C CA . GLU A 1 373 ? 21.947 12.996 -29.650 1.00 95.88 373 GLU A CA 1
ATOM 2971 C C . GLU A 1 373 ? 23.396 12.503 -29.477 1.00 95.88 373 GLU A C 1
ATOM 2973 O O . GLU A 1 373 ? 24.206 12.613 -30.398 1.00 95.88 373 GLU A O 1
ATOM 2978 N N . ASN A 1 374 ? 23.712 11.891 -28.332 1.00 92.56 374 ASN A N 1
ATOM 2979 C CA . ASN A 1 374 ? 25.030 11.321 -28.051 1.00 92.56 374 ASN A CA 1
ATOM 2980 C C . ASN A 1 374 ? 25.360 10.149 -28.976 1.00 92.56 374 ASN A C 1
ATOM 2982 O O . ASN A 1 374 ? 26.493 10.050 -29.444 1.00 92.56 374 ASN A O 1
ATOM 2986 N N . ALA A 1 375 ? 24.385 9.286 -29.270 1.00 92.38 375 ALA A N 1
ATOM 2987 C CA . ALA A 1 375 ? 24.574 8.186 -30.206 1.00 92.38 375 ALA A CA 1
ATOM 2988 C C . ALA A 1 375 ? 24.929 8.697 -31.612 1.00 92.38 375 ALA A C 1
ATOM 2990 O O . ALA A 1 375 ? 25.861 8.203 -32.246 1.00 92.38 375 ALA A O 1
ATOM 2991 N N . ALA A 1 376 ? 24.258 9.762 -32.063 1.00 94.94 376 ALA A N 1
ATOM 2992 C CA . ALA A 1 376 ? 24.580 10.430 -33.318 1.00 94.94 376 ALA A CA 1
ATOM 2993 C C . ALA A 1 376 ? 25.987 11.054 -33.312 1.00 94.94 376 ALA A C 1
ATOM 2995 O O . ALA A 1 376 ? 26.744 10.847 -34.257 1.00 94.94 376 ALA A O 1
ATOM 2996 N N . ILE A 1 377 ? 26.355 11.780 -32.249 1.00 94.31 377 ILE A N 1
ATOM 2997 C CA . ILE A 1 377 ? 27.673 12.430 -32.115 1.00 94.31 377 ILE A CA 1
ATOM 2998 C C . ILE A 1 377 ? 28.807 11.398 -32.116 1.00 94.31 377 ILE A C 1
ATOM 3000 O O . ILE A 1 377 ? 29.842 11.614 -32.746 1.00 94.31 377 ILE A O 1
ATOM 3004 N N . ASN A 1 378 ? 28.604 10.270 -31.435 1.00 93.00 378 ASN A N 1
ATOM 3005 C CA . ASN A 1 378 ? 29.598 9.207 -31.306 1.00 93.00 378 ASN A CA 1
ATOM 3006 C C . ASN A 1 378 ? 29.554 8.186 -32.454 1.00 93.00 378 ASN A C 1
ATOM 3008 O O . ASN A 1 378 ? 30.357 7.254 -32.463 1.00 93.00 378 ASN A O 1
ATOM 3012 N N . LEU A 1 379 ? 28.643 8.356 -33.421 1.00 91.75 379 LEU A N 1
ATOM 3013 C CA . LEU A 1 379 ? 28.426 7.443 -34.550 1.00 91.75 379 LEU A CA 1
ATOM 3014 C C . LEU A 1 379 ? 28.103 5.998 -34.117 1.00 91.75 379 LEU A C 1
ATOM 3016 O O . LEU A 1 379 ? 28.449 5.038 -34.811 1.00 91.75 379 LEU A O 1
ATOM 3020 N N . THR A 1 380 ? 27.434 5.835 -32.975 1.00 89.38 380 THR A N 1
ATOM 3021 C CA . THR A 1 380 ? 27.020 4.534 -32.436 1.00 89.38 380 THR A CA 1
ATOM 3022 C C . THR A 1 380 ? 25.596 4.217 -32.888 1.00 89.38 380 THR A C 1
ATOM 3024 O O . THR A 1 380 ? 24.668 4.968 -32.604 1.00 89.38 380 THR A O 1
ATOM 3027 N N . PHE A 1 381 ? 25.435 3.106 -33.611 1.00 92.12 381 PHE A N 1
ATOM 3028 C CA . PHE A 1 381 ? 24.157 2.601 -34.134 1.00 92.12 381 PHE A CA 1
ATOM 3029 C C . PHE A 1 381 ? 24.066 1.097 -33.862 1.00 92.12 381 PHE A C 1
ATOM 3031 O O . PHE A 1 381 ? 24.143 0.265 -34.771 1.00 92.12 381 PHE A O 1
ATOM 3038 N N . ASP A 1 382 ? 24.029 0.762 -32.581 1.00 90.06 382 ASP A N 1
ATOM 3039 C CA . ASP A 1 382 ? 24.079 -0.590 -32.030 1.00 90.06 382 ASP A CA 1
ATOM 3040 C C . ASP A 1 382 ? 22.796 -0.932 -31.251 1.00 90.06 382 ASP A C 1
ATOM 3042 O O . ASP A 1 382 ? 21.818 -0.180 -31.254 1.00 90.06 382 ASP A O 1
ATOM 3046 N N . SER A 1 383 ? 22.800 -2.084 -30.574 1.00 86.19 383 SER A N 1
ATOM 3047 C CA . SER A 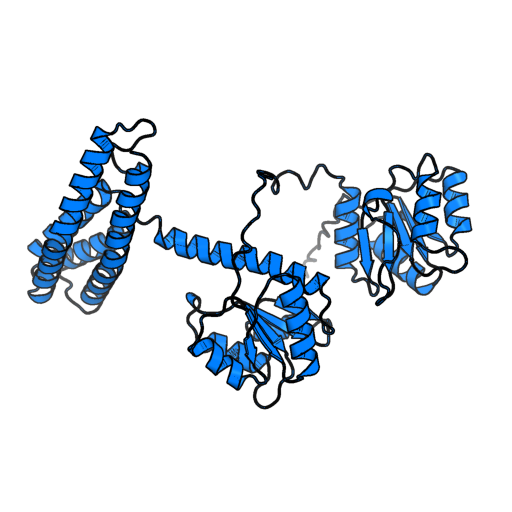1 383 ? 21.668 -2.559 -29.773 1.00 86.19 383 SER A CA 1
ATOM 3048 C C . SER A 1 383 ? 21.246 -1.586 -28.674 1.00 86.19 383 SER A C 1
ATOM 3050 O O . SER A 1 383 ? 20.072 -1.562 -28.308 1.00 86.19 383 SER A O 1
ATOM 3052 N N . ASP A 1 384 ? 22.177 -0.783 -28.160 1.00 83.50 384 ASP A N 1
ATOM 3053 C CA . ASP A 1 384 ? 21.891 0.191 -27.108 1.00 83.50 384 ASP A CA 1
ATOM 3054 C C . ASP A 1 384 ? 21.129 1.382 -27.696 1.00 83.50 384 ASP A C 1
ATOM 3056 O O . ASP A 1 384 ? 20.152 1.852 -27.115 1.00 83.50 384 ASP A O 1
ATOM 3060 N N . THR A 1 385 ? 21.493 1.804 -28.909 1.00 87.75 385 THR A N 1
ATOM 3061 C CA . THR A 1 385 ? 20.756 2.831 -29.663 1.00 87.75 385 THR A CA 1
ATOM 3062 C C . THR A 1 385 ? 19.327 2.375 -29.988 1.00 87.75 385 THR A C 1
ATOM 3064 O O . THR A 1 385 ? 18.373 3.138 -29.810 1.00 87.75 385 THR A O 1
ATOM 3067 N N . ASP A 1 386 ? 19.153 1.113 -30.392 1.00 88.19 386 ASP A N 1
ATOM 3068 C CA . ASP A 1 386 ? 17.828 0.515 -30.605 1.00 88.19 386 ASP A CA 1
ATOM 3069 C C . ASP A 1 386 ? 17.018 0.409 -29.300 1.00 88.19 386 ASP A C 1
ATOM 3071 O O . ASP A 1 386 ? 15.803 0.632 -29.303 1.00 88.19 386 ASP A O 1
ATOM 3075 N N . ALA A 1 387 ? 17.667 0.123 -28.167 1.00 81.75 387 ALA A N 1
ATOM 3076 C CA . ALA A 1 387 ? 17.020 0.093 -26.856 1.00 81.75 387 ALA A CA 1
ATOM 3077 C C . ALA A 1 387 ? 16.548 1.488 -26.412 1.00 81.75 387 ALA A C 1
ATOM 3079 O O . ALA A 1 387 ? 15.423 1.627 -25.924 1.00 81.75 387 ALA A O 1
ATOM 3080 N N . ILE A 1 388 ? 17.356 2.531 -26.639 1.00 85.19 388 ILE A N 1
ATOM 3081 C CA . ILE A 1 388 ? 16.969 3.928 -26.385 1.00 85.19 388 ILE A CA 1
ATOM 3082 C C . ILE A 1 388 ? 15.772 4.315 -27.265 1.00 85.19 388 ILE A C 1
ATOM 3084 O O . ILE A 1 388 ? 14.809 4.904 -26.774 1.00 85.19 388 ILE A O 1
ATOM 3088 N N . PHE A 1 389 ? 15.782 3.942 -28.549 1.00 91.62 389 PHE A N 1
ATOM 3089 C CA . PHE A 1 389 ? 14.659 4.204 -29.454 1.00 91.62 389 PHE A CA 1
ATOM 3090 C C . PHE A 1 389 ? 13.376 3.457 -29.056 1.00 91.62 389 PHE A C 1
ATOM 3092 O O . PHE A 1 389 ? 12.269 3.996 -29.153 1.00 91.62 389 PHE A O 1
ATOM 3099 N N . LYS A 1 390 ? 13.502 2.221 -28.567 1.00 85.38 390 LYS A N 1
ATOM 3100 C CA . LYS A 1 390 ? 12.363 1.478 -28.025 1.00 85.38 390 LYS A CA 1
ATOM 3101 C C . LYS A 1 390 ? 11.766 2.196 -26.811 1.00 85.38 390 LYS A C 1
ATOM 3103 O O . LYS A 1 390 ? 10.562 2.430 -26.789 1.00 85.38 390 LYS A O 1
ATOM 3108 N N . ASN A 1 391 ? 12.610 2.635 -25.875 1.00 79.88 391 ASN A N 1
ATOM 3109 C CA . ASN A 1 391 ? 12.177 3.404 -24.707 1.00 79.88 391 ASN A CA 1
ATOM 3110 C C . ASN A 1 391 ? 11.475 4.721 -25.103 1.00 79.88 391 ASN A C 1
ATOM 3112 O O . ASN A 1 391 ? 10.459 5.092 -24.514 1.00 79.88 391 ASN A O 1
ATOM 3116 N N . LEU A 1 392 ? 11.961 5.395 -26.155 1.00 87.06 392 LEU A N 1
ATOM 3117 C CA . LEU A 1 392 ? 11.302 6.576 -26.723 1.00 87.06 392 LEU A CA 1
ATOM 3118 C C . LEU A 1 392 ? 9.869 6.264 -27.174 1.00 87.06 392 LEU A C 1
ATOM 3120 O O . LEU A 1 392 ? 8.940 7.001 -26.853 1.00 87.06 392 LEU A O 1
ATOM 3124 N N . THR A 1 393 ? 9.695 5.174 -27.920 1.00 85.94 393 THR A N 1
ATOM 3125 C CA . THR A 1 393 ? 8.395 4.779 -28.480 1.00 85.94 393 THR A CA 1
ATOM 3126 C C . THR A 1 393 ? 7.403 4.409 -27.375 1.00 85.94 393 THR A C 1
ATOM 3128 O O . THR A 1 393 ? 6.260 4.866 -27.407 1.00 85.94 393 THR A O 1
ATOM 3131 N N . ASP A 1 394 ? 7.859 3.659 -26.368 1.00 79.00 394 ASP A N 1
ATOM 3132 C CA . ASP A 1 394 ? 7.044 3.267 -25.213 1.00 79.00 394 ASP A CA 1
ATOM 3133 C C . ASP A 1 394 ? 6.605 4.502 -24.396 1.00 79.00 394 ASP A C 1
ATOM 3135 O O . ASP A 1 394 ? 5.444 4.620 -23.997 1.00 79.00 394 ASP A O 1
ATOM 3139 N N . SER A 1 395 ? 7.504 5.477 -24.222 1.00 79.38 395 SER A N 1
ATOM 3140 C CA . SER A 1 395 ? 7.225 6.723 -23.492 1.00 79.38 395 SER A CA 1
ATOM 3141 C C . SER A 1 395 ? 6.205 7.619 -24.203 1.00 79.38 395 SER A C 1
ATOM 3143 O O . SER A 1 395 ? 5.391 8.282 -23.557 1.00 79.38 395 SER A O 1
ATOM 3145 N N . ILE A 1 396 ? 6.202 7.636 -25.538 1.00 84.50 396 ILE A N 1
ATOM 3146 C CA . ILE A 1 396 ? 5.318 8.510 -26.322 1.00 84.50 396 ILE A CA 1
ATOM 3147 C C . ILE A 1 396 ? 3.846 8.119 -26.191 1.00 84.50 396 ILE A C 1
ATOM 3149 O O . ILE A 1 396 ? 2.988 9.000 -26.134 1.00 84.50 396 ILE A O 1
ATOM 3153 N N . GLN A 1 397 ? 3.538 6.825 -26.090 1.00 76.94 397 GLN A N 1
ATOM 3154 C CA . GLN A 1 397 ? 2.157 6.382 -25.900 1.00 76.94 397 GLN A CA 1
ATOM 3155 C C . GLN A 1 397 ? 1.556 6.937 -24.599 1.00 76.94 397 GLN A C 1
ATOM 3157 O O . GLN A 1 397 ? 0.395 7.346 -24.586 1.00 76.94 397 GLN A O 1
ATOM 3162 N N . LEU A 1 398 ? 2.354 6.992 -23.529 1.00 77.00 398 LEU A N 1
ATOM 3163 C CA . LEU A 1 398 ? 1.950 7.563 -22.243 1.00 77.00 398 LEU A CA 1
ATOM 3164 C C . LEU A 1 398 ? 1.807 9.090 -22.324 1.00 77.00 398 LEU A C 1
ATOM 3166 O O . LEU A 1 398 ? 0.824 9.639 -21.835 1.00 77.00 398 LEU A O 1
ATOM 3170 N N . ILE A 1 399 ? 2.731 9.772 -23.009 1.00 84.31 399 ILE A N 1
ATOM 3171 C CA . ILE A 1 399 ? 2.692 11.232 -23.208 1.00 84.31 399 ILE A CA 1
ATOM 3172 C C . ILE A 1 399 ? 1.426 11.675 -23.942 1.00 84.31 399 ILE A C 1
ATOM 3174 O O . ILE A 1 399 ? 0.779 12.630 -23.522 1.00 84.31 399 ILE A O 1
ATOM 3178 N N . VAL A 1 400 ? 1.055 10.988 -25.026 1.00 86.00 400 VAL A N 1
ATOM 3179 C CA . VAL A 1 400 ? -0.154 11.325 -25.796 1.00 86.00 400 VAL A CA 1
ATOM 3180 C C . VAL A 1 400 ? -1.408 11.172 -24.934 1.00 86.00 400 VAL A C 1
ATOM 3182 O O . VAL A 1 400 ? -2.286 12.029 -24.974 1.00 86.00 400 VAL A O 1
ATOM 3185 N N . GLN A 1 401 ? -1.483 10.121 -24.111 1.00 79.25 401 GLN A N 1
ATOM 3186 C CA . GLN A 1 401 ? -2.604 9.936 -23.184 1.00 79.25 401 GLN A CA 1
ATOM 3187 C C . GLN A 1 401 ? -2.687 11.064 -22.148 1.00 79.25 401 GLN A C 1
ATOM 3189 O O . GLN A 1 401 ? -3.784 11.545 -21.865 1.00 79.25 401 GLN A O 1
ATOM 3194 N N . GLU A 1 402 ? -1.552 11.515 -21.613 1.00 79.94 402 GLU A N 1
ATOM 3195 C CA . GLU A 1 402 ? -1.527 12.594 -20.621 1.00 79.94 402 GLU A CA 1
ATOM 3196 C C . GLU A 1 402 ? -1.881 13.956 -21.234 1.00 79.94 402 GLU A C 1
ATOM 3198 O O . GLU A 1 402 ? -2.624 14.727 -20.630 1.00 79.94 402 GLU A O 1
ATOM 3203 N N . LEU A 1 403 ? -1.443 14.233 -22.466 1.00 85.56 403 LEU A N 1
ATOM 3204 C CA . LEU A 1 403 ? -1.837 15.436 -23.207 1.00 85.56 403 LEU A CA 1
ATOM 3205 C C . LEU A 1 403 ? -3.361 15.507 -23.426 1.00 85.56 403 LEU A C 1
ATOM 3207 O O . LE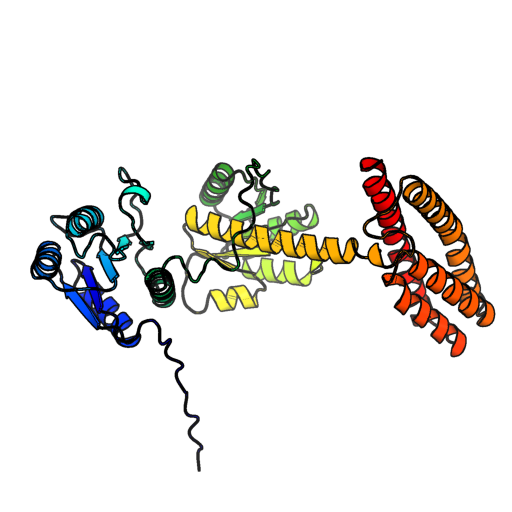U A 1 403 ? -3.967 16.561 -23.236 1.00 85.56 403 LEU A O 1
ATOM 3211 N N . GLU A 1 404 ? -4.008 14.387 -23.754 1.00 82.50 404 GLU A N 1
ATOM 3212 C CA . GLU A 1 404 ? -5.472 14.315 -23.903 1.00 82.50 404 GLU A CA 1
ATOM 3213 C C . GLU A 1 404 ? -6.216 14.475 -22.562 1.00 82.50 404 GLU A C 1
ATOM 3215 O O . GLU A 1 404 ? -7.279 15.108 -22.474 1.00 82.50 404 GLU A O 1
ATOM 3220 N N . LEU A 1 405 ? -5.644 13.948 -21.475 1.00 80.25 405 LEU A N 1
ATOM 3221 C CA . LEU A 1 405 ? -6.153 14.180 -20.121 1.00 80.25 405 LEU A CA 1
ATOM 3222 C C . LEU A 1 405 ? -6.015 15.650 -19.713 1.00 80.25 405 LEU A C 1
ATOM 3224 O O . LEU A 1 405 ? -6.925 16.189 -19.076 1.00 80.25 405 LEU A O 1
ATOM 3228 N N . LEU A 1 406 ? -4.929 16.311 -20.115 1.00 82.06 406 LEU A N 1
ATOM 3229 C CA . LEU A 1 406 ? -4.721 17.737 -19.900 1.00 82.06 406 LEU A CA 1
ATOM 3230 C C . LEU A 1 406 ? -5.783 18.563 -20.637 1.00 82.06 406 LEU A C 1
ATOM 3232 O O . LEU A 1 406 ? -6.418 19.418 -20.015 1.00 82.06 406 LEU A O 1
ATOM 3236 N N . LYS A 1 407 ? -6.080 18.242 -21.908 1.00 82.00 407 LYS A N 1
ATOM 3237 C CA . LYS A 1 407 ? -7.201 18.862 -22.642 1.00 82.00 407 LYS A CA 1
ATOM 3238 C C . LYS A 1 407 ? -8.518 18.703 -21.884 1.00 82.00 407 LYS A C 1
ATOM 3240 O O . LYS A 1 407 ? -9.232 19.675 -21.643 1.00 82.00 407 LYS A O 1
ATOM 3245 N N . SER A 1 408 ? -8.799 17.488 -21.416 1.00 77.00 408 SER A N 1
ATOM 3246 C CA . SER A 1 408 ? -10.009 17.184 -20.643 1.00 77.00 408 SER A CA 1
ATOM 3247 C C . SER A 1 408 ? -10.077 17.961 -19.320 1.00 77.00 408 SER A C 1
ATOM 3249 O O . SER A 1 408 ? -11.147 18.414 -18.914 1.00 77.00 408 SER A O 1
ATOM 3251 N N . LYS A 1 409 ? -8.946 18.147 -18.630 1.00 80.81 409 LYS A N 1
ATOM 3252 C CA . LYS A 1 409 ? -8.863 18.900 -17.368 1.00 80.81 409 LYS A CA 1
ATOM 3253 C C . LYS A 1 409 ? -9.254 20.366 -17.555 1.00 80.81 409 LYS A C 1
ATOM 3255 O O . LYS A 1 409 ? -10.027 20.880 -16.746 1.00 80.81 409 LYS A O 1
ATOM 3260 N N . TYR A 1 410 ? -8.737 21.026 -18.588 1.00 79.75 410 TYR A N 1
ATOM 3261 C CA . TYR A 1 410 ? -9.016 22.442 -18.842 1.00 79.75 410 TYR A CA 1
ATOM 3262 C C . TYR A 1 410 ? -10.350 22.672 -19.560 1.00 79.75 410 TYR A C 1
ATOM 3264 O O . TYR A 1 410 ? -10.995 23.685 -19.315 1.00 79.75 410 TYR A O 1
ATOM 3272 N N . SER A 1 411 ? -10.840 21.699 -20.333 1.00 75.12 411 SER A N 1
ATOM 3273 C CA . SER A 1 411 ? -12.172 21.769 -20.949 1.00 75.12 411 SER A CA 1
ATOM 3274 C C . SER A 1 411 ? -13.314 21.761 -19.929 1.00 75.12 411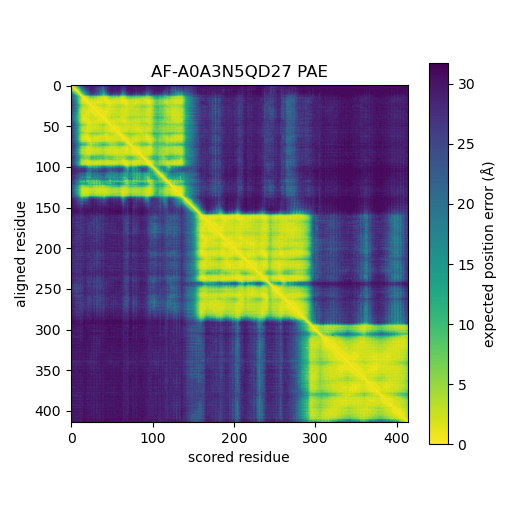 SER A C 1
ATOM 3276 O O . SER A 1 411 ? -14.404 22.196 -20.264 1.00 75.12 411 SER A O 1
ATOM 3278 N N . ASN A 1 412 ? -13.087 21.258 -18.710 1.00 64.12 412 ASN A N 1
ATOM 3279 C CA . ASN A 1 412 ? -14.058 21.318 -17.608 1.00 64.12 412 ASN A CA 1
ATOM 3280 C C . ASN A 1 412 ? -13.982 22.636 -16.806 1.00 64.12 412 ASN A C 1
ATOM 3282 O O . ASN A 1 412 ? -14.678 22.775 -15.798 1.00 64.12 412 ASN A O 1
ATOM 3286 N N . ARG A 1 413 ? -13.055 23.535 -17.165 1.00 62.56 413 ARG A N 1
ATOM 3287 C CA . ARG A 1 413 ? -12.826 24.835 -16.512 1.00 62.56 413 ARG A CA 1
ATOM 3288 C C . ARG A 1 413 ? -13.209 26.029 -17.395 1.00 62.56 413 ARG A C 1
ATOM 3290 O O . ARG A 1 413 ? -13.397 27.103 -16.830 1.00 62.56 413 ARG A O 1
ATOM 3297 N N . LEU A 1 414 ? -13.276 25.824 -18.714 1.00 57.31 414 LEU A N 1
ATOM 3298 C CA . LEU A 1 414 ? -14.102 26.589 -19.658 1.00 57.31 414 LEU A CA 1
ATOM 3299 C C . LEU A 1 414 ? -15.581 26.293 -19.375 1.00 57.31 414 LEU A C 1
ATOM 3301 O O . LEU A 1 414 ? -16.401 27.229 -19.461 1.00 57.31 414 LEU A O 1
#

pLDDT: mean 77.2, std 18.5, range [26.59, 97.44]

Radius of gyration: 30.93 Å; Cα contacts (8 Å, |Δi|>4): 522; chains: 1; bounding box: 66×63×93 Å